Protein 5F3X (pdb70)

Nearest PDB structures (foldseek):
  5f3x-assembly2_C  TM=1.005E+00  e=1.168E-40  Homo sapiens
  5f3x-assembly1_A  TM=1.004E+00  e=1.027E-37  Homo sapiens
  3k1r-assembly1_A  TM=9.823E-01  e=1.923E-37  Homo sapiens
  7x2e-assembly1_A-2  TM=8.632E-01  e=5.622E-08  Homo sapiens
  4q2o-assembly3_F  TM=8.663E-01  e=2.875E-07  Homo sapiens

Foldseek 3Di:
DVVVLVVVLVVLLVVQAPDVVLVVQLVVLVVVCVVVVPLVSSLVSVCVSCWDQSSLCVLVSCQVVRDPVCNVVSVVSHFDPDQDKDKDKFFCPPVGQAWDWDDAQVQPDFIFTQGGHPPGNCVVRPDDGQWGFQDKPRDGRRHPGPVRVVVRCPVDRMMMTMTGHRQWDWDDPDDPGRITIDGNVPSND/DDDAPQCVLCVVLVNNVCVVVCVVVPHGVVNLLVDDLVNVVVSPDDDVVSVSSVVSSVVVVVCVVPVPDDDDDDD/DVVLVVVLVVLCPVQAPDVVLVVQLVVLVVVCVVVVDLVSSLVSVCVSCWDLSSLCNLVSCQVVRPPVCNVVSCVSHFPPDFDKDKDKFFQDDPVGQFWDKDDAQVQVDFIFTQGGHVPGPCVVRDDDGQKGFQDKPRDGRRHPGPVRVVVRCPPDRMIMTMTTHRQWDWDDPDPPDRITIDGNVVSVVVD/DDDAPQCVLCVVLVNNVCPVVCVVVPHGVVNLLVADLVNVVVSPDDPVVSVSSVVSSVVVVVCVVPVDDDDDDDD

Sequence (530 aa):
MDRKVAREFRHKVDFLIENDAEKDYLYDVLRMYHQTMDVAVLVGDLKLVINEPSRLPLFDAIRPLIPLKHQVEYDQLTPRRSRKLKEVRLDRHPEGLGLSVRGGLEFGCGLFISHLIKGGQADSVGLQVGDEIVRINGYSISSCTHEEVINLIRTKKTVSIKVRHIGLIPVKSSPDEPLTWQYVDQFVSVDATPLEVFLQSQHLEEFLPIFMREQIDLEALLLCSDEDLQNIHMQLGPRKKVLSAIDKRKQVLQQPGQLVDTSLDRKVAREFRHKVDFLIENDAEKDYLYDVLRMYHQTMDVAVLVGDLKLVINEPSRLPLFDAIRPLIPLKHQVEYDQLTPRRSRKLKEVRLDRLHPEGLGLSVRGGLEFGCGLFISHLIKGGQADSVGLQVGDEIVRINGYSISSCTHEEVINLIRTKKTVSIKVRHIGLIPVKSSPDEPLTWQYVDQFVSESVDATPLEVFLQSQHLEEFLPIFMREQIDLEALLLCSDEDLQNIHMQLGPRKKVLSAIDKRKQVLQQPGQLVDTSL

Organism: Homo sapiens (NCBI:txid9606)

InterPro domains:
  IPR001478 PDZ domain [PF00595] (88-164)
  IPR001478 PDZ domain [PF00595] (217-286)
  IPR001478 PDZ domain [PF00595] (460-525)
  IPR001478 PDZ domain [PS50106] (87-155)
  IPR001478 PDZ domain [PS50106] (211-281)
  IPR001478 PDZ domain [PS50106] (452-525)
  IPR001478 PDZ domain [SM00228] (96-168)
  IPR001478 PDZ domain [SM00228] (220-292)
  IPR001478 PDZ domain [SM00228] (462-541)
  IPR030237 Harmonin, N-terminal [PF21219] (3-76)
  IPR030237 Harmonin, N-terminal [cd07353] (2-80)
  IPR036034 PDZ superfamily [G3DSA:2.30.42.10] (82-192)
  IPR036034 PDZ superfamily [G3DSA:2.30.42.10] (208-299)
  IPR036034 PDZ superfamily [G3DSA:2.30.42.10] (428-552)
  IPR036034 PDZ superfamily [SSF50156] (71-182)
  IPR036034 PDZ superfamily [SSF50156] (212-286)
  IPR036034 PDZ superfamily [SSF50156] (440-543)
  IPR051844 Sensory Perception USH2 Complex Protein [PTHR23116] (1-402)

Radius of gyration: 30.84 Å; Cα contacts (8 Å, |Δi|>4): 769; chains: 4; bounding box: 90×73×53 Å

B-factor: mean 77.25, std 20.86, range [26.12, 151.57]

Solvent-accessible surface area: 27589 Å² total; per-residue (Å²): 103,81,76,143,63,64,166,131,23,38,95,38,0,80,171,37,2,99,50,99,80,52,34,87,81,0,66,77,8,30,128,47,18,132,144,86,80,64,5,46,79,1,1,39,42,0,45,129,1,0,56,61,43,62,17,20,79,0,4,81,36,0,65,96,100,8,49,148,99,44,48,120,83,3,66,85,63,22,19,54,57,76,82,82,106,56,82,16,160,0,44,93,105,109,75,20,17,2,1,9,0,23,0,5,60,23,26,71,19,27,2,4,0,2,75,45,98,91,65,11,26,0,57,88,70,48,3,88,31,0,3,24,2,36,73,0,32,50,47,28,15,93,24,3,4,21,72,9,1,14,44,0,8,155,18,94,80,49,5,28,0,14,6,94,45,20,4,0,0,0,28,26,88,45,89,126,87,100,50,72,35,53,23,37,114,98,29,97,139,202,91,31,79,70,7,52,5,5,0,30,3,39,114,7,81,112,23,25,90,67,0,110,80,90,162,18,80,28,129,29,0,33,148,25,53,33,119,63,1,72,101,29,162,7,66,0,0,8,10,24,44,0,35,32,7,4,75,100,12,106,117,42,77,160,74,42,22,77,10,78,51,29,76,30,114,78,168,67,64,163,126,20,37,94,86,0,79,144,30,2,96,79,102,71,46,30,84,75,0,66,76,10,32,140,54,25,157,146,98,53,65,7,46,81,2,1,41,44,0,51,126,1,0,55,60,40,62,17,24,63,0,4,77,22,2,76,93,104,8,63,149,98,41,42,124,82,4,70,82,67,22,20,86,59,63,78,83,90,57,72,17,160,0,43,60,102,77,129,144,14,15,5,1,11,0,22,0,4,64,23,25,72,17,29,2,3,0,6,99,30,87,94,65,12,23,0,59,91,67,48,2,85,27,0,4,22,2,33,63,0,25,49,44,30,13,93,23,4,2,16,73,8,1,15,45,0,10,156,16,111,75,51,4,30,1,37,4,91,37,23,4,0,0,0,32,28,80,34,92,118,80,102,51,72,32,42,29,35,89,95,18,81,92,75,116,199,78,29,78,68,6,51,4,5,0,15,3,41,114,7,81,127,24,30,74,32,0,107,144,30,95,4,62,18,113,0,0,39,76,10,52,46,118,11,0,88,60,17,156,7,135,109,40,31,27,96,135,0,36,54,7,5,78,106,14,94,106,43,81,80,68,43,21,83,10,72,70,28,83,32

Secondary structure (DSSP, 8-state):
-HHHHHHHHHHHHHHH---HHHHHHHHHHHHHHHHH--HHHHHHHHTTTS-STTTTHHHHHHGGGS-HHHHHHHHHHS------EEEEEEE--TT-S-EEEEEEGGGTEEEEEEEE-TTSHHHHHT--TTEEEEEETTEE-TT--HHHHHHHHTSSSEEEEEEEE--EEEE--STTSPPEEEEHHHHT-/-PPPHHHHHHHHTT-GGGHHHHHHTT--HHHHHT--HHHHHHTT--HHHHHHHHHHHHHHHHHHH---S---EE-/-HHHHHHHHHHHHHH--SHHHHHHHHHHHHHHHHH--HHHHHHHHTTT--SGGGTHHHHHHGGGS-HHHHHHHHHHSPP----EEEEEEES-STT-S-EEEEEEGGGTEEEEEEEE-TTSHHHHHT--TTEEEEEETTEE-TT--HHHHHHHHTSSSEEEEEEEE--EEEE--STTSPPEEEEHHHHHHH-/----HHHHHHHHTT-GGGHHHHHHTT--HHHHHT--HHHHHHTT--HHHHHHHHHHHHHHHHHHH---S---EE-

Structure (mmCIF, N/CA/C/O backbone):
data_5F3X
#
_entry.id   5F3X
#
_cell.length_a   124.566
_cell.length_b   124.566
_cell.length_c   49.654
_cell.angle_alpha   90.00
_cell.angle_beta   90.00
_cell.angle_gamma   120.00
#
_symmetry.space_group_name_H-M   'P 32'
#
loop_
_entity.id
_entity.type
_entity.pdbx_description
1 polymer Harmonin
2 polymer 'Ankyrin repeat and SAM domain-containing protein 4B'
3 non-polymer 'CHLORIDE ION'
4 water water
#
loop_
_atom_site.group_PDB
_atom_site.id
_atom_site.type_symbol
_atom_site.label_atom_id
_atom_site.label_alt_id
_atom_site.label_comp_id
_atom_site.label_asym_id
_atom_site.label_entity_id
_atom_site.label_seq_id
_atom_site.pdbx_PDB_ins_code
_atom_site.Cartn_x
_atom_site.Cartn_y
_atom_site.Cartn_z
_atom_site.occupancy
_atom_site.B_iso_or_equiv
_atom_site.auth_seq_id
_atom_site.auth_comp_id
_atom_site.auth_asym_id
_atom_site.auth_atom_id
_atom_site.pdbx_PDB_model_num
ATOM 1 N N . MET A 1 3 ? 37.547 6.018 -7.918 1.00 126.02 1 MET A N 1
ATOM 2 C CA . MET A 1 3 ? 36.408 6.896 -8.172 1.00 124.52 1 MET A CA 1
ATOM 3 C C . MET A 1 3 ? 35.893 7.502 -6.873 1.00 117.69 1 MET A C 1
ATOM 4 O O . MET A 1 3 ? 34.861 8.162 -6.857 1.00 115.63 1 MET A O 1
ATOM 6 N N . ASP A 1 4 ? 36.614 7.255 -5.778 1.00 119.11 2 ASP A N 1
ATOM 7 C CA . ASP A 1 4 ? 36.238 7.845 -4.497 1.00 115.77 2 ASP A CA 1
ATOM 8 C C . ASP A 1 4 ? 36.676 9.302 -4.410 1.00 113.29 2 ASP A C 1
ATOM 9 O O . ASP A 1 4 ? 35.914 10.154 -3.938 1.00 111.18 2 ASP A O 1
ATOM 11 N N . ARG A 1 5 ? 37.894 9.604 -4.874 1.00 107.84 3 ARG A N 1
ATOM 12 C CA . ARG A 1 5 ? 38.368 10.985 -4.892 1.00 101.65 3 ARG A CA 1
ATOM 13 C C . ARG A 1 5 ? 37.450 11.880 -5.718 1.00 97.78 3 ARG A C 1
ATOM 14 O O . ARG A 1 5 ? 37.342 13.082 -5.442 1.00 97.17 3 ARG A O 1
ATOM 16 N N . LYS A 1 6 ? 36.779 11.318 -6.728 1.00 93.24 4 LYS A N 1
ATOM 17 C CA . LYS A 1 6 ? 35.798 12.093 -7.479 1.00 91.50 4 LYS A CA 1
ATOM 18 C C . LYS A 1 6 ? 34.670 12.568 -6.573 1.00 89.62 4 LYS A C 1
ATOM 19 O O . LYS A 1 6 ? 34.226 13.720 -6.668 1.00 79.90 4 LYS A O 1
ATOM 25 N N . VAL A 1 7 ? 34.200 11.692 -5.684 1.00 88.79 5 VAL A N 1
ATOM 26 C CA . VAL A 1 7 ? 33.119 12.053 -4.768 1.00 86.34 5 VAL A CA 1
ATOM 27 C C . VAL A 1 7 ? 33.566 13.164 -3.824 1.00 83.56 5 VAL A C 1
ATOM 28 O O . VAL A 1 7 ? 32.865 14.169 -3.639 1.00 76.55 5 VAL A O 1
ATOM 32 N N . ALA A 1 8 ? 34.743 12.989 -3.211 1.00 85.44 6 ALA A N 1
ATOM 33 C CA . ALA A 1 8 ? 35.245 13.955 -2.239 1.00 85.06 6 ALA A CA 1
ATOM 34 C C . ALA A 1 8 ? 35.384 15.341 -2.852 1.00 81.73 6 ALA A C 1
ATOM 35 O O . ALA A 1 8 ? 34.920 16.333 -2.278 1.00 75.00 6 ALA A O 1
ATOM 37 N N . ARG A 1 9 ? 36.041 15.425 -4.012 1.00 81.32 7 ARG A N 1
ATOM 38 C CA . ARG A 1 9 ? 36.205 16.701 -4.702 1.00 80.49 7 ARG A CA 1
ATOM 39 C C . ARG A 1 9 ? 34.861 17.362 -4.965 1.00 78.21 7 ARG A C 1
ATOM 40 O O . ARG A 1 9 ? 34.617 18.488 -4.517 1.00 78.34 7 ARG A O 1
ATOM 48 N N . GLU A 1 10 ? 33.967 16.659 -5.664 1.00 76.27 8 GLU A N 1
ATOM 49 C CA . GLU A 1 10 ? 32.623 17.170 -5.931 1.00 77.00 8 GLU A CA 1
ATOM 50 C C . GLU A 1 10 ? 31.971 17.736 -4.667 1.00 76.39 8 GLU A C 1
ATOM 51 O O . GLU A 1 10 ? 31.464 18.867 -4.664 1.00 78.04 8 GLU A O 1
ATOM 57 N N . PHE A 1 11 ? 32.006 16.971 -3.570 1.00 75.69 9 PHE A N 1
ATOM 58 C CA . PHE A 1 11 ? 31.353 17.405 -2.338 1.00 75.70 9 PHE A CA 1
ATOM 59 C C . PHE A 1 11 ? 32.049 18.619 -1.730 1.00 78.50 9 PHE A C 1
ATOM 60 O O . PHE A 1 11 ? 31.382 19.539 -1.232 1.00 76.83 9 PHE A O 1
ATOM 68 N N . ARG A 1 12 ? 33.385 18.642 -1.766 1.00 87.04 10 ARG A N 1
ATOM 69 C CA . ARG A 1 12 ? 34.124 19.718 -1.112 1.00 86.82 10 ARG A CA 1
ATOM 70 C C . ARG A 1 12 ? 33.837 21.067 -1.775 1.00 87.24 10 ARG A C 1
ATOM 71 O O . ARG A 1 12 ? 33.679 22.078 -1.078 1.00 87.37 10 ARG A O 1
ATOM 73 N N . HIS A 1 13 ? 33.730 21.102 -3.121 1.00 81.59 11 HIS A N 1
ATOM 74 C CA . HIS A 1 13 ? 33.442 22.365 -3.813 1.00 81.31 11 HIS A CA 1
ATOM 75 C C . HIS A 1 13 ? 31.964 22.769 -3.732 1.00 77.53 11 HIS A C 1
ATOM 76 O O . HIS A 1 13 ? 31.641 23.970 -3.735 1.00 70.60 11 HIS A O 1
ATOM 83 N N . LYS A 1 14 ? 31.047 21.796 -3.703 1.00 73.51 12 LYS A N 1
ATOM 84 C CA . LYS A 1 14 ? 29.656 22.149 -3.449 1.00 73.72 12 LYS A CA 1
ATOM 85 C C . LYS A 1 14 ? 29.472 22.679 -2.025 1.00 74.70 12 LYS A C 1
ATOM 86 O O . LYS A 1 14 ? 28.568 23.490 -1.774 1.00 75.84 12 LYS A O 1
ATOM 88 N N . VAL A 1 15 ? 30.318 22.239 -1.083 1.00 73.90 13 VAL A N 1
ATOM 89 C CA . VAL A 1 15 ? 30.334 22.842 0.249 1.00 71.54 13 VAL A CA 1
ATOM 90 C C . VAL A 1 15 ? 30.910 24.253 0.192 1.00 73.08 13 VAL A C 1
ATOM 91 O O . VAL A 1 15 ? 30.344 25.189 0.770 1.00 72.53 13 VAL A O 1
ATOM 95 N N . ASP A 1 16 ? 32.050 24.430 -0.486 1.00 70.03 14 ASP A N 1
ATOM 96 C CA . ASP A 1 16 ? 32.636 25.766 -0.577 1.00 82.76 14 ASP A CA 1
ATOM 97 C C . ASP A 1 16 ? 31.661 26.761 -1.198 1.00 79.81 14 ASP A C 1
ATOM 98 O O . ASP A 1 16 ? 31.585 27.919 -0.774 1.00 77.07 14 ASP A O 1
ATOM 103 N N . PHE A 1 17 ? 30.891 26.321 -2.191 1.00 80.47 15 PHE A N 1
ATOM 104 C CA . PHE A 1 17 ? 30.033 27.244 -2.914 1.00 81.15 15 PHE A CA 1
ATOM 105 C C . PHE A 1 17 ? 28.775 27.608 -2.128 1.00 83.35 15 PHE A C 1
ATOM 106 O O . PHE A 1 17 ? 28.259 28.727 -2.277 1.00 83.92 15 PHE A O 1
ATOM 114 N N . LEU A 1 18 ? 28.259 26.685 -1.311 1.00 79.32 16 LEU A N 1
ATOM 115 C CA . LEU A 1 18 ? 26.973 26.870 -0.652 1.00 74.75 16 LEU A CA 1
ATOM 116 C C . LEU A 1 18 ? 27.079 27.360 0.789 1.00 76.69 16 LEU A C 1
ATOM 117 O O . LEU A 1 18 ? 26.047 27.628 1.408 1.00 78.40 16 LEU A O 1
ATOM 122 N N . ILE A 1 19 ? 28.284 27.488 1.342 1.00 76.29 17 ILE A N 1
ATOM 123 C CA . ILE A 1 19 ? 28.472 27.903 2.731 1.00 74.52 17 ILE A CA 1
ATOM 124 C C . ILE A 1 19 ? 29.631 28.891 2.786 1.00 69.97 17 ILE A C 1
ATOM 125 O O . ILE A 1 19 ? 30.772 28.528 2.482 1.00 70.84 17 ILE A O 1
ATOM 130 N N . GLU A 1 20 ? 29.351 30.124 3.211 1.00 89.76 18 GLU A N 1
ATOM 131 C CA . GLU A 1 20 ? 30.361 31.182 3.196 1.00 91.77 18 GLU A CA 1
ATOM 132 C C . GLU A 1 20 ? 31.364 31.058 4.348 1.00 96.09 18 GLU A C 1
ATOM 133 O O . GLU A 1 20 ? 32.580 31.126 4.129 1.00 96.95 18 GLU A O 1
ATOM 135 N N . ASN A 1 21 ? 30.883 30.886 5.579 1.00 105.96 19 ASN A N 1
ATOM 136 C CA . ASN A 1 21 ? 31.753 30.984 6.748 1.00 109.99 19 ASN A CA 1
ATOM 137 C C . ASN A 1 21 ? 32.515 29.681 6.973 1.00 110.08 19 ASN A C 1
ATOM 138 O O . ASN A 1 21 ? 31.923 28.596 6.988 1.00 109.41 19 ASN A O 1
ATOM 140 N N . ASP A 1 22 ? 33.835 29.800 7.170 1.00 108.17 20 ASP A N 1
ATOM 141 C CA . ASP A 1 22 ? 34.678 28.620 7.339 1.00 102.78 20 ASP A CA 1
ATOM 142 C C . ASP A 1 22 ? 34.304 27.824 8.577 1.00 98.36 20 ASP A C 1
ATOM 143 O O . ASP A 1 22 ? 34.490 26.601 8.598 1.00 96.33 20 ASP A O 1
ATOM 148 N N . ALA A 1 23 ? 33.786 28.494 9.616 1.00 95.50 21 ALA A N 1
ATOM 149 C CA . ALA A 1 23 ? 33.436 27.801 10.854 1.00 91.75 21 ALA A CA 1
ATOM 150 C C . ALA A 1 23 ? 32.261 26.850 10.660 1.00 86.07 21 ALA A C 1
ATOM 151 O O . ALA A 1 23 ? 32.208 25.796 11.301 1.00 88.44 21 ALA A O 1
ATOM 153 N N . GLU A 1 24 ? 31.319 27.193 9.780 1.00 84.24 22 GLU A N 1
ATOM 154 C CA . GLU A 1 24 ? 30.223 26.275 9.487 1.00 83.53 22 GLU A CA 1
ATOM 155 C C . GLU A 1 24 ? 30.687 25.122 8.611 1.00 85.17 22 GLU A C 1
ATOM 156 O O . GLU A 1 24 ? 30.208 23.993 8.763 1.00 86.88 22 GLU A O 1
ATOM 162 N N . LYS A 1 25 ? 31.607 25.383 7.680 1.00 84.58 23 LYS A N 1
ATOM 163 C CA . LYS A 1 25 ? 32.207 24.294 6.921 1.00 83.51 23 LYS A CA 1
ATOM 164 C C . LYS A 1 25 ? 32.872 23.301 7.861 1.00 85.10 23 LYS A C 1
ATOM 165 O O . LYS A 1 25 ? 32.538 22.111 7.868 1.00 84.27 23 LYS A O 1
ATOM 171 N N . ASP A 1 26 ? 33.813 23.792 8.680 1.00 90.24 24 ASP A N 1
ATOM 172 C CA . ASP A 1 26 ? 34.477 22.956 9.681 1.00 90.21 24 ASP A CA 1
ATOM 173 C C . ASP A 1 26 ? 33.471 22.158 10.492 1.00 86.23 24 ASP A C 1
ATOM 174 O O . ASP A 1 26 ? 33.672 20.970 10.752 1.00 87.50 24 ASP A O 1
ATOM 179 N N . TYR A 1 27 ? 32.378 22.801 10.899 1.00 82.05 25 TYR A N 1
ATOM 180 C CA . TYR A 1 27 ? 31.337 22.096 11.637 1.00 81.47 25 TYR A CA 1
ATOM 181 C C . TYR A 1 27 ? 30.738 20.982 10.796 1.00 77.97 25 TYR A C 1
ATOM 182 O O . TYR A 1 27 ? 30.644 19.838 11.244 1.00 78.27 25 TYR A O 1
ATOM 191 N N . LEU A 1 28 ? 30.345 21.298 9.560 1.00 76.60 26 LEU A N 1
ATOM 192 C CA . LEU A 1 28 ? 29.756 20.294 8.681 1.00 73.53 26 LEU A CA 1
ATOM 193 C C . LEU A 1 28 ? 30.651 19.071 8.563 1.00 74.72 26 LEU A C 1
ATOM 194 O O . LEU A 1 28 ? 30.201 17.941 8.765 1.00 75.25 26 LEU A O 1
ATOM 199 N N . TYR A 1 29 ? 31.931 19.275 8.256 1.00 74.06 27 TYR A N 1
ATOM 200 C CA . TYR A 1 29 ? 32.807 18.127 8.066 1.00 81.92 27 TYR A CA 1
ATOM 201 C C . TYR A 1 29 ? 32.963 17.335 9.357 1.00 82.03 27 TYR A C 1
ATOM 202 O O . TYR A 1 29 ? 32.900 16.097 9.343 1.00 77.31 27 TYR A O 1
ATOM 211 N N . ASP A 1 30 ? 33.144 18.033 10.485 1.00 81.01 28 ASP A N 1
ATOM 212 C CA . ASP A 1 30 ? 33.176 17.364 11.784 1.00 82.05 28 ASP A CA 1
ATOM 213 C C . ASP A 1 30 ? 31.905 16.559 12.021 1.00 81.36 28 ASP A C 1
ATOM 214 O O . ASP A 1 30 ? 31.960 15.440 12.541 1.00 81.64 28 ASP A O 1
ATOM 219 N N . VAL A 1 31 ? 30.753 17.110 11.626 1.00 80.14 29 VAL A N 1
ATOM 220 C CA . VAL A 1 31 ? 29.467 16.426 11.797 1.00 81.10 29 VAL A CA 1
ATOM 221 C C . VAL A 1 31 ? 29.479 15.057 11.128 1.00 83.00 29 VAL A C 1
ATOM 222 O O . VAL A 1 31 ? 29.264 14.028 11.779 1.00 80.91 29 VAL A O 1
ATOM 226 N N . LEU A 1 32 ? 29.701 15.031 9.806 1.00 77.31 30 LEU A N 1
ATOM 227 C CA . LEU A 1 32 ? 29.717 13.766 9.083 1.00 77.67 30 LEU A CA 1
ATOM 228 C C . LEU A 1 32 ? 30.832 12.855 9.561 1.00 79.50 30 LEU A C 1
ATOM 229 O O . LEU A 1 32 ? 30.648 11.634 9.624 1.00 80.97 30 LEU A O 1
ATOM 234 N N . ARG A 1 33 ? 31.992 13.423 9.878 1.00 79.67 31 ARG A N 1
ATOM 235 C CA . ARG A 1 33 ? 33.078 12.618 10.424 1.00 83.68 31 ARG A CA 1
ATOM 236 C C . ARG A 1 33 ? 32.690 11.965 11.747 1.00 87.36 31 ARG A C 1
ATOM 237 O O . ARG A 1 33 ? 33.010 10.791 11.981 1.00 89.87 31 ARG A O 1
ATOM 245 N N . MET A 1 34 ? 32.013 12.700 12.634 1.00 84.22 32 MET A N 1
ATOM 246 C CA . MET A 1 34 ? 31.553 12.064 13.865 1.00 91.08 32 MET A CA 1
ATOM 247 C C . MET A 1 34 ? 30.626 10.905 13.538 1.00 94.38 32 MET A C 1
ATOM 248 O O . MET A 1 34 ? 30.815 9.789 14.036 1.00 99.56 32 MET A O 1
ATOM 250 N N . TYR A 1 35 ? 29.661 11.134 12.642 1.00 85.69 33 TYR A N 1
ATOM 251 C CA . TYR A 1 35 ? 28.738 10.072 12.251 1.00 86.56 33 TYR A CA 1
ATOM 252 C C . TYR A 1 35 ? 29.475 8.883 11.642 1.00 95.56 33 TYR A C 1
ATOM 253 O O . TYR A 1 35 ? 29.097 7.730 11.873 1.00 89.76 33 TYR A O 1
ATOM 262 N N . HIS A 1 36 ? 30.515 9.144 10.839 1.00 91.50 34 HIS A N 1
ATOM 263 C CA . HIS A 1 36 ? 31.301 8.068 10.241 1.00 90.18 34 HIS A CA 1
ATOM 264 C C . HIS A 1 36 ? 31.954 7.189 11.303 1.00 94.71 34 HIS A C 1
ATOM 265 O O . HIS A 1 36 ? 32.269 6.025 11.032 1.00 91.55 34 HIS A O 1
ATOM 272 N N . GLN A 1 37 ? 32.219 7.738 12.492 1.00 97.78 35 GLN A N 1
ATOM 273 C CA . GLN A 1 37 ? 32.655 6.940 13.635 1.00 101.37 35 GLN A CA 1
ATOM 274 C C . GLN A 1 37 ? 31.499 6.317 14.417 1.00 104.75 35 GLN A C 1
ATOM 275 O O . GLN A 1 37 ? 31.591 5.153 14.818 1.00 108.18 35 GLN A O 1
ATOM 281 N N . THR A 1 38 ? 30.420 7.072 14.662 1.00 102.86 36 THR A N 1
ATOM 282 C CA . THR A 1 38 ? 29.311 6.565 15.468 1.00 107.01 36 THR A CA 1
ATOM 283 C C . THR A 1 38 ? 28.392 5.647 14.674 1.00 107.42 36 THR A C 1
ATOM 284 O O . THR A 1 38 ? 27.860 4.675 15.223 1.00 101.81 36 THR A O 1
ATOM 288 N N . MET A 1 39 ? 28.186 5.957 13.390 1.00 101.38 37 MET A N 1
ATOM 289 C CA . MET A 1 39 ? 27.136 5.357 12.561 1.00 103.03 37 MET A CA 1
ATOM 290 C C . MET A 1 39 ? 25.745 5.546 13.175 1.00 106.44 37 MET A C 1
ATOM 291 O O . MET A 1 39 ? 24.881 4.674 13.081 1.00 111.19 37 MET A O 1
ATOM 296 N N . ASP A 1 40 ? 25.513 6.709 13.787 1.00 104.19 38 ASP A N 1
ATOM 297 C CA . ASP A 1 40 ? 24.195 7.087 14.286 1.00 103.45 38 ASP A CA 1
ATOM 298 C C . ASP A 1 40 ? 23.600 8.083 13.299 1.00 99.00 38 ASP A C 1
ATOM 299 O O . ASP A 1 40 ? 24.034 9.239 13.240 1.00 94.55 38 ASP A O 1
ATOM 304 N N . VAL A 1 41 ? 22.604 7.634 12.528 1.00 100.33 39 VAL A N 1
ATOM 305 C CA . VAL A 1 41 ? 22.067 8.461 11.446 1.00 97.10 39 VAL A CA 1
ATOM 306 C C . VAL A 1 41 ? 21.029 9.466 11.947 1.00 96.98 39 VAL A C 1
ATOM 307 O O . VAL A 1 41 ? 20.873 10.538 11.353 1.00 95.17 39 VAL A O 1
ATOM 311 N N . ALA A 1 42 ? 20.297 9.153 13.021 1.00 102.91 40 ALA A N 1
ATOM 312 C CA . ALA A 1 42 ? 19.369 10.135 13.574 1.00 103.25 40 ALA A CA 1
ATOM 313 C C . ALA A 1 42 ? 20.114 11.372 14.047 1.00 102.48 40 ALA A C 1
ATOM 314 O O . ALA A 1 42 ? 19.649 12.502 13.854 1.00 102.91 40 ALA A O 1
ATOM 316 N N . VAL A 1 43 ? 21.285 11.175 14.654 1.00 101.15 41 VAL A N 1
ATOM 317 C CA . VAL A 1 43 ? 22.122 12.288 15.082 1.00 97.28 41 VAL A CA 1
ATOM 318 C C . VAL A 1 43 ? 22.708 13.035 13.889 1.00 92.49 41 VAL A C 1
ATOM 319 O O . VAL A 1 43 ? 22.871 14.259 13.935 1.00 92.10 41 VAL A O 1
ATOM 323 N N . LEU A 1 44 ? 23.039 12.331 12.809 1.00 85.17 42 LEU A N 1
ATOM 324 C CA . LEU A 1 44 ? 23.631 13.005 11.661 1.00 85.24 42 LEU A CA 1
ATOM 325 C C . LEU A 1 44 ? 22.652 14.002 11.038 1.00 85.82 42 LEU A C 1
ATOM 326 O O . LEU A 1 44 ? 23.000 15.161 10.786 1.00 78.09 42 LEU A O 1
ATOM 331 N N . VAL A 1 45 ? 21.420 13.568 10.765 1.00 87.68 43 VAL A N 1
ATOM 332 C CA . VAL A 1 45 ? 20.432 14.489 10.208 1.00 87.06 43 VAL A CA 1
ATOM 333 C C . VAL A 1 45 ? 20.124 15.590 11.214 1.00 89.59 43 VAL A C 1
ATOM 334 O O . VAL A 1 45 ? 19.999 16.766 10.854 1.00 88.35 43 VAL A O 1
ATOM 338 N N . GLY A 1 46 ? 20.015 15.228 12.495 1.00 96.48 44 GLY A N 1
ATOM 339 C CA . GLY A 1 46 ? 19.817 16.236 13.5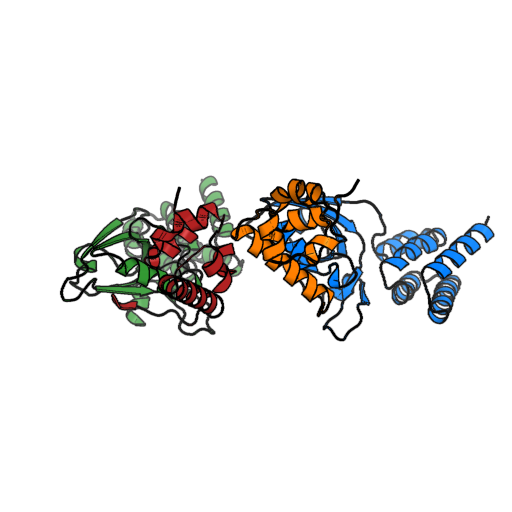24 1.00 97.99 44 GLY A CA 1
ATOM 340 C C . GLY A 1 46 ? 20.950 17.243 13.591 1.00 97.36 44 GLY A C 1
ATOM 341 O O . GLY A 1 46 ? 20.722 18.429 13.840 1.00 98.41 44 GLY A O 1
ATOM 342 N N . ASP A 1 47 ? 22.188 16.788 13.372 1.00 90.81 45 ASP A N 1
ATOM 343 C CA . ASP A 1 47 ? 23.308 17.720 13.311 1.00 87.78 45 ASP A CA 1
ATOM 344 C C . ASP A 1 47 ? 23.318 18.485 11.993 1.00 82.49 45 ASP A C 1
ATOM 345 O O . ASP A 1 47 ? 23.600 19.687 11.974 1.00 79.44 45 ASP A O 1
ATOM 350 N N . LEU A 1 48 ? 23.016 17.805 10.882 1.00 75.59 46 LEU A N 1
ATOM 351 C CA . LEU A 1 48 ? 23.047 18.455 9.572 1.00 79.26 46 LEU A CA 1
ATOM 352 C C . LEU A 1 48 ? 22.099 19.649 9.507 1.00 75.79 46 LEU A C 1
ATOM 353 O O . LEU A 1 48 ? 22.435 20.679 8.920 1.00 70.72 46 LEU A O 1
ATOM 358 N N . LYS A 1 49 ? 20.917 19.539 10.115 1.00 75.21 47 LYS A N 1
ATOM 359 C CA . LYS A 1 49 ? 19.911 20.591 9.995 1.00 74.04 47 LYS A CA 1
ATOM 360 C C . LYS A 1 49 ? 20.337 21.917 10.625 1.00 72.56 47 LYS A C 1
ATOM 361 O O . LYS A 1 49 ? 19.785 22.959 10.256 1.00 71.53 47 LYS A O 1
ATOM 367 N N . LEU A 1 50 ? 21.293 21.913 11.558 1.00 74.12 48 LEU A N 1
ATOM 368 C CA . LEU A 1 50 ? 21.736 23.169 12.158 1.00 76.92 48 LEU A CA 1
ATOM 369 C C . LEU A 1 50 ? 22.701 23.937 11.274 1.00 79.58 48 LEU A C 1
ATOM 370 O O . LEU A 1 50 ? 23.050 25.079 11.595 1.00 84.36 48 LEU A O 1
ATOM 375 N N . VAL A 1 51 ? 23.140 23.335 10.182 1.00 73.93 49 VAL A N 1
ATOM 376 C CA . VAL A 1 51 ? 23.985 23.992 9.205 1.00 73.26 49 VAL A CA 1
ATOM 377 C C . VAL A 1 51 ? 23.269 24.133 7.872 1.00 70.08 49 VAL A C 1
ATOM 378 O O . VAL A 1 51 ? 23.412 25.153 7.182 1.00 67.60 49 VAL A O 1
ATOM 382 N N . ILE A 1 52 ? 22.583 23.085 7.444 1.00 67.92 50 ILE A N 1
ATOM 383 C CA . ILE A 1 52 ? 21.786 23.247 6.255 1.00 67.79 50 ILE A CA 1
ATOM 384 C C . ILE A 1 52 ? 20.459 23.808 6.742 1.00 69.25 50 ILE A C 1
ATOM 385 O O . ILE A 1 52 ? 19.483 23.088 6.978 1.00 70.29 50 ILE A O 1
ATOM 390 N N . ASN A 1 53 ? 20.460 25.143 6.859 1.00 67.62 51 ASN A N 1
ATOM 391 C CA . ASN A 1 53 ? 19.439 25.968 7.482 1.00 68.99 51 ASN A CA 1
ATOM 392 C C . ASN A 1 53 ? 18.685 26.872 6.506 1.00 68.33 51 ASN A C 1
ATOM 393 O O . ASN A 1 53 ? 17.845 27.660 6.950 1.00 68.66 51 ASN A O 1
ATOM 398 N N . GLU A 1 54 ? 19.023 26.857 5.225 1.00 68.95 52 GLU A N 1
ATOM 399 C CA . GLU A 1 54 ? 18.421 27.766 4.260 1.00 71.52 52 GLU A CA 1
ATOM 400 C C . GLU A 1 54 ? 18.241 27.045 2.953 1.00 72.50 52 GLU A C 1
ATOM 401 O O . GLU A 1 54 ? 18.959 26.076 2.639 1.00 75.01 52 GLU A O 1
ATOM 407 N N . PRO A 1 55 ? 17.272 27.481 2.124 1.00 70.82 53 PRO A N 1
ATOM 408 C CA . PRO A 1 55 ? 16.913 26.685 0.939 1.00 65.06 53 PRO A CA 1
ATOM 409 C C . PRO A 1 55 ? 18.066 26.461 -0.022 1.00 62.74 53 PRO A C 1
ATOM 410 O O . PRO A 1 55 ? 18.097 25.433 -0.718 1.00 62.18 53 PRO A O 1
ATOM 414 N N . SER A 1 56 ? 19.019 27.394 -0.085 1.00 62.28 54 SER A N 1
ATOM 415 C CA . SER A 1 56 ? 20.112 27.229 -1.030 1.00 64.89 54 SER A CA 1
ATOM 416 C C . SER A 1 56 ? 21.020 26.067 -0.637 1.00 66.04 54 SER A C 1
ATOM 417 O O . SER A 1 56 ? 21.712 25.510 -1.503 1.00 62.10 54 SER A O 1
ATOM 420 N N . ARG A 1 57 ? 21.045 25.702 0.662 1.00 64.18 55 ARG A N 1
ATOM 421 C CA . ARG A 1 57 ? 21.920 24.634 1.140 1.00 65.92 55 ARG A CA 1
ATOM 422 C C . ARG A 1 57 ? 21.279 23.256 1.105 1.00 68.66 55 ARG A C 1
ATOM 423 O O . ARG A 1 57 ? 22.001 22.258 1.199 1.00 67.29 55 ARG A O 1
ATOM 431 N N . LEU A 1 58 ? 19.957 23.182 0.956 1.00 69.27 56 LEU A N 1
ATOM 432 C CA . LEU A 1 58 ? 19.261 21.896 0.956 1.00 66.28 56 LEU A CA 1
ATOM 433 C C . LEU A 1 58 ? 19.832 20.868 -0.009 1.00 63.97 56 LEU A C 1
ATOM 434 O O . LEU A 1 58 ? 19.765 19.668 0.309 1.00 64.49 56 LEU A O 1
ATOM 439 N N . PRO A 1 59 ? 20.357 21.232 -1.180 1.00 63.22 57 PRO A N 1
ATOM 440 C CA . PRO A 1 59 ? 20.945 20.204 -2.052 1.00 64.10 57 PRO A CA 1
ATOM 441 C C . PRO A 1 59 ? 22.054 19.395 -1.397 1.00 66.73 57 PRO A C 1
ATOM 442 O O . PRO A 1 59 ? 22.359 18.302 -1.889 1.00 65.97 57 PRO A O 1
ATOM 446 N N . LEU A 1 60 ? 22.658 19.876 -0.303 1.00 67.06 58 LEU A N 1
ATOM 447 C CA . LEU A 1 60 ? 23.679 19.089 0.387 1.00 68.12 58 LEU A CA 1
ATOM 448 C C . LEU A 1 60 ? 23.113 17.834 1.048 1.00 70.95 58 LEU A C 1
ATOM 449 O O . LEU A 1 60 ? 23.863 16.869 1.252 1.00 74.28 58 LEU A O 1
ATOM 454 N N . PHE A 1 61 ? 21.811 17.800 1.356 1.00 73.94 59 PHE A N 1
ATOM 455 C CA . PHE A 1 61 ? 21.209 16.541 1.789 1.00 76.02 59 PHE A CA 1
ATOM 456 C C . PHE A 1 61 ? 21.308 15.465 0.710 1.00 79.31 59 PHE A C 1
ATOM 457 O O . PHE A 1 61 ? 21.494 14.282 1.020 1.00 80.21 59 PHE A O 1
ATOM 465 N N . ASP A 1 62 ? 21.167 15.848 -0.563 1.00 81.35 60 ASP A N 1
ATOM 466 C CA . ASP A 1 62 ? 21.338 14.879 -1.637 1.00 80.46 60 ASP A CA 1
ATOM 467 C C . ASP A 1 62 ? 22.801 14.554 -1.885 1.00 75.17 60 ASP A C 1
ATOM 468 O O . ASP A 1 62 ? 23.120 13.414 -2.223 1.00 71.93 60 ASP A O 1
ATOM 473 N N . ALA A 1 63 ? 23.696 15.528 -1.731 1.00 69.12 61 ALA A N 1
ATOM 474 C CA . ALA A 1 63 ? 25.116 15.253 -1.909 1.00 69.80 61 ALA A CA 1
ATOM 475 C C . ALA A 1 63 ? 25.636 14.295 -0.837 1.00 83.51 61 ALA A C 1
ATOM 476 O O . ALA A 1 63 ? 26.380 13.355 -1.139 1.00 84.26 61 ALA A O 1
ATOM 478 N N . ILE A 1 64 ? 25.248 14.513 0.418 1.00 81.91 62 ILE A N 1
ATOM 479 C CA . ILE A 1 64 ? 25.616 13.603 1.498 1.00 82.55 62 ILE A CA 1
ATOM 480 C C . ILE A 1 64 ? 25.062 12.209 1.241 1.00 86.50 62 ILE A C 1
ATOM 481 O O . ILE A 1 64 ? 25.729 11.200 1.510 1.00 92.00 62 ILE A O 1
ATOM 486 N N . ARG A 1 65 ? 23.858 12.147 0.666 1.00 88.01 63 ARG A N 1
ATOM 487 C CA . ARG A 1 65 ? 23.018 10.942 0.617 1.00 94.14 63 ARG A CA 1
ATOM 488 C C . ARG A 1 65 ? 23.676 9.693 0.050 1.00 96.49 63 ARG A C 1
ATOM 489 O O . ARG A 1 65 ? 23.494 8.612 0.648 1.00 97.02 63 ARG A O 1
ATOM 497 N N . PRO A 1 66 ? 24.383 9.713 -1.080 1.00 96.62 64 PRO A N 1
ATOM 498 C CA . PRO A 1 66 ? 24.954 8.465 -1.601 1.00 98.73 64 PRO A CA 1
ATOM 499 C C . PRO A 1 66 ? 25.940 7.809 -0.652 1.00 98.32 64 PRO A C 1
ATOM 500 O O . PRO A 1 66 ? 26.159 6.594 -0.753 1.00 100.88 64 PRO A O 1
ATOM 504 N N . LEU A 1 67 ? 26.538 8.571 0.265 1.00 93.21 65 LEU A N 1
ATOM 505 C CA . LEU A 1 67 ? 27.457 8.008 1.244 1.00 92.41 65 LEU A CA 1
ATOM 506 C C . LEU A 1 67 ? 26.743 7.314 2.400 1.00 90.96 65 LEU A C 1
ATOM 507 O O . LEU A 1 67 ? 27.389 6.563 3.137 1.00 92.40 65 LEU A O 1
ATOM 512 N N . ILE A 1 68 ? 25.443 7.537 2.565 1.00 88.19 66 ILE A N 1
ATOM 513 C CA . ILE A 1 68 ? 24.643 6.888 3.615 1.00 88.01 66 ILE A CA 1
ATOM 514 C C . ILE A 1 68 ? 24.519 5.396 3.311 1.00 91.91 66 ILE A C 1
ATOM 515 O O . ILE A 1 68 ? 24.140 5.026 2.186 1.00 90.57 66 ILE A O 1
ATOM 520 N N . PRO A 1 69 ? 24.817 4.505 4.260 1.00 98.52 67 PRO A N 1
ATOM 521 C CA . PRO A 1 69 ? 24.556 3.081 4.023 1.00 106.08 67 PRO A CA 1
ATOM 522 C C . PRO A 1 69 ? 23.070 2.832 3.831 1.00 110.30 67 PRO A C 1
ATOM 523 O O . PRO A 1 69 ? 22.222 3.538 4.380 1.00 109.24 67 PRO A O 1
ATOM 527 N N . LEU A 1 70 ? 22.759 1.813 3.030 1.00 114.43 68 LEU A N 1
ATOM 528 C CA . LEU A 1 70 ? 21.363 1.492 2.765 1.00 116.35 68 LEU A CA 1
ATOM 529 C C . LEU A 1 70 ? 20.607 1.168 4.047 1.00 117.52 68 LEU A C 1
ATOM 530 O O . LEU A 1 70 ? 19.417 1.488 4.162 1.00 117.60 68 LEU A O 1
ATOM 535 N N . LYS A 1 71 ? 21.286 0.558 5.026 1.00 118.35 69 LYS A N 1
ATOM 536 C CA . LYS A 1 71 ? 20.640 0.224 6.293 1.00 119.78 69 LYS A CA 1
ATOM 537 C C . LYS A 1 71 ? 20.096 1.463 7.000 1.00 118.01 69 LYS A C 1
ATOM 538 O O . LYS A 1 71 ? 19.164 1.358 7.804 1.00 121.76 69 LYS A O 1
ATOM 540 N N . HIS A 1 72 ? 20.690 2.629 6.755 1.00 112.02 70 HIS A N 1
ATOM 541 C CA . HIS A 1 72 ? 20.204 3.897 7.281 1.00 108.41 70 HIS A CA 1
ATOM 542 C C . HIS A 1 72 ? 19.421 4.717 6.269 1.00 108.37 70 HIS A C 1
ATOM 543 O O . HIS A 1 72 ? 18.938 5.803 6.613 1.00 105.70 70 HIS A O 1
ATOM 550 N N . GLN A 1 73 ? 19.294 4.228 5.035 1.00 111.74 71 GLN A N 1
ATOM 551 C CA . GLN A 1 73 ? 18.809 5.066 3.944 1.00 110.65 71 GLN A CA 1
ATOM 552 C C . GLN A 1 73 ? 17.384 5.535 4.193 1.00 111.24 71 GLN A C 1
ATOM 553 O O . GLN A 1 73 ? 17.050 6.699 3.946 1.00 112.00 71 GLN A O 1
ATOM 559 N N . VAL A 1 74 ? 16.533 4.646 4.697 1.00 115.26 72 VAL A N 1
ATOM 560 C CA . VAL A 1 74 ? 15.115 4.963 4.812 1.00 111.49 72 VAL A CA 1
ATOM 561 C C . VAL A 1 74 ? 14.829 5.857 6.024 1.00 107.15 72 VAL A C 1
ATOM 562 O O . VAL A 1 74 ? 14.001 6.772 5.938 1.00 104.24 72 VAL A O 1
ATOM 566 N N . GLU A 1 75 ? 15.510 5.634 7.151 1.00 109.98 73 GLU A N 1
ATOM 567 C CA . GLU A 1 75 ? 15.394 6.569 8.268 1.00 111.44 73 GLU A CA 1
ATOM 568 C C . GLU A 1 75 ? 15.974 7.933 7.901 1.00 103.85 73 GLU A C 1
ATOM 569 O O . GLU A 1 75 ? 15.480 8.971 8.357 1.00 99.55 73 GLU A O 1
ATOM 575 N N . TYR A 1 76 ? 17.030 7.951 7.082 1.00 102.38 74 TYR A N 1
ATOM 576 C CA . TYR A 1 76 ? 17.504 9.209 6.516 1.00 98.76 74 TYR A CA 1
ATOM 577 C C . TYR A 1 76 ? 16.382 9.927 5.780 1.00 99.13 74 TYR A C 1
ATOM 578 O O . TYR A 1 76 ? 16.214 11.143 5.923 1.00 97.89 74 TYR A O 1
ATOM 587 N N . ASP A 1 77 ? 15.581 9.184 5.011 1.00 102.31 75 ASP A N 1
ATOM 588 C CA . ASP A 1 77 ? 14.505 9.810 4.246 1.00 103.22 75 ASP A CA 1
ATOM 589 C C . ASP A 1 77 ? 13.359 10.246 5.142 1.00 106.50 75 ASP A C 1
ATOM 590 O O . ASP A 1 77 ? 12.780 11.320 4.936 1.00 104.85 75 ASP A O 1
ATOM 595 N N . GLN A 1 78 ? 13.009 9.423 6.135 1.00 109.39 76 GLN A N 1
ATOM 596 C CA . GLN A 1 78 ? 12.022 9.856 7.115 1.00 108.70 76 GLN A CA 1
ATOM 597 C C . GLN A 1 78 ? 12.441 11.178 7.754 1.00 104.37 76 GLN A C 1
ATOM 598 O O . GLN A 1 78 ? 11.608 12.070 7.962 1.00 103.00 76 GLN A O 1
ATOM 600 N N . LEU A 1 79 ? 13.736 11.337 8.037 1.00 100.30 77 LEU A N 1
ATOM 601 C CA . LEU A 1 79 ? 14.218 12.522 8.730 1.00 95.59 77 LEU A CA 1
ATOM 602 C C . LEU A 1 79 ? 14.548 13.691 7.813 1.00 90.84 77 LEU A C 1
ATOM 603 O O . LEU A 1 79 ? 14.604 14.829 8.297 1.00 86.60 77 LEU A O 1
ATOM 608 N N . THR A 1 80 ? 14.758 13.461 6.504 1.00 90.98 78 THR A N 1
ATOM 609 C CA . THR A 1 80 ? 15.031 14.648 5.705 1.00 88.37 78 THR A CA 1
ATOM 610 C C . THR A 1 80 ? 13.740 15.226 5.148 1.00 87.48 78 THR A C 1
ATOM 611 O O . THR A 1 80 ? 12.733 14.521 5.022 1.00 86.75 78 THR A O 1
ATOM 615 N N . PRO A 1 81 ? 13.735 16.520 4.819 1.00 88.04 79 PRO A N 1
ATOM 616 C CA . PRO A 1 81 ? 12.653 17.058 3.986 1.00 89.30 79 PRO A CA 1
ATOM 617 C C . PRO A 1 81 ? 12.635 16.357 2.639 1.00 90.32 79 PRO A C 1
ATOM 618 O O . PRO A 1 81 ? 13.660 15.856 2.164 1.00 87.88 79 PRO A O 1
ATOM 622 N N . ARG A 1 82 ? 11.465 16.338 2.003 1.00 97.49 80 ARG A N 1
ATOM 623 C CA . ARG A 1 82 ? 11.380 15.641 0.728 1.00 105.78 80 ARG A CA 1
ATOM 624 C C . ARG A 1 82 ? 12.122 16.480 -0.300 1.00 112.21 80 ARG A C 1
ATOM 625 O O . ARG A 1 82 ? 11.695 17.589 -0.638 1.00 113.24 80 ARG A O 1
ATOM 627 N N . ARG A 1 83 ? 13.220 15.935 -0.819 1.00 119.17 81 ARG A N 1
ATOM 628 C CA . ARG A 1 83 ? 14.138 16.674 -1.673 1.00 122.89 81 ARG A CA 1
ATOM 629 C C . ARG A 1 83 ? 13.791 16.528 -3.141 1.00 127.83 81 ARG A C 1
ATOM 630 O O . ARG A 1 83 ? 14.546 17.005 -3.997 1.00 128.48 81 ARG A O 1
ATOM 632 N N . SER A 1 84 ? 12.679 15.859 -3.442 1.00 132.95 82 SER A N 1
ATOM 633 C CA . SER A 1 84 ? 12.227 15.692 -4.816 1.00 133.72 82 SER A CA 1
ATOM 634 C C . SER A 1 84 ? 12.010 17.049 -5.466 1.00 131.59 82 SER A C 1
ATOM 635 O O . SER A 1 84 ? 11.380 17.939 -4.886 1.00 130.98 82 SER A O 1
ATOM 638 N N . ARG A 1 85 ? 12.554 17.212 -6.667 1.00 128.61 83 ARG A N 1
ATOM 639 C CA . ARG A 1 85 ? 12.443 18.461 -7.404 1.00 123.22 83 ARG A CA 1
ATOM 640 C C . ARG A 1 85 ? 11.167 18.548 -8.235 1.00 119.17 83 ARG A C 1
ATOM 641 O O . ARG A 1 85 ? 10.958 19.558 -8.918 1.00 119.25 83 ARG A O 1
ATOM 643 N N . LYS A 1 86 ? 10.312 17.528 -8.182 1.00 112.71 84 LYS A N 1
ATOM 644 C CA . LYS A 1 86 ? 9.112 17.487 -9.007 1.00 106.91 84 LYS A CA 1
ATOM 645 C C . LYS A 1 86 ? 8.123 18.590 -8.618 1.00 96.60 84 LYS A C 1
ATOM 646 O O . LYS A 1 86 ? 8.046 19.015 -7.460 1.00 94.35 84 LYS A O 1
ATOM 648 N N . LEU A 1 87 ? 7.357 19.051 -9.605 1.00 90.42 85 LEU A N 1
ATOM 649 C CA . LEU A 1 87 ? 6.430 20.164 -9.437 1.00 87.20 85 LEU A CA 1
ATOM 650 C C . LEU A 1 87 ? 4.992 19.657 -9.442 1.00 87.85 85 LEU A C 1
ATOM 651 O O . LEU A 1 87 ? 4.517 19.144 -10.461 1.00 90.45 85 LEU A O 1
ATOM 656 N N . LYS A 1 88 ? 4.299 19.812 -8.311 1.00 84.29 86 LYS A N 1
ATOM 657 C CA . LYS A 1 88 ? 2.876 19.497 -8.220 1.00 79.86 86 LYS A CA 1
ATOM 658 C C . LYS A 1 88 ? 2.070 20.718 -8.654 1.00 80.70 86 LYS A C 1
ATOM 659 O O . LYS A 1 88 ? 2.306 21.824 -8.155 1.00 79.07 86 LYS A O 1
ATOM 661 N N . GLU A 1 89 ? 1.135 20.518 -9.589 1.00 80.68 87 GLU A N 1
ATOM 662 C CA . GLU A 1 89 ? 0.261 21.568 -10.101 1.00 81.50 87 GLU A CA 1
ATOM 663 C C . GLU A 1 89 ? -1.176 21.312 -9.662 1.00 86.31 87 GLU A C 1
ATOM 664 O O . GLU A 1 89 ? -1.607 20.165 -9.543 1.00 90.42 87 GLU A O 1
ATOM 666 N N . VAL A 1 90 ? -1.922 22.390 -9.437 1.00 91.53 88 VAL A N 1
ATOM 667 C CA . VAL A 1 90 ? -3.162 22.339 -8.674 1.00 91.77 88 VAL A CA 1
ATOM 668 C C . VAL A 1 90 ? -4.108 23.418 -9.189 1.00 93.06 88 VAL A C 1
ATOM 669 O O . VAL A 1 90 ? -3.677 24.460 -9.695 1.00 92.59 88 VAL A O 1
ATOM 673 N N . ARG A 1 91 ? -5.410 23.151 -9.078 1.00 89.16 89 ARG A N 1
ATOM 674 C CA . ARG A 1 91 ? -6.447 24.133 -9.367 1.00 85.75 89 ARG A CA 1
ATOM 675 C C . ARG A 1 91 ? -7.423 24.187 -8.197 1.00 85.03 89 ARG A C 1
ATOM 676 O O . ARG A 1 91 ? -8.068 23.186 -7.875 1.00 87.35 89 ARG A O 1
ATOM 684 N N . LEU A 1 92 ? -7.546 25.354 -7.572 1.00 82.66 90 LEU A N 1
ATOM 685 C CA . LEU A 1 92 ? -8.428 25.551 -6.428 1.00 82.64 90 LEU A CA 1
ATOM 686 C C . LEU A 1 92 ? -9.569 26.504 -6.756 1.00 84.78 90 LEU A C 1
ATOM 687 O O . LEU A 1 92 ? -9.400 27.458 -7.514 1.00 81.53 90 LEU A O 1
ATOM 692 N N . ASP A 1 93 ? -10.731 26.246 -6.158 1.00 89.76 91 ASP A N 1
ATOM 693 C CA . ASP A 1 93 ? -11.965 26.948 -6.488 1.00 97.74 91 ASP A CA 1
ATOM 694 C C . ASP A 1 93 ? -12.367 27.904 -5.368 1.00 101.87 91 ASP A C 1
ATOM 695 O O . ASP A 1 93 ? -12.086 27.669 -4.189 1.00 101.13 91 ASP A O 1
ATOM 697 N N . ARG A 1 94 ? -13.028 28.990 -5.757 1.00 112.62 92 ARG A N 1
ATOM 698 C CA . ARG A 1 94 ? -13.518 29.984 -4.808 1.00 117.59 92 ARG A CA 1
ATOM 699 C C . ARG A 1 94 ? -14.702 29.450 -4.002 1.00 123.32 92 ARG A C 1
ATOM 700 O O . ARG A 1 94 ? -15.821 29.346 -4.508 1.00 126.57 92 ARG A O 1
ATOM 702 N N . HIS A 1 96 ? -16.080 27.054 -2.652 1.00 128.41 94 HIS A N 1
ATOM 703 C CA . HIS A 1 96 ? -16.080 26.400 -1.346 1.00 129.08 94 HIS A CA 1
ATOM 704 C C . HIS A 1 96 ? -16.323 27.429 -0.249 1.00 125.10 94 HIS A C 1
ATOM 705 O O . HIS A 1 96 ? -15.694 28.503 -0.268 1.00 118.68 94 HIS A O 1
ATOM 712 N N . PRO A 1 97 ? -17.210 27.122 0.698 1.00 126.18 95 PRO A N 1
ATOM 713 C CA . PRO A 1 97 ? -17.562 28.121 1.715 1.00 125.56 95 PRO A CA 1
ATOM 714 C C . PRO A 1 97 ? -16.427 28.463 2.668 1.00 118.04 95 PRO A C 1
ATOM 715 O O . PRO A 1 97 ? -16.360 29.603 3.155 1.00 115.95 95 PRO A O 1
A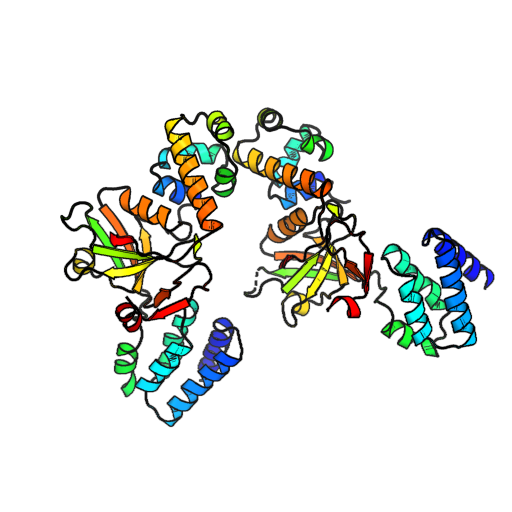TOM 719 N N . GLU A 1 98 ? -15.540 27.512 2.957 1.00 113.90 96 GLU A N 1
ATOM 720 C CA . GLU A 1 98 ? -14.394 27.759 3.819 1.00 107.45 96 GLU A CA 1
ATOM 721 C C . GLU A 1 98 ? -13.152 28.202 3.050 1.00 98.82 96 GLU A C 1
ATOM 722 O O . GLU A 1 98 ? -12.095 28.369 3.665 1.00 97.24 96 GLU A O 1
ATOM 724 N N . GLY A 1 99 ? -13.246 28.379 1.730 1.00 90.24 97 GLY A N 1
ATOM 725 C CA . GLY A 1 99 ? -12.180 28.986 0.952 1.00 85.82 97 GLY A CA 1
ATOM 726 C C . GLY A 1 99 ? -11.103 28.049 0.437 1.00 84.88 97 GLY A C 1
ATOM 727 O O . GLY A 1 99 ? -11.359 26.867 0.193 1.00 88.72 97 GLY A O 1
ATOM 728 N N . LEU A 1 100 ? -9.888 28.576 0.253 1.00 72.28 98 LEU A N 1
ATOM 729 C CA . LEU A 1 100 ? -8.779 27.741 -0.198 1.00 74.22 98 LEU A CA 1
ATOM 730 C C . LEU A 1 100 ? -8.240 26.870 0.931 1.00 74.82 98 LEU A C 1
ATOM 731 O O . LEU A 1 100 ? -7.837 25.726 0.699 1.00 75.17 98 LEU A O 1
ATOM 736 N N . GLY A 1 101 ? -8.211 27.389 2.151 1.00 76.22 99 GLY A N 1
ATOM 737 C CA . GLY A 1 101 ? -7.689 26.610 3.256 1.00 79.69 99 GLY A CA 1
ATOM 738 C C . GLY A 1 101 ? -6.181 26.523 3.313 1.00 79.59 99 GLY A C 1
ATOM 739 O O . GLY A 1 101 ? -5.632 25.435 3.531 1.00 81.52 99 GLY A O 1
ATOM 740 N N . LEU A 1 102 ? -5.491 27.641 3.106 1.00 79.39 100 LEU A N 1
ATOM 741 C CA . LEU A 1 102 ? -4.047 27.704 3.281 1.00 78.45 100 LEU A CA 1
ATOM 742 C C . LEU A 1 102 ? -3.677 29.111 3.725 1.00 78.53 100 LEU A C 1
ATOM 743 O O . LEU A 1 102 ? -4.430 30.067 3.519 1.00 80.25 100 LEU A O 1
ATOM 748 N N . SER A 1 103 ? -2.508 29.229 4.343 1.00 76.95 101 SER A N 1
ATOM 749 C CA . SER A 1 103 ? -1.942 30.525 4.684 1.00 74.59 101 SER A CA 1
ATOM 750 C C . SER A 1 103 ? -0.546 30.615 4.090 1.00 72.90 101 SER A C 1
ATOM 751 O O . SER A 1 103 ? 0.153 29.609 3.933 1.00 74.02 101 SER A O 1
ATOM 754 N N . VAL A 1 104 ? -0.143 31.836 3.766 1.00 67.69 102 VAL A N 1
ATOM 755 C CA . VAL A 1 104 ? 0.909 32.068 2.786 1.00 63.75 102 VAL A CA 1
ATOM 756 C C . VAL A 1 104 ? 1.771 33.238 3.257 1.00 61.62 102 VAL A C 1
ATOM 757 O O . VAL A 1 104 ? 1.248 34.240 3.754 1.00 63.96 102 VAL A O 1
ATOM 761 N N . ARG A 1 105 ? 3.092 33.089 3.158 1.00 61.07 103 ARG A N 1
ATOM 762 C CA . ARG A 1 105 ? 4.005 34.122 3.637 1.00 61.68 103 ARG A CA 1
ATOM 763 C C . ARG A 1 105 ? 5.233 34.186 2.744 1.00 62.64 103 ARG A C 1
ATOM 764 O O . ARG A 1 105 ? 5.626 33.190 2.127 1.00 67.88 103 ARG A O 1
ATOM 772 N N . GLY A 1 106 ? 5.854 35.357 2.712 1.00 59.39 104 GLY A N 1
ATOM 773 C CA . GLY A 1 106 ? 6.982 35.625 1.837 1.00 59.63 104 GLY A CA 1
ATOM 774 C C . GLY A 1 106 ? 6.605 36.535 0.673 1.00 58.23 104 GLY A C 1
ATOM 775 O O . GLY A 1 106 ? 5.470 36.995 0.544 1.00 55.28 104 GLY A O 1
ATOM 776 N N . GLY A 1 107 ? 7.608 36.838 -0.141 1.00 54.72 105 GLY A N 1
ATOM 777 C CA . GLY A 1 107 ? 7.433 37.701 -1.293 1.00 53.29 105 GLY A CA 1
ATOM 778 C C . GLY A 1 107 ? 8.691 38.499 -1.577 1.00 54.12 105 GLY A C 1
ATOM 779 O O . GLY A 1 107 ? 9.645 38.502 -0.808 1.00 56.38 105 GLY A O 1
ATOM 780 N N . LEU A 1 108 ? 8.638 39.246 -2.685 1.00 54.74 106 LEU A N 1
ATOM 781 C CA . LEU A 1 108 ? 9.836 39.903 -3.209 1.00 55.07 106 LEU A CA 1
ATOM 782 C C . LEU A 1 108 ? 10.440 40.873 -2.194 1.00 58.88 106 LEU A C 1
ATOM 783 O O . LEU A 1 108 ? 11.670 40.949 -2.061 1.00 59.78 106 LEU A O 1
ATOM 788 N N . GLU A 1 109 ? 9.601 41.611 -1.455 1.00 59.30 107 GLU A N 1
ATOM 789 C CA . GLU A 1 109 ? 10.146 42.616 -0.541 1.00 63.57 107 GLU A CA 1
ATOM 790 C C . GLU A 1 109 ? 11.007 42.001 0.552 1.00 66.68 107 GLU A C 1
ATOM 791 O O . GLU A 1 109 ? 11.809 42.719 1.159 1.00 75.63 107 GLU A O 1
ATOM 797 N N . PHE A 1 110 ? 10.877 40.695 0.792 1.00 59.66 108 PHE A N 1
ATOM 798 C CA . PHE A 1 110 ? 11.670 39.946 1.758 1.00 55.67 108 PHE A CA 1
ATOM 799 C C . PHE A 1 110 ? 12.834 39.187 1.145 1.00 56.08 108 PHE A C 1
ATOM 800 O O . PHE A 1 110 ? 13.589 38.539 1.887 1.00 57.70 108 PHE A O 1
ATOM 808 N N . GLY A 1 111 ? 12.978 39.213 -0.183 1.00 54.74 109 GLY A N 1
ATOM 809 C CA . GLY A 1 111 ? 14.041 38.467 -0.837 1.00 51.69 109 GLY A CA 1
ATOM 810 C C . GLY A 1 111 ? 13.925 36.973 -0.668 1.00 50.44 109 GLY A C 1
ATOM 811 O O . GLY A 1 111 ? 14.943 36.282 -0.609 1.00 55.57 109 GLY A O 1
ATOM 812 N N . CYS A 1 112 ? 12.710 36.454 -0.573 1.00 49.91 110 CYS A N 1
ATOM 813 C CA . CYS A 1 112 ? 12.512 35.019 -0.456 1.00 56.66 110 CYS A CA 1
ATOM 814 C C . CYS A 1 112 ? 11.211 34.676 -1.153 1.00 60.95 110 CYS A C 1
ATOM 815 O O . CYS A 1 112 ? 10.368 35.544 -1.396 1.00 62.53 110 CYS A O 1
ATOM 818 N N . GLY A 1 113 ? 11.047 33.399 -1.457 1.00 61.32 111 GLY A N 1
ATOM 819 C CA . GLY A 1 113 ? 9.869 32.988 -2.189 1.00 59.15 111 GLY A CA 1
ATOM 820 C C . GLY A 1 113 ? 8.612 32.988 -1.353 1.00 56.56 111 GLY A C 1
ATOM 821 O O . GLY A 1 113 ? 8.589 33.549 -0.251 1.00 58.37 111 GLY A O 1
ATOM 822 N N . LEU A 1 114 ? 7.557 32.356 -1.857 1.00 55.90 112 LEU A N 1
ATOM 823 C CA . LEU A 1 114 ? 6.251 32.413 -1.213 1.00 59.64 112 LEU A CA 1
ATOM 824 C C . LEU A 1 114 ? 5.825 31.018 -0.765 1.00 63.59 112 LEU A C 1
ATOM 825 O O . LEU A 1 114 ? 5.573 30.142 -1.600 1.00 65.61 112 LEU A O 1
ATOM 830 N N . PHE A 1 115 ? 5.699 30.831 0.549 1.00 63.61 113 PHE A N 1
ATOM 831 C CA . PHE A 1 115 ? 5.580 29.509 1.143 1.00 63.73 113 PHE A CA 1
ATOM 832 C C . PHE A 1 115 ? 4.236 29.323 1.825 1.00 66.77 113 PHE A C 1
ATOM 833 O O . PHE A 1 115 ? 3.679 30.258 2.412 1.00 68.68 113 PHE A O 1
ATOM 841 N N . ILE A 1 116 ? 3.738 28.090 1.767 1.00 68.34 114 ILE A N 1
ATOM 842 C CA . ILE A 1 116 ? 2.522 27.730 2.485 1.00 69.59 114 ILE A CA 1
ATOM 843 C C . ILE A 1 116 ? 2.920 27.533 3.940 1.00 72.13 114 ILE A C 1
ATOM 844 O O . ILE A 1 116 ? 3.685 26.622 4.263 1.00 74.10 114 ILE A O 1
ATOM 849 N N . SER A 1 117 ? 2.431 28.407 4.817 1.00 73.05 115 SER A N 1
ATOM 850 C CA . SER A 1 117 ? 2.779 28.329 6.227 1.00 78.51 115 SER A CA 1
ATOM 851 C C . SER A 1 117 ? 1.721 27.660 7.090 1.00 82.94 115 SER A C 1
ATOM 852 O O . SER A 1 117 ? 2.028 27.264 8.219 1.00 84.41 115 SER A O 1
ATOM 855 N N . HIS A 1 118 ? 0.498 27.517 6.592 1.00 89.12 116 HIS A N 1
ATOM 856 C CA . HIS A 1 118 ? -0.583 26.925 7.367 1.00 94.98 116 HIS A CA 1
ATOM 857 C C . HIS A 1 118 ? -1.495 26.211 6.393 1.00 94.63 116 HIS A C 1
ATOM 858 O O . HIS A 1 118 ? -1.786 26.728 5.313 1.00 91.98 116 HIS A O 1
ATOM 865 N N . LEU A 1 119 ? -1.942 25.029 6.785 1.00 93.32 117 LEU A N 1
ATOM 866 C CA . LEU A 1 119 ? -2.820 24.222 5.954 1.00 91.92 117 LEU A CA 1
ATOM 867 C C . LEU A 1 119 ? -3.936 23.691 6.836 1.00 93.79 117 LEU A C 1
ATOM 868 O O . LEU A 1 119 ? -3.686 22.888 7.740 1.00 96.48 117 LEU A O 1
ATOM 873 N N . ILE A 1 120 ? -5.163 24.128 6.563 1.00 93.53 118 ILE A N 1
ATOM 874 C CA . ILE A 1 120 ? -6.297 23.736 7.389 1.00 99.52 118 ILE A CA 1
ATOM 875 C C . ILE A 1 120 ? -6.653 22.295 7.061 1.00 104.11 118 ILE A C 1
ATOM 876 O O . ILE A 1 120 ? -6.943 21.966 5.903 1.00 103.81 118 ILE A O 1
ATOM 881 N N . LYS A 1 121 ? -6.621 21.427 8.074 1.00 107.05 119 LYS A N 1
ATOM 882 C CA . LYS A 1 121 ? -6.838 20.003 7.846 1.00 109.37 119 LYS A CA 1
ATOM 883 C C . LYS A 1 121 ? -8.236 19.767 7.295 1.00 111.02 119 LYS A C 1
ATOM 884 O O . LYS A 1 121 ? -9.226 20.253 7.850 1.00 115.16 119 LYS A O 1
ATOM 886 N N . GLY A 1 122 ? -8.311 19.038 6.182 1.00 110.11 120 GLY A N 1
ATOM 887 C CA . GLY A 1 122 ? -9.574 18.731 5.550 1.00 112.04 120 GLY A CA 1
ATOM 888 C C . GLY A 1 122 ? -10.081 19.778 4.584 1.00 109.01 120 GLY A C 1
ATOM 889 O O . GLY A 1 122 ? -11.056 19.514 3.870 1.00 111.07 120 GLY A O 1
ATOM 890 N N . GLY A 1 123 ? -9.455 20.948 4.533 1.00 104.69 121 GLY A N 1
ATOM 891 C CA . GLY A 1 123 ? -9.836 21.973 3.589 1.00 101.15 121 GLY A CA 1
ATOM 892 C C . GLY A 1 123 ? -9.476 21.597 2.159 1.00 98.83 121 GLY A C 1
ATOM 893 O O . GLY A 1 123 ? -9.012 20.498 1.856 1.00 100.71 121 GLY A O 1
ATOM 894 N N . GLN A 1 124 ? -9.696 22.554 1.259 1.00 95.53 122 GLN A N 1
ATOM 895 C CA . GLN A 1 124 ? -9.529 22.259 -0.158 1.00 95.40 122 GLN A CA 1
ATOM 896 C C . GLN A 1 124 ? -8.059 22.089 -0.525 1.00 94.11 122 GLN A C 1
ATOM 897 O O . GLN A 1 124 ? -7.710 21.209 -1.319 1.00 95.30 122 GLN A O 1
ATOM 903 N N . ALA A 1 125 ? -7.181 22.921 0.038 1.00 93.18 123 ALA A N 1
ATOM 904 C CA . ALA A 1 125 ? -5.756 22.763 -0.227 1.00 91.71 123 ALA A CA 1
ATOM 905 C C . ALA A 1 125 ? -5.271 21.384 0.197 1.00 93.05 123 ALA A C 1
ATOM 906 O O . ALA A 1 125 ? -4.463 20.760 -0.501 1.00 90.43 123 ALA A O 1
ATOM 908 N N . ASP A 1 126 ? -5.770 20.881 1.329 1.00 99.49 124 ASP A N 1
ATOM 909 C CA . ASP A 1 126 ? -5.375 19.547 1.765 1.00 104.36 124 ASP A CA 1
ATOM 910 C C . ASP A 1 126 ? -6.064 18.469 0.944 1.00 110.18 124 ASP A C 1
ATOM 911 O O . ASP A 1 126 ? -5.479 17.407 0.713 1.00 112.45 124 ASP A O 1
ATOM 916 N N . SER A 1 127 ? -7.298 18.722 0.498 1.00 113.24 125 SER A N 1
ATOM 917 C CA . SER A 1 127 ? -7.967 17.798 -0.412 1.00 117.08 125 SER A CA 1
ATOM 918 C C . SER A 1 127 ? -7.083 17.471 -1.605 1.00 115.28 125 SER A C 1
ATOM 919 O O . SER A 1 127 ? -7.076 16.337 -2.095 1.00 118.57 125 SER A O 1
ATOM 922 N N . VAL A 1 128 ? -6.338 18.465 -2.096 1.00 107.87 126 VAL A N 1
ATOM 923 C CA . VAL A 1 128 ? -5.589 18.344 -3.339 1.00 103.96 126 VAL A CA 1
ATOM 924 C C . VAL A 1 128 ? -4.114 17.995 -3.109 1.00 96.78 126 VAL A C 1
ATOM 925 O O . VAL A 1 128 ? -3.395 17.693 -4.071 1.00 96.84 126 VAL A O 1
ATOM 929 N N . GLY A 1 129 ? -3.657 17.953 -1.864 1.00 96.69 127 GLY A N 1
ATOM 930 C CA . GLY A 1 129 ? -2.327 17.459 -1.575 1.00 85.66 127 GLY A CA 1
ATOM 931 C C . GLY A 1 129 ? -1.236 18.495 -1.416 1.00 94.39 127 GLY A C 1
ATOM 932 O O . GLY A 1 129 ? -0.055 18.120 -1.393 1.00 93.60 127 GLY A O 1
ATOM 933 N N . LEU A 1 130 ? -1.581 19.783 -1.332 1.00 88.89 128 LEU A N 1
ATOM 934 C CA . LEU A 1 130 ? -0.617 20.789 -0.913 1.00 82.20 128 LEU A CA 1
ATOM 935 C C . LEU A 1 130 ? -0.262 20.579 0.556 1.00 83.54 128 LEU A C 1
ATOM 936 O O . LEU A 1 130 ? -1.016 19.967 1.317 1.00 88.55 128 LEU A O 1
ATOM 941 N N . GLN A 1 131 ? 0.921 21.054 0.947 1.00 83.90 129 GLN A N 1
ATOM 942 C CA . GLN A 1 131 ? 1.448 20.788 2.281 1.00 89.22 129 GLN A CA 1
ATOM 943 C C . GLN A 1 131 ? 2.200 22.003 2.803 1.00 87.11 129 GLN A C 1
ATOM 944 O O . GLN A 1 131 ? 2.751 22.792 2.030 1.00 86.63 129 GLN A O 1
ATOM 950 N N . VAL A 1 132 ? 2.222 22.141 4.134 1.00 85.97 130 VAL A N 1
ATOM 951 C CA . VAL A 1 132 ? 2.995 23.208 4.763 1.00 80.75 130 VAL A CA 1
ATOM 952 C C . VAL A 1 132 ? 4.472 22.998 4.471 1.00 79.92 130 VAL A C 1
ATOM 953 O O . VAL A 1 132 ? 5.034 21.928 4.741 1.00 83.68 130 VAL A O 1
ATOM 957 N N . GLY A 1 133 ? 5.112 24.027 3.918 1.00 76.56 131 GLY A N 1
ATOM 958 C CA . GLY A 1 133 ? 6.487 23.936 3.468 1.00 72.50 131 GLY A CA 1
ATOM 959 C C . GLY A 1 133 ? 6.651 23.826 1.969 1.00 70.74 131 GLY A C 1
ATOM 960 O O . GLY A 1 133 ? 7.789 23.705 1.493 1.00 70.24 131 GLY A O 1
ATOM 961 N N . ASP A 1 134 ? 5.557 23.826 1.214 1.00 68.82 132 ASP A N 1
ATOM 962 C CA . ASP A 1 134 ? 5.644 23.985 -0.229 1.00 68.39 132 ASP A CA 1
ATOM 963 C C . ASP A 1 134 ? 5.993 25.424 -0.564 1.00 66.63 132 ASP A C 1
ATOM 964 O O . ASP A 1 134 ? 5.438 26.360 0.016 1.00 68.31 132 ASP A O 1
ATOM 969 N N . GLU A 1 135 ? 6.918 25.611 -1.497 1.00 65.98 133 GLU A N 1
ATOM 970 C CA . GLU A 1 135 ? 7.095 26.922 -2.107 1.00 64.19 133 GLU A CA 1
ATOM 971 C C . GLU A 1 135 ? 6.136 27.021 -3.280 1.00 63.56 133 GLU A C 1
ATOM 972 O O . GLU A 1 135 ? 6.187 26.188 -4.196 1.00 66.16 133 GLU A O 1
ATOM 978 N N . ILE A 1 136 ? 5.272 28.033 -3.263 1.00 59.73 134 ILE A N 1
ATOM 979 C CA . ILE A 1 136 ? 4.395 28.272 -4.403 1.00 63.10 134 ILE A CA 1
ATOM 980 C C . ILE A 1 136 ? 5.270 28.930 -5.462 1.00 65.24 134 ILE A C 1
ATOM 981 O O . ILE A 1 136 ? 5.763 30.044 -5.271 1.00 64.80 134 ILE A O 1
ATOM 986 N N . VAL A 1 137 ? 5.515 28.212 -6.553 1.00 67.55 135 VAL A N 1
ATOM 987 C CA . VAL A 1 137 ? 6.402 28.707 -7.602 1.00 66.26 135 VAL A CA 1
ATOM 988 C C . VAL A 1 137 ? 5.647 29.527 -8.629 1.00 64.85 135 VAL A C 1
ATOM 989 O O . VAL A 1 137 ? 6.139 30.555 -9.098 1.00 67.47 135 VAL A O 1
ATOM 993 N N . ARG A 1 138 ? 4.459 29.080 -8.998 1.00 61.48 136 ARG A N 1
ATOM 994 C CA . ARG A 1 138 ? 3.701 29.694 -10.071 1.00 61.56 136 ARG A CA 1
ATOM 995 C C . ARG A 1 138 ? 2.247 29.877 -9.662 1.00 59.84 136 ARG A C 1
ATOM 996 O O . ARG A 1 138 ? 1.718 29.136 -8.827 1.00 59.96 136 ARG A O 1
ATOM 1004 N N . ILE A 1 139 ? 1.606 30.880 -10.258 1.00 57.59 137 ILE A N 1
ATOM 1005 C CA . ILE A 1 139 ? 0.175 31.107 -10.082 1.00 57.08 137 ILE A CA 1
ATOM 1006 C C . ILE A 1 139 ? -0.417 31.517 -11.421 1.00 59.51 137 ILE A C 1
ATOM 1007 O O . ILE A 1 139 ? 0.129 32.387 -12.111 1.00 53.20 137 ILE A O 1
ATOM 1012 N N . ASN A 1 140 ? -1.516 30.856 -11.803 1.00 58.27 138 ASN A N 1
ATOM 1013 C CA . ASN A 1 140 ? -2.206 31.153 -13.048 1.00 58.37 138 ASN A CA 1
ATOM 1014 C C . ASN A 1 140 ? -1.235 31.108 -14.224 1.00 61.16 138 ASN A C 1
ATOM 1015 O O . ASN A 1 140 ? -1.370 31.862 -15.198 1.00 60.65 138 ASN A O 1
ATOM 1020 N N . GLY A 1 141 ? -0.234 30.227 -14.116 1.00 60.28 139 GLY A N 1
ATOM 1021 C CA . GLY A 1 141 ? 0.788 30.083 -15.124 1.00 65.62 139 GLY A CA 1
ATOM 1022 C C . GLY A 1 141 ? 1.955 31.049 -15.042 1.00 66.14 139 GLY A C 1
ATOM 1023 O O . GLY A 1 141 ? 2.924 30.875 -15.789 1.00 69.83 139 GLY A O 1
ATOM 1024 N N . TYR A 1 142 ? 1.915 32.050 -14.162 1.00 61.04 140 TYR A N 1
ATOM 1025 C CA . TYR A 1 142 ? 2.970 33.060 -14.091 1.00 61.53 140 TYR A CA 1
ATOM 1026 C C . TYR A 1 142 ? 3.946 32.758 -12.956 1.00 59.12 140 TYR A C 1
ATOM 1027 O O . TYR A 1 142 ? 3.532 32.442 -11.832 1.00 58.83 140 TYR A O 1
ATOM 1036 N N . SER A 1 143 ? 5.244 32.876 -13.245 1.00 58.89 141 SER A N 1
ATOM 1037 C CA . SER A 1 143 ? 6.226 32.923 -12.165 1.00 51.61 141 SER A CA 1
ATOM 1038 C C . SER A 1 143 ? 5.970 34.140 -11.291 1.00 56.03 141 SER A C 1
ATOM 1039 O O . SER A 1 143 ? 5.638 35.223 -11.789 1.00 55.37 141 SER A O 1
ATOM 1042 N N . ILE A 1 144 ? 6.060 33.951 -9.975 1.00 53.31 142 ILE A N 1
ATOM 1043 C CA . ILE A 1 144 ? 5.788 35.035 -9.034 1.00 53.25 142 ILE A CA 1
ATOM 1044 C C . ILE A 1 144 ? 7.062 35.695 -8.498 1.00 56.03 142 ILE A C 1
ATOM 1045 O O . ILE A 1 144 ? 6.998 36.423 -7.510 1.00 57.05 142 ILE A O 1
ATOM 1050 N N . SER A 1 145 ? 8.225 35.405 -9.081 1.00 57.90 143 SER A N 1
ATOM 1051 C CA . SER A 1 145 ? 9.484 35.839 -8.481 1.00 60.44 143 SER A CA 1
ATOM 1052 C C . SER A 1 145 ? 9.630 37.367 -8.378 1.00 59.82 143 SER A C 1
ATOM 1053 O O . SER A 1 145 ? 10.464 37.847 -7.598 1.00 58.43 143 SER A O 1
ATOM 1056 N N . SER A 1 146 ? 8.912 38.140 -9.185 1.00 45.84 144 SER A N 1
ATOM 1057 C CA . SER A 1 146 ? 9.003 39.591 -9.129 1.00 51.84 144 SER A CA 1
ATOM 1058 C C . SER A 1 146 ? 7.842 40.234 -8.360 1.00 50.49 144 SER A C 1
ATOM 1059 O O . SER A 1 146 ? 7.747 41.465 -8.304 1.00 53.39 144 SER A O 1
ATOM 1062 N N . CYS A 1 147 ? 6.968 39.431 -7.773 1.00 47.27 145 CYS A N 1
ATOM 1063 C CA . CYS A 1 147 ? 5.778 39.909 -7.102 1.00 48.16 145 CYS A CA 1
ATOM 1064 C C . CYS A 1 147 ? 6.044 40.173 -5.629 1.00 54.09 145 CYS A C 1
ATOM 1065 O O . CYS A 1 147 ? 6.535 39.293 -4.910 1.00 56.40 145 CYS A O 1
ATOM 1068 N N . THR A 1 148 ? 5.653 41.357 -5.169 1.00 54.68 146 THR A N 1
ATOM 1069 C CA . THR A 1 148 ? 5.527 41.567 -3.738 1.00 55.11 146 THR A CA 1
ATOM 1070 C C . THR A 1 148 ? 4.431 40.655 -3.196 1.00 56.05 146 THR A C 1
ATOM 1071 O O . THR A 1 148 ? 3.632 40.085 -3.944 1.00 55.53 146 THR A O 1
ATOM 1075 N N . HIS A 1 149 ? 4.442 40.476 -1.875 1.00 59.12 147 HIS A N 1
ATOM 1076 C CA . HIS A 1 149 ? 3.436 39.648 -1.214 1.00 57.85 147 HIS A CA 1
ATOM 1077 C C . HIS A 1 149 ? 2.006 40.068 -1.592 1.00 59.25 147 HIS A C 1
ATOM 1078 O O . HIS A 1 149 ? 1.185 39.227 -1.986 1.00 59.84 147 HIS A O 1
ATOM 1085 N N . GLU A 1 150 ? 1.681 41.367 -1.475 1.00 58.41 148 GLU A N 1
ATOM 1086 C CA . GLU A 1 150 ? 0.306 41.779 -1.764 1.00 59.69 148 GLU A CA 1
ATOM 1087 C C . GLU A 1 150 ? -0.035 41.559 -3.238 1.00 59.09 148 GLU A C 1
ATOM 1088 O O . GLU A 1 150 ? -1.174 41.211 -3.567 1.00 60.61 148 GLU A O 1
ATOM 1094 N N . GLU A 1 151 ? 0.947 41.726 -4.133 1.00 56.38 149 GLU A N 1
ATOM 1095 C CA . GLU A 1 151 ? 0.716 41.458 -5.552 1.00 57.19 149 GLU A CA 1
ATOM 1096 C C . GLU A 1 151 ? 0.303 40.008 -5.787 1.00 56.09 149 GLU A C 1
ATOM 1097 O O . GLU A 1 151 ? -0.607 39.737 -6.576 1.00 55.61 149 GLU A O 1
ATOM 1103 N N . VAL A 1 152 ? 0.944 39.063 -5.099 1.00 56.76 150 VAL A N 1
ATOM 1104 C CA . VAL A 1 152 ? 0.604 37.657 -5.282 1.00 54.45 150 VAL A CA 1
ATOM 1105 C C . VAL A 1 152 ? -0.812 37.388 -4.809 1.00 58.15 150 VAL A C 1
ATOM 1106 O O . VAL A 1 152 ? -1.598 36.728 -5.498 1.00 59.93 150 VAL A O 1
ATOM 1110 N N . ILE A 1 153 ? -1.150 37.883 -3.616 1.00 57.38 151 ILE A N 1
ATOM 1111 C CA . ILE A 1 153 ? -2.514 37.752 -3.113 1.00 59.07 151 ILE A CA 1
ATOM 1112 C C . ILE A 1 153 ? -3.507 38.333 -4.107 1.00 59.06 151 ILE A C 1
ATOM 1113 O O . ILE A 1 153 ? -4.565 37.747 -4.356 1.00 59.46 151 ILE A O 1
ATOM 1118 N N . ASN A 1 154 ? -3.181 39.494 -4.693 1.00 59.03 152 ASN A N 1
ATOM 1119 C CA . ASN A 1 154 ? -4.000 40.058 -5.766 1.00 60.79 152 ASN A CA 1
ATOM 1120 C C . ASN A 1 154 ? -4.110 39.091 -6.934 1.00 63.91 152 ASN A C 1
ATOM 1121 O O . ASN A 1 154 ? -5.207 38.838 -7.445 1.00 67.20 152 ASN A O 1
ATOM 1126 N N . LEU A 1 155 ? -2.975 38.541 -7.371 1.00 61.00 153 LEU A N 1
ATOM 1127 C CA . LEU A 1 155 ? -2.978 37.686 -8.547 1.00 63.16 153 LEU A CA 1
ATOM 1128 C C . LEU A 1 155 ? -3.799 36.428 -8.310 1.00 64.32 153 LEU A C 1
ATOM 1129 O O . LEU A 1 155 ? -4.494 35.967 -9.219 1.00 68.94 153 LEU A O 1
ATOM 1134 N N . ILE A 1 156 ? -3.751 35.885 -7.090 1.00 61.49 154 ILE A N 1
ATOM 1135 C CA . ILE A 1 156 ? -4.540 34.709 -6.740 1.00 60.22 154 ILE A CA 1
ATOM 1136 C C . ILE A 1 156 ? -6.029 35.007 -6.827 1.00 63.55 154 ILE A C 1
ATOM 1137 O O . ILE A 1 156 ? -6.829 34.129 -7.182 1.00 66.34 154 ILE A O 1
ATOM 1142 N N . ARG A 1 157 ? -6.429 36.236 -6.515 1.00 62.62 155 ARG A N 1
ATOM 1143 C CA . ARG A 1 157 ? -7.836 36.580 -6.409 1.00 66.13 155 ARG A CA 1
ATOM 1144 C C . ARG A 1 157 ? -8.413 37.121 -7.713 1.00 69.40 155 ARG A C 1
ATOM 1145 O O . ARG A 1 157 ? -9.583 37.519 -7.734 1.00 73.92 155 ARG A O 1
ATOM 1153 N N . THR A 1 158 ? -7.631 37.136 -8.801 1.00 67.76 156 THR A N 1
ATOM 1154 C CA . THR A 1 158 ? -8.109 37.757 -10.039 1.00 67.60 156 THR A CA 1
ATOM 1155 C C . THR A 1 158 ? -9.250 36.982 -10.697 1.00 71.04 156 THR A C 1
ATOM 1156 O O . THR A 1 158 ? -10.108 37.597 -11.341 1.00 73.63 156 THR A O 1
ATOM 1160 N N . LYS A 1 159 ? -9.286 35.658 -10.565 1.00 71.53 157 LYS A N 1
ATOM 1161 C CA . LYS A 1 159 ? -10.215 34.833 -11.332 1.00 77.31 157 LYS A CA 1
ATOM 1162 C C . LYS A 1 159 ? -11.063 33.979 -10.395 1.00 81.77 157 LYS A C 1
ATOM 1163 O O . LYS A 1 159 ? -10.971 34.084 -9.172 1.00 83.00 157 LYS A O 1
ATOM 1167 N N . LYS A 1 160 ? -11.912 33.139 -10.996 1.00 89.17 158 LYS A N 1
ATOM 1168 C CA . LYS A 1 160 ? -12.803 32.279 -10.218 1.00 93.26 158 LYS A CA 1
ATOM 1169 C C . LYS A 1 160 ? -12.026 31.185 -9.494 1.00 91.68 158 LYS A C 1
ATOM 1170 O O . LYS A 1 160 ? -12.220 30.956 -8.292 1.00 93.64 158 LYS A O 1
ATOM 1172 N N . THR A 1 161 ? -11.145 30.501 -10.209 1.00 86.11 159 THR A N 1
ATOM 1173 C CA . THR A 1 161 ? -10.251 29.507 -9.648 1.00 81.44 159 THR A CA 1
ATOM 1174 C C . THR A 1 161 ? -8.818 30.024 -9.729 1.00 75.45 159 THR A C 1
ATOM 1175 O O . THR A 1 161 ? -8.546 31.079 -10.305 1.00 74.30 159 THR A O 1
ATOM 1179 N N . VAL A 1 162 ? -7.883 29.268 -9.160 1.00 75.40 160 VAL A N 1
ATOM 1180 C CA . VAL A 1 162 ? -6.482 29.673 -9.156 1.00 72.91 160 VAL A CA 1
ATOM 1181 C C . VAL A 1 162 ? -5.616 28.454 -9.440 1.00 74.44 160 VAL A C 1
ATOM 1182 O O . VAL A 1 162 ? -5.746 27.421 -8.776 1.00 76.73 160 VAL A O 1
ATOM 1186 N N . SER A 1 163 ? -4.748 28.572 -10.442 1.00 73.91 161 SER A N 1
ATOM 1187 C CA . SER A 1 163 ? -3.756 27.547 -10.731 1.00 73.84 161 SER A CA 1
ATOM 1188 C C . SER A 1 163 ? -2.526 27.754 -9.848 1.00 71.95 161 SER A C 1
ATOM 1189 O O . SER A 1 163 ? -1.990 28.862 -9.756 1.00 69.67 161 SER A O 1
ATOM 1192 N N . ILE A 1 164 ? -2.097 26.694 -9.179 1.00 71.36 162 ILE A N 1
ATOM 1193 C CA . ILE A 1 164 ? -0.973 26.749 -8.257 1.00 69.95 162 ILE A CA 1
ATOM 1194 C C . ILE A 1 164 ? -0.045 25.597 -8.592 1.00 77.11 162 ILE A C 1
ATOM 1195 O O . ILE A 1 164 ? -0.485 24.441 -8.647 1.00 82.97 162 ILE A O 1
ATOM 1200 N N . LYS A 1 165 ? 1.228 25.902 -8.835 1.00 75.43 163 LYS A N 1
ATOM 1201 C CA . LYS A 1 165 ? 2.251 24.871 -8.984 1.00 76.13 163 LYS A CA 1
ATOM 1202 C C . LYS A 1 165 ? 3.293 25.083 -7.896 1.00 75.85 163 LYS A C 1
ATOM 1203 O O . LYS A 1 165 ? 3.833 26.186 -7.754 1.00 73.69 163 LYS A O 1
ATOM 1205 N N . VAL A 1 166 ? 3.546 24.040 -7.102 1.00 77.42 164 VAL A N 1
ATOM 1206 C CA . VAL A 1 166 ? 4.456 24.132 -5.967 1.00 74.30 164 VAL A CA 1
ATOM 1207 C C . VAL A 1 166 ? 5.615 23.162 -6.149 1.00 74.96 164 VAL A C 1
ATOM 1208 O O . VAL A 1 166 ? 5.525 22.142 -6.838 1.00 75.64 164 VAL A O 1
ATOM 1212 N N . ARG A 1 167 ? 6.719 23.513 -5.512 1.00 76.59 165 ARG A N 1
ATOM 1213 C CA . ARG A 1 167 ? 7.897 22.676 -5.394 1.00 80.90 165 ARG A CA 1
ATOM 1214 C C . ARG A 1 167 ? 8.140 22.485 -3.905 1.00 81.79 165 ARG A C 1
ATOM 1215 O O . ARG A 1 167 ? 8.171 23.460 -3.152 1.00 79.81 165 ARG A O 1
ATOM 1223 N N . HIS A 1 168 ? 8.270 21.242 -3.467 1.00 88.74 166 HIS A N 1
ATOM 1224 C CA . HIS A 1 168 ? 8.343 20.993 -2.035 1.00 91.23 166 HIS A CA 1
ATOM 1225 C C . HIS A 1 168 ? 9.738 21.336 -1.528 1.00 86.08 166 HIS A C 1
ATOM 1226 O O . HIS A 1 168 ? 10.731 20.751 -1.970 1.00 87.78 166 HIS A O 1
ATOM 1233 N N . ILE A 1 169 ? 9.800 22.284 -0.594 1.00 79.26 167 ILE A N 1
ATOM 1234 C CA . ILE A 1 169 ? 11.053 22.754 -0.019 1.00 74.90 167 ILE A CA 1
ATOM 1235 C C . ILE A 1 169 ? 11.258 22.127 1.355 1.00 78.89 167 ILE A C 1
ATOM 1236 O O . ILE A 1 169 ? 12.273 21.469 1.604 1.00 81.00 167 ILE A O 1
ATOM 1241 N N . GLY A 1 170 ? 10.323 22.361 2.267 1.00 80.19 168 GLY A N 1
ATOM 1242 C CA . GLY A 1 170 ? 10.433 21.858 3.615 1.00 70.26 168 GLY A CA 1
ATOM 1243 C C . GLY A 1 170 ? 10.928 22.853 4.636 1.00 79.33 168 GLY A C 1
ATOM 1244 O O . GLY A 1 170 ? 11.212 22.457 5.773 1.00 83.20 168 GLY A O 1
ATOM 1245 N N . LEU A 1 171 ? 11.045 24.127 4.269 1.00 75.14 169 LEU A N 1
ATOM 1246 C CA . LEU A 1 171 ? 11.474 25.185 5.171 1.00 73.89 169 LEU A CA 1
ATOM 1247 C C . LEU A 1 171 ? 10.460 26.322 5.130 1.00 74.07 169 LEU A C 1
ATOM 1248 O O . LEU A 1 171 ? 9.747 26.504 4.139 1.00 73.54 169 LEU A O 1
ATOM 1253 N N . ILE A 1 172 ? 10.381 27.075 6.222 1.00 73.19 170 ILE A N 1
ATOM 1254 C CA . ILE A 1 172 ? 9.445 28.188 6.301 1.00 67.82 170 ILE A CA 1
ATOM 1255 C C . ILE A 1 172 ? 10.257 29.432 6.618 1.00 65.53 170 ILE A C 1
ATOM 1256 O O . ILE A 1 172 ? 11.192 29.353 7.422 1.00 62.98 170 ILE A O 1
ATOM 1261 N N . PRO A 1 173 ? 9.996 30.573 5.987 1.00 61.99 171 PRO A N 1
ATOM 1262 C CA . PRO A 1 173 ? 10.751 31.774 6.336 1.00 60.26 171 PRO A CA 1
ATOM 1263 C C . PRO A 1 173 ? 10.219 32.396 7.624 1.00 64.71 171 PRO A C 1
ATOM 1264 O O . PRO A 1 173 ? 9.008 32.476 7.843 1.00 60.64 171 PRO A O 1
ATOM 1268 N N . VAL A 1 174 ? 11.139 32.846 8.478 1.00 62.94 172 VAL A N 1
ATOM 1269 C CA . VAL A 1 174 ? 10.792 33.466 9.754 1.00 79.69 172 VAL A CA 1
ATOM 1270 C C . VAL A 1 174 ? 11.567 34.770 9.868 1.00 80.09 172 VAL A C 1
ATOM 1271 O O . VAL A 1 174 ? 12.796 34.797 9.698 1.00 79.12 172 VAL A O 1
ATOM 1275 N N . LYS A 1 175 ? 10.827 35.862 9.994 1.00 81.55 173 LYS A N 1
ATOM 1276 C CA . LYS A 1 175 ? 11.330 37.133 10.493 1.00 83.49 173 LYS A CA 1
ATOM 1277 C C . LYS A 1 175 ? 10.187 37.719 11.305 1.00 88.49 173 LYS A C 1
ATOM 1278 O O . LYS A 1 175 ? 9.167 38.099 10.730 1.00 85.37 173 LYS A O 1
ATOM 1284 N N . SER A 1 176 ? 10.342 37.827 12.618 1.00 98.50 174 SER A N 1
ATOM 1285 C CA . SER A 1 176 ? 9.142 38.023 13.420 1.00 103.28 174 SER A CA 1
ATOM 1286 C C . SER A 1 176 ? 8.811 39.493 13.687 1.00 109.61 174 SER A C 1
ATOM 1287 O O . SER A 1 176 ? 7.786 39.768 14.316 1.00 115.00 174 SER A O 1
ATOM 1290 N N . SER A 1 177 ? 9.619 40.439 13.178 1.00 109.15 175 SER A N 1
ATOM 1291 C CA . SER A 1 177 ? 9.365 41.883 13.119 1.00 111.47 175 SER A CA 1
ATOM 1292 C C . SER A 1 177 ? 10.523 42.560 12.386 1.00 107.65 175 SER A C 1
ATOM 1293 O O . SER A 1 177 ? 11.554 41.908 12.181 1.00 104.29 175 SER A O 1
ATOM 1296 N N . PRO A 1 178 ? 10.399 43.834 11.952 1.00 107.89 176 PRO A N 1
ATOM 1297 C CA . PRO A 1 178 ? 11.286 44.324 10.870 1.00 106.64 176 PRO A CA 1
ATOM 1298 C C . PRO A 1 178 ? 12.763 44.321 11.218 1.00 106.49 176 PRO A C 1
ATOM 1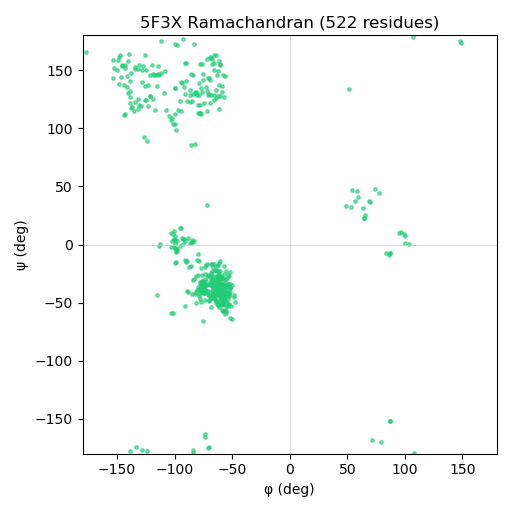299 O O . PRO A 1 178 ? 13.614 44.183 10.324 1.00 106.31 176 PRO A O 1
ATOM 1303 N N . ASP A 1 179 ? 13.086 44.483 12.495 1.00 108.62 177 ASP A N 1
ATOM 1304 C CA . ASP A 1 179 ? 14.469 44.488 12.949 1.00 109.33 177 ASP A CA 1
ATOM 1305 C C . ASP A 1 179 ? 15.221 43.214 12.590 1.00 103.87 177 ASP A C 1
ATOM 1306 O O . ASP A 1 179 ? 16.443 43.251 12.416 1.00 100.03 177 ASP A O 1
ATOM 1311 N N . GLU A 1 180 ? 14.575 42.176 12.484 1.00 102.94 178 GLU A N 1
ATOM 1312 C CA . GLU A 1 180 ? 15.222 40.873 12.508 1.00 101.47 178 GLU A CA 1
ATOM 1313 C C . GLU A 1 180 ? 15.626 40.424 11.103 1.00 94.42 178 GLU A C 1
ATOM 1314 O O . GLU A 1 180 ? 14.876 40.640 10.139 1.00 86.82 178 GLU A O 1
ATOM 1320 N N . PRO A 1 181 ? 16.801 39.795 10.988 1.00 91.38 179 PRO A N 1
ATOM 1321 C CA . PRO A 1 181 ? 17.193 39.209 9.705 1.00 86.50 179 PRO A CA 1
ATOM 1322 C C . PRO A 1 181 ? 16.356 37.983 9.409 1.00 83.20 179 PRO A C 1
ATOM 1323 O O . PRO A 1 181 ? 16.023 37.206 10.307 1.00 87.87 179 PRO A O 1
ATOM 1327 N N . LEU A 1 182 ? 16.030 37.805 8.137 1.00 76.29 180 LEU A N 1
ATOM 1328 C CA . LEU A 1 182 ? 15.242 36.650 7.737 1.00 73.24 180 LEU A CA 1
ATOM 1329 C C . LEU A 1 182 ? 16.067 35.368 7.857 1.00 74.34 180 LEU A C 1
ATOM 1330 O O . LEU A 1 182 ? 17.198 35.285 7.365 1.00 72.88 180 LEU A O 1
ATOM 1335 N N . THR A 1 183 ? 15.492 34.373 8.529 1.00 72.38 181 THR A N 1
ATOM 1336 C CA . THR A 1 183 ? 16.086 33.049 8.644 1.00 69.79 181 THR A CA 1
ATOM 1337 C C . THR A 1 183 ? 15.022 31.997 8.368 1.00 70.43 181 THR A C 1
ATOM 1338 O O . THR A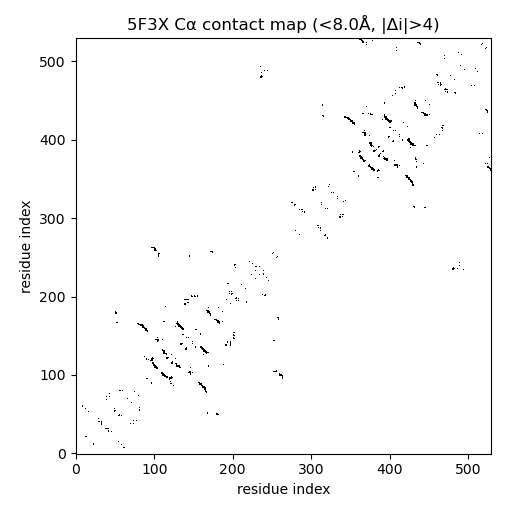 1 183 ? 13.890 32.340 8.005 1.00 65.44 181 THR A O 1
ATOM 1342 N N . TRP A 1 184 ? 15.365 30.718 8.554 1.00 70.44 182 TRP A N 1
ATOM 1343 C CA . TRP A 1 184 ? 14.517 29.627 8.101 1.00 71.20 182 TRP A CA 1
ATOM 1344 C C . TRP A 1 184 ? 14.384 28.558 9.174 1.00 74.42 182 TRP A C 1
ATOM 1345 O O . TRP A 1 184 ? 15.292 28.347 9.984 1.00 78.29 182 TRP A O 1
ATOM 1356 N N . GLN A 1 185 ? 13.241 27.870 9.154 1.00 72.26 183 GLN A N 1
ATOM 1357 C CA . GLN A 1 185 ? 12.966 26.785 10.082 1.00 76.20 183 GLN A CA 1
ATOM 1358 C C . GLN A 1 185 ? 12.307 25.624 9.357 1.00 76.87 183 GLN A C 1
ATOM 1359 O O . GLN A 1 185 ? 11.552 25.813 8.399 1.00 72.83 183 GLN A O 1
ATOM 1365 N N . TYR A 1 186 ? 12.603 24.415 9.832 1.00 81.13 184 TYR A N 1
ATOM 1366 C CA . TYR A 1 186 ? 11.932 23.222 9.343 1.00 81.97 184 TYR A CA 1
ATOM 1367 C C . TYR A 1 186 ? 10.469 23.228 9.779 1.00 86.58 184 TYR A C 1
ATOM 1368 O O . TYR A 1 186 ? 10.071 23.940 10.705 1.00 87.17 184 TYR A O 1
ATOM 1377 N N . VAL A 1 187 ? 9.658 22.437 9.077 1.00 89.08 185 VAL A N 1
ATOM 1378 C CA . VAL A 1 187 ? 8.209 22.545 9.217 1.00 91.29 185 VAL A CA 1
ATOM 1379 C C . VAL A 1 187 ? 7.756 22.090 10.598 1.00 102.14 185 VAL A C 1
ATOM 1380 O O . VAL A 1 187 ? 6.925 22.745 11.241 1.00 105.61 185 VAL A O 1
ATOM 1384 N N . ASP A 1 188 ? 8.278 20.951 11.067 1.00 111.84 186 ASP A N 1
ATOM 1385 C CA . ASP A 1 188 ? 7.771 20.373 12.305 1.00 118.41 186 ASP A CA 1
ATOM 1386 C C . ASP A 1 188 ? 7.957 21.325 13.476 1.00 119.55 186 ASP A C 1
ATOM 1387 O O . ASP A 1 188 ? 7.173 21.292 14.432 1.00 126.33 186 ASP A O 1
ATOM 1392 N N . GLN A 1 189 ? 8.991 22.168 13.422 1.00 112.37 187 GLN A N 1
ATOM 1393 C CA . GLN A 1 189 ? 9.230 23.136 14.483 1.00 112.21 187 GLN A CA 1
ATOM 1394 C C . GLN A 1 189 ? 8.359 24.375 14.323 1.00 108.12 187 GLN A C 1
ATOM 1395 O O . GLN A 1 189 ? 7.814 24.886 15.308 1.00 112.40 187 GLN A O 1
ATOM 1401 N N . PHE A 1 190 ? 8.201 24.856 13.086 1.00 99.74 188 PHE A N 1
ATOM 1402 C CA . PHE A 1 190 ? 7.576 26.154 12.855 1.00 93.42 188 PHE A CA 1
ATOM 1403 C C . PHE A 1 190 ? 6.134 26.209 13.354 1.00 95.46 188 PHE A C 1
ATOM 1404 O O . PHE A 1 190 ? 5.642 27.294 13.687 1.00 97.16 188 PHE A O 1
ATOM 1412 N N . VAL A 1 191 ? 5.455 25.057 13.433 1.00 101.63 189 VAL A N 1
ATOM 1413 C CA . VAL A 1 191 ? 4.003 25.028 13.641 1.00 106.33 189 VAL A CA 1
ATOM 1414 C C . VAL A 1 191 ? 3.595 25.807 14.892 1.00 113.50 189 VAL A C 1
ATOM 1415 O O . VAL A 1 191 ? 2.550 26.474 14.915 1.00 113.94 189 VAL A O 1
ATOM 1419 N N . SER A 1 192 ? 4.416 25.746 15.940 1.00 117.84 190 SER A N 1
ATOM 1420 C CA . SER A 1 192 ? 4.130 26.400 17.213 1.00 120.48 190 SER A CA 1
ATOM 1421 C C . SER A 1 192 ? 4.073 27.926 17.087 1.00 116.32 190 SER A C 1
ATOM 1422 O O . SER A 1 192 ? 3.096 28.491 16.591 1.00 113.03 190 SER A O 1
ATOM 1425 N N . VAL B 2 7 ? 8.831 30.929 -22.709 1.00 93.73 349 VAL B N 1
ATOM 1426 C CA . VAL B 2 7 ? 9.549 31.906 -21.889 1.00 93.12 349 VAL B CA 1
ATOM 1427 C C . VAL B 2 7 ? 8.579 32.680 -20.994 1.00 88.88 349 VAL B C 1
ATOM 1428 O O . VAL B 2 7 ? 7.391 32.820 -21.308 1.00 86.79 349 VAL B O 1
ATOM 1432 N N . ASP B 2 8 ? 9.119 33.196 -19.889 1.00 84.38 350 ASP B N 1
ATOM 1433 C CA . ASP B 2 8 ? 8.318 33.806 -18.840 1.00 79.45 350 ASP B CA 1
ATOM 1434 C C . ASP B 2 8 ? 7.753 35.163 -19.270 1.00 74.51 350 ASP B C 1
ATOM 1435 O O . ASP B 2 8 ? 8.239 35.822 -20.196 1.00 75.02 350 ASP B O 1
ATOM 1440 N N . ALA B 2 9 ? 6.699 35.572 -18.576 1.00 67.77 351 ALA B N 1
ATOM 1441 C CA . ALA B 2 9 ? 6.225 36.938 -18.688 1.00 58.28 351 ALA B CA 1
ATOM 1442 C C . ALA B 2 9 ? 7.223 37.884 -18.033 1.00 55.71 351 ALA B C 1
ATOM 1443 O O . ALA B 2 9 ? 7.849 37.551 -17.024 1.00 55.38 351 ALA B O 1
ATOM 1445 N N . THR B 2 10 ? 7.383 39.062 -18.632 1.00 52.96 352 THR B N 1
ATOM 1446 C CA . THR B 2 10 ? 8.170 40.126 -18.038 1.00 48.19 352 THR B CA 1
ATOM 1447 C C . THR B 2 10 ? 7.569 40.529 -16.687 1.00 44.74 352 THR B C 1
ATOM 1448 O O . THR B 2 10 ? 6.373 40.328 -16.431 1.00 41.76 352 THR B O 1
ATOM 1452 N N . PRO B 2 11 ? 8.383 41.098 -15.799 1.00 43.07 353 PRO B N 1
ATOM 1453 C CA . PRO B 2 11 ? 7.831 41.573 -14.513 1.00 46.49 353 PRO B CA 1
ATOM 1454 C C . PRO B 2 11 ? 6.683 42.567 -14.674 1.00 48.38 353 PRO B C 1
ATOM 1455 O O . PRO B 2 11 ? 5.733 42.565 -13.871 1.00 46.52 353 PRO B O 1
ATOM 1459 N N . LEU B 2 12 ? 6.749 43.417 -15.706 1.00 48.88 354 LEU B N 1
ATOM 1460 C CA . LEU B 2 12 ? 5.631 44.297 -16.026 1.00 49.25 354 LEU B CA 1
ATOM 1461 C C . LEU B 2 12 ? 4.354 43.505 -16.284 1.00 54.92 354 LEU B C 1
ATOM 1462 O O . LEU B 2 12 ? 3.277 43.865 -15.793 1.00 56.94 354 LEU B O 1
ATOM 1467 N N . GLU B 2 13 ? 4.441 42.431 -17.076 1.00 58.43 355 GLU B N 1
ATOM 1468 C CA . GLU B 2 13 ? 3.225 41.697 -17.409 1.00 57.83 355 GLU B CA 1
ATOM 1469 C C . GLU B 2 13 ? 2.580 41.108 -16.164 1.00 55.56 355 GLU B C 1
ATOM 1470 O O . GLU B 2 13 ? 1.378 41.302 -15.928 1.00 56.97 355 GLU B O 1
ATOM 1476 N N . VAL B 2 14 ? 3.358 40.367 -15.363 1.00 51.01 356 VAL B N 1
ATOM 1477 C CA . VAL B 2 14 ? 2.809 39.789 -14.135 1.00 46.04 356 VAL B CA 1
ATOM 1478 C C . VAL B 2 14 ? 2.210 40.886 -13.280 1.00 48.09 356 VAL B C 1
ATOM 1479 O O . VAL B 2 14 ? 1.108 40.738 -12.729 1.00 48.75 356 VAL B O 1
ATOM 1483 N N . PHE B 2 15 ? 2.934 42.009 -13.160 1.00 45.69 357 PHE B N 1
ATOM 1484 C CA . PHE B 2 15 ? 2.448 43.156 -12.410 1.00 42.49 357 PHE B CA 1
ATOM 1485 C C . PHE B 2 15 ? 1.046 43.564 -12.863 1.00 41.60 357 PHE B C 1
ATOM 1486 O O . PHE B 2 15 ? 0.089 43.479 -12.085 1.00 42.25 357 PHE B O 1
ATOM 1494 N N . LEU B 2 16 ? 0.900 43.991 -14.129 1.00 40.73 358 LEU B N 1
ATOM 1495 C CA . LEU B 2 16 ? -0.427 44.371 -14.629 1.00 42.75 358 LEU B CA 1
ATOM 1496 C C . LEU B 2 16 ? -1.440 43.250 -14.439 1.00 43.86 358 LEU B C 1
ATOM 1497 O O . LEU B 2 16 ? -2.585 43.497 -14.044 1.00 43.27 358 LEU B O 1
ATOM 1502 N N . GLN B 2 17 ? -1.030 42.008 -14.694 1.00 46.79 359 GLN B N 1
ATOM 1503 C CA . GLN B 2 17 ? -1.928 40.868 -14.536 1.00 48.78 359 GLN B CA 1
ATOM 1504 C C . GLN B 2 17 ? -2.512 40.812 -13.127 1.00 51.07 359 GLN B C 1
ATOM 1505 O O . GLN B 2 17 ? -3.733 40.707 -12.941 1.00 50.15 359 GLN B O 1
ATOM 1511 N N . SER B 2 18 ? -1.648 40.908 -12.117 1.00 54.92 360 SER B N 1
ATOM 1512 C CA . SER B 2 18 ? -2.094 40.922 -10.727 1.00 56.00 360 SER B CA 1
ATOM 1513 C C . SER B 2 18 ? -3.133 42.008 -10.433 1.00 56.20 360 SER B C 1
ATOM 1514 O O . SER B 2 18 ? -3.931 41.861 -9.499 1.00 55.44 360 SER B O 1
ATOM 1517 N N . GLN B 2 19 ? -3.100 43.124 -11.166 1.00 56.32 361 GLN B N 1
ATOM 1518 C CA . GLN B 2 19 ? -3.915 44.298 -10.853 1.00 58.30 361 GLN B CA 1
ATOM 1519 C C . GLN B 2 19 ? -5.176 44.425 -11.691 1.00 60.10 361 GLN B C 1
ATOM 1520 O O . GLN B 2 19 ? -5.857 45.448 -11.584 1.00 60.11 361 GLN B O 1
ATOM 1526 N N . HIS B 2 20 ? -5.473 43.451 -12.551 1.00 60.71 362 HIS B N 1
ATOM 1527 C CA . HIS B 2 20 ? -6.533 43.538 -13.559 1.00 56.77 362 HIS B CA 1
ATOM 1528 C C . HIS B 2 20 ? -6.249 44.614 -14.596 1.00 54.96 362 HIS B C 1
ATOM 1529 O O . HIS B 2 20 ? -7.170 45.147 -15.223 1.00 55.59 362 HIS B O 1
ATOM 1536 N N . LEU B 2 21 ? -4.985 44.974 -14.762 1.00 51.70 363 LEU B N 1
ATOM 1537 C CA . LEU B 2 21 ? -4.591 46.028 -15.683 1.00 53.18 363 LEU B CA 1
ATOM 1538 C C . LEU B 2 21 ? -4.036 45.492 -16.988 1.00 49.77 363 LEU B C 1
ATOM 1539 O O . LEU B 2 21 ? -3.438 46.257 -17.752 1.00 46.31 363 LEU B O 1
ATOM 1544 N N . GLU B 2 22 ? -4.155 44.179 -17.213 1.00 50.98 364 GLU B N 1
ATOM 1545 C CA . GLU B 2 22 ? -3.535 43.529 -18.364 1.00 49.31 364 GLU B CA 1
ATOM 1546 C C . GLU B 2 22 ? -3.909 44.194 -19.671 1.00 47.33 364 GLU B C 1
ATOM 1547 O O . GLU B 2 22 ? -3.143 44.126 -20.637 1.00 47.77 364 GLU B O 1
ATOM 1553 N N . GLU B 2 23 ? -5.068 44.861 -19.726 1.00 47.96 365 GLU B N 1
ATOM 1554 C CA . GLU B 2 23 ? -5.454 45.503 -20.978 1.00 51.13 365 GLU B CA 1
ATOM 1555 C C . GLU B 2 23 ? -4.474 46.578 -21.425 1.00 53.66 365 GLU B C 1
ATOM 1556 O O . GLU B 2 23 ? -4.513 46.968 -22.595 1.00 55.86 365 GLU B O 1
ATOM 1562 N N . PHE B 2 24 ? -3.587 47.055 -20.546 1.00 54.10 366 PHE B N 1
ATOM 1563 C CA . PHE B 2 24 ? -2.650 48.119 -20.905 1.00 55.01 366 PHE B CA 1
ATOM 1564 C C . PHE B 2 24 ? -1.284 47.610 -21.341 1.00 57.64 366 PHE B C 1
ATOM 1565 O O . PHE B 2 24 ? -0.436 48.412 -21.715 1.00 59.44 366 PHE B O 1
ATOM 1573 N N . LEU B 2 25 ? -1.055 46.303 -21.336 1.00 59.26 367 LEU B N 1
ATOM 1574 C CA . LEU B 2 25 ? 0.233 45.796 -21.798 1.00 54.22 367 LEU B CA 1
ATOM 1575 C C . LEU B 2 25 ? 0.551 46.192 -23.239 1.00 52.72 367 LEU B C 1
ATOM 1576 O O . LEU B 2 25 ? 1.705 46.561 -23.506 1.00 54.14 367 LEU B O 1
ATOM 1581 N N . PRO B 2 26 ? -0.376 46.149 -24.197 1.00 54.40 368 PRO B N 1
ATOM 1582 C CA . PRO B 2 26 ? -0.004 46.590 -25.552 1.00 56.23 368 PRO B CA 1
ATOM 1583 C C . PRO B 2 26 ? 0.326 48.078 -25.666 1.00 61.84 368 PRO B C 1
ATOM 1584 O O . PRO B 2 26 ? 1.177 48.424 -26.494 1.00 61.21 368 PRO B O 1
ATOM 1588 N N . ILE B 2 27 ? -0.289 48.967 -24.868 1.00 65.21 369 ILE B N 1
ATOM 1589 C CA . ILE B 2 27 ? 0.072 50.386 -24.949 1.00 65.39 369 ILE B CA 1
ATOM 1590 C C . ILE B 2 27 ? 1.393 50.649 -24.231 1.00 67.25 369 ILE B C 1
ATOM 1591 O O . ILE B 2 27 ? 2.240 51.401 -24.729 1.00 70.51 369 ILE B O 1
ATOM 1596 N N . PHE B 2 28 ? 1.615 50.027 -23.072 1.00 63.32 370 PHE B N 1
ATOM 1597 C CA . PHE B 2 28 ? 2.900 50.208 -22.407 1.00 60.13 370 PHE B CA 1
ATOM 1598 C C . PHE B 2 28 ? 4.046 49.726 -23.279 1.00 61.58 370 PHE B C 1
ATOM 1599 O O . PHE B 2 28 ? 5.139 50.299 -23.248 1.00 63.66 370 PHE B O 1
ATOM 1607 N N . MET B 2 29 ? 3.830 48.682 -24.063 1.00 61.64 371 MET B N 1
ATOM 1608 C CA . MET B 2 29 ? 4.933 48.203 -24.880 1.00 63.68 371 MET B CA 1
ATOM 1609 C C . MET B 2 29 ? 5.191 49.130 -26.058 1.00 63.05 371 MET B C 1
ATOM 1610 O O . MET B 2 29 ? 6.347 49.370 -26.416 1.00 63.15 371 MET B O 1
ATOM 1615 N N . ARG B 2 30 ? 4.137 49.680 -26.666 1.00 63.80 372 ARG B N 1
ATOM 1616 C CA . ARG B 2 30 ? 4.363 50.601 -27.772 1.00 63.10 372 ARG B CA 1
ATOM 1617 C C . ARG B 2 30 ? 5.108 51.837 -27.288 1.00 67.10 372 ARG B C 1
ATOM 1618 O O . ARG B 2 30 ? 5.935 52.391 -28.024 1.00 73.11 372 ARG B O 1
ATOM 1620 N N . GLU B 2 31 ? 4.869 52.253 -26.044 1.00 62.57 373 GLU B N 1
ATOM 1621 C CA . GLU B 2 31 ? 5.595 53.371 -25.459 1.00 58.97 373 GLU B CA 1
ATOM 1622 C C . GLU B 2 31 ? 6.918 52.945 -24.843 1.00 58.39 373 GLU B C 1
ATOM 1623 O O . GLU B 2 31 ? 7.603 53.781 -24.244 1.00 59.34 373 GLU B O 1
ATOM 1629 N N . GLN B 2 32 ? 7.278 51.671 -24.971 1.00 59.54 374 GLN B N 1
ATOM 1630 C CA . GLN B 2 32 ? 8.540 51.120 -24.461 1.00 58.08 374 GLN B CA 1
ATOM 1631 C C . GLN B 2 32 ? 8.664 51.332 -22.960 1.00 50.41 374 GLN B C 1
ATOM 1632 O O . GLN B 2 32 ? 9.711 51.707 -22.440 1.00 49.95 374 GLN B O 1
ATOM 1638 N N . ILE B 2 33 ? 7.585 51.026 -22.260 1.00 48.45 375 ILE B N 1
ATOM 1639 C CA . ILE B 2 33 ? 7.505 51.192 -20.816 1.00 50.28 375 ILE B CA 1
ATOM 1640 C C . ILE B 2 33 ? 7.704 49.822 -20.185 1.00 53.68 375 ILE B C 1
ATOM 1641 O O . ILE B 2 33 ? 6.773 49.014 -20.125 1.00 57.44 375 ILE B O 1
ATOM 1646 N N . ASP B 2 34 ? 8.888 49.571 -19.643 1.00 52.87 376 ASP B N 1
ATOM 1647 C CA . ASP B 2 34 ? 9.041 48.377 -18.827 1.00 51.82 376 ASP B CA 1
ATOM 1648 C C . ASP B 2 34 ? 8.560 48.707 -17.414 1.00 49.40 376 ASP B C 1
ATOM 1649 O O . ASP B 2 34 ? 8.094 49.819 -17.145 1.00 46.79 376 ASP B O 1
ATOM 1654 N N . LEU B 2 35 ? 8.628 47.739 -16.494 1.00 46.35 377 LEU B N 1
ATOM 1655 C CA . LEU B 2 35 ? 8.205 48.057 -15.134 1.00 43.24 377 LEU B CA 1
ATOM 1656 C C . LEU B 2 35 ? 9.129 49.099 -14.521 1.00 50.55 377 LEU B C 1
ATOM 1657 O O . LEU B 2 35 ? 8.692 49.912 -13.699 1.00 56.29 377 LEU B O 1
ATOM 1662 N N . GLU B 2 36 ? 10.403 49.093 -14.914 1.00 51.25 378 GLU B N 1
ATOM 1663 C CA . GLU B 2 36 ? 11.320 50.135 -14.479 1.00 51.55 378 GLU B CA 1
ATOM 1664 C C . GLU B 2 36 ? 10.764 51.511 -14.804 1.00 52.49 378 GLU B C 1
ATOM 1665 O O . GLU B 2 36 ? 10.673 52.376 -13.933 1.00 54.68 378 GLU B O 1
ATOM 1671 N N . ALA B 2 37 ? 10.394 51.725 -16.070 1.00 50.17 379 ALA B N 1
ATOM 1672 C CA . ALA B 2 37 ? 9.907 53.019 -16.500 1.00 48.81 379 ALA B CA 1
ATOM 1673 C C . ALA B 2 37 ? 8.546 53.325 -15.896 1.00 52.20 379 ALA B C 1
ATOM 1674 O O . ALA B 2 37 ? 8.251 54.492 -15.591 1.00 52.07 379 ALA B O 1
ATOM 1676 N N . LEU B 2 38 ? 7.715 52.296 -15.708 1.00 53.21 380 LEU B N 1
ATOM 1677 C CA . LEU B 2 38 ? 6.381 52.511 -15.162 1.00 53.42 380 LEU B CA 1
ATOM 1678 C C . LEU B 2 38 ? 6.449 53.200 -13.802 1.00 56.98 380 LEU B C 1
ATOM 1679 O O . LEU B 2 38 ? 5.709 54.162 -13.548 1.00 58.59 380 LEU B O 1
ATOM 1684 N N . LEU B 2 39 ? 7.358 52.746 -12.925 1.00 55.33 381 LEU B N 1
ATOM 1685 C CA . LEU B 2 39 ? 7.466 53.346 -11.598 1.00 57.48 381 LEU B CA 1
ATOM 1686 C C . LEU B 2 39 ? 7.988 54.779 -11.646 1.00 55.63 381 LEU B C 1
ATOM 1687 O O . LEU B 2 39 ? 7.823 55.512 -10.670 1.00 57.39 381 LEU B O 1
ATOM 1692 N N . LEU B 2 40 ? 8.596 55.199 -12.757 1.00 53.76 382 LEU B N 1
ATOM 1693 C CA . LEU B 2 40 ? 9.007 56.587 -12.983 1.00 51.12 382 LEU B CA 1
ATOM 1694 C C . LEU B 2 40 ? 7.875 57.479 -13.507 1.00 50.22 382 LEU B C 1
ATOM 1695 O O . LEU B 2 40 ? 8.122 58.646 -13.851 1.00 43.58 382 LEU B O 1
ATOM 1700 N N . CYS B 2 41 ? 6.661 56.942 -13.639 1.00 53.17 383 CYS B N 1
ATOM 1701 C CA . CYS B 2 41 ? 5.548 57.652 -14.256 1.00 52.17 383 CYS B CA 1
ATOM 1702 C C . CYS B 2 41 ? 4.687 58.370 -13.224 1.00 50.93 383 CYS B C 1
ATOM 1703 O O . CYS B 2 41 ? 4.410 57.851 -12.128 1.00 47.99 383 CYS B O 1
ATOM 1706 N N . SER B 2 42 ? 4.262 59.565 -13.590 1.00 49.41 384 SER B N 1
ATOM 1707 C CA . SER B 2 42 ? 3.351 60.324 -12.760 1.00 49.17 384 SER B CA 1
ATOM 1708 C C . SER B 2 42 ? 1.933 60.185 -13.286 1.00 49.73 384 SER B C 1
ATOM 1709 O O . SER B 2 42 ? 1.695 59.708 -14.405 1.00 44.75 384 SER B O 1
ATOM 1712 N N . ASP B 2 43 ? 0.990 60.720 -12.503 1.00 48.41 385 ASP B N 1
ATOM 1713 C CA . ASP B 2 43 ? -0.353 60.867 -13.032 1.00 46.75 385 ASP B CA 1
ATOM 1714 C C . ASP B 2 43 ? -0.331 61.594 -14.375 1.00 47.44 385 ASP B C 1
ATOM 1715 O O . ASP B 2 43 ? -1.038 61.196 -15.316 1.00 47.24 385 ASP B O 1
ATOM 1720 N N . GLU B 2 44 ? 0.500 62.646 -14.509 1.00 47.73 386 GLU B N 1
ATOM 1721 C CA . GLU B 2 44 ? 0.450 63.363 -15.781 1.00 51.12 386 GLU B CA 1
ATOM 1722 C C . GLU B 2 44 ? 1.133 62.580 -16.903 1.00 45.22 386 GLU B C 1
ATOM 1723 O O . GLU B 2 44 ? 0.682 62.639 -18.052 1.00 48.09 386 GLU B O 1
ATOM 1729 N N . ASP B 2 45 ? 2.183 61.816 -16.594 1.00 82.91 387 ASP B N 1
ATOM 1730 C CA . ASP B 2 45 ? 2.756 60.919 -17.594 1.00 71.71 387 ASP B CA 1
ATOM 1731 C C . ASP B 2 45 ? 1.693 59.978 -18.159 1.00 67.02 387 ASP B C 1
ATOM 1732 O O . ASP B 2 45 ? 1.605 59.778 -19.378 1.00 68.55 387 ASP B O 1
ATOM 1737 N N . LEU B 2 46 ? 0.857 59.406 -17.281 1.00 59.10 388 LEU B N 1
ATOM 1738 C CA . LEU B 2 46 ? -0.130 58.437 -17.738 1.00 57.48 388 LEU B CA 1
ATOM 1739 C C . LEU B 2 46 ? -1.311 59.102 -18.430 1.00 62.14 388 LEU B C 1
ATOM 1740 O O . LEU B 2 46 ? -1.985 58.463 -19.251 1.00 64.05 388 LEU B O 1
ATOM 1745 N N . GLN B 2 47 ? -1.602 60.365 -18.090 1.00 67.06 389 GLN B N 1
ATOM 1746 C CA . GLN B 2 47 ? -2.552 61.141 -18.880 1.00 68.07 389 GLN B CA 1
ATOM 1747 C C . GLN B 2 47 ? -2.029 61.388 -20.285 1.00 71.15 389 GLN B C 1
ATOM 1748 O O . GLN B 2 47 ? -2.817 61.507 -21.227 1.00 73.59 389 GLN B O 1
ATOM 1754 N N . ASN B 2 48 ? -0.710 61.491 -20.447 1.00 74.80 390 ASN B N 1
ATOM 1755 C CA . ASN B 2 48 ? -0.175 61.782 -21.770 1.00 78.84 390 ASN B CA 1
ATOM 1756 C C . ASN B 2 48 ? -0.405 60.624 -22.737 1.00 80.25 390 ASN B C 1
ATOM 1757 O O . ASN B 2 48 ? -0.607 60.854 -23.935 1.00 84.38 390 ASN B O 1
ATOM 1762 N N . ILE B 2 49 ? -0.425 59.390 -22.243 1.00 72.47 391 ILE B N 1
ATOM 1763 C CA . ILE B 2 49 ? -0.693 58.240 -23.099 1.00 68.85 391 ILE B CA 1
ATOM 1764 C C . ILE B 2 49 ? -2.171 57.891 -23.063 1.00 66.55 391 ILE B C 1
ATOM 1765 O O . ILE B 2 49 ? -2.553 56.770 -23.412 1.00 69.46 391 ILE B O 1
ATOM 1770 N N . HIS B 2 50 ? -2.998 58.809 -22.545 1.00 67.63 392 HIS B N 1
ATOM 1771 C CA . HIS B 2 50 ? -4.468 58.709 -22.627 1.00 70.56 392 HIS B CA 1
ATOM 1772 C C . HIS B 2 50 ? -5.031 57.570 -21.776 1.00 71.59 392 HIS B C 1
ATOM 1773 O O . HIS B 2 50 ? -5.975 56.887 -22.180 1.00 73.61 392 HIS B O 1
ATOM 1780 N N . MET B 2 51 ? -4.449 57.350 -20.602 1.00 70.11 393 MET B N 1
ATOM 1781 C CA . MET B 2 51 ? -5.067 56.489 -19.603 1.00 65.49 393 MET B CA 1
ATOM 1782 C C . MET B 2 51 ? -6.107 57.303 -18.842 1.00 58.44 393 MET B C 1
ATOM 1783 O O . MET B 2 51 ? -5.824 58.421 -18.398 1.00 56.27 393 MET B O 1
ATOM 1788 N N . GLN B 2 52 ? -7.314 56.766 -18.709 1.00 60.88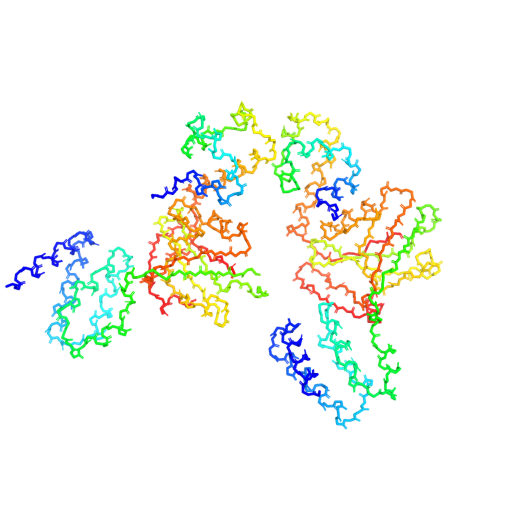 394 GLN B N 1
ATOM 1789 C CA . GLN B 2 52 ? -8.332 57.572 -18.057 1.00 61.94 394 GLN B CA 1
ATOM 1790 C C . GLN B 2 52 ? -8.214 57.457 -16.535 1.00 56.88 394 GLN B C 1
ATOM 1791 O O . GLN B 2 52 ? -7.472 56.628 -15.997 1.00 54.80 394 GLN B O 1
ATOM 1797 N N . LEU B 2 53 ? -9.004 58.279 -15.840 1.00 53.38 395 LEU B N 1
ATOM 1798 C CA . LEU B 2 53 ? -8.748 58.518 -14.422 1.00 53.74 395 LEU B CA 1
ATOM 1799 C C . LEU B 2 53 ? -8.826 57.232 -13.607 1.00 53.40 395 LEU B C 1
ATOM 1800 O O . LEU B 2 53 ? -7.979 56.991 -12.737 1.00 52.38 395 LEU B O 1
ATOM 1805 N N . GLY B 2 54 ? -9.810 56.381 -13.893 1.00 56.34 396 GLY B N 1
ATOM 1806 C CA . GLY B 2 54 ? -10.008 55.171 -13.139 1.00 47.10 396 GLY B CA 1
ATOM 1807 C C . GLY B 2 54 ? -8.779 54.293 -13.100 1.00 49.50 396 GLY B C 1
ATOM 1808 O O . GLY B 2 54 ? -8.268 53.959 -12.028 1.00 50.13 396 GLY B O 1
ATOM 1809 N N . PRO B 2 55 ? -8.277 53.879 -14.266 1.00 49.56 397 PRO B N 1
ATOM 1810 C CA . PRO B 2 55 ? -7.089 53.013 -14.242 1.00 50.48 397 PRO B CA 1
ATOM 1811 C C . PRO B 2 55 ? -5.836 53.743 -13.828 1.00 51.65 397 PRO B C 1
ATOM 1812 O O . PRO B 2 55 ? -4.933 53.112 -13.277 1.00 50.65 397 PRO B O 1
ATOM 1816 N N . ARG B 2 56 ? -5.758 55.057 -14.042 1.00 54.09 398 ARG B N 1
ATOM 1817 C CA . ARG B 2 56 ? -4.620 55.813 -13.526 1.00 49.79 398 ARG B CA 1
ATOM 1818 C C . ARG B 2 56 ? -4.497 55.627 -12.024 1.00 49.82 398 ARG B C 1
ATOM 1819 O O . ARG B 2 56 ? -3.421 55.299 -11.516 1.00 49.34 398 ARG B O 1
ATOM 1827 N N . LYS B 2 57 ? -5.613 55.799 -11.298 1.00 51.17 399 LYS B N 1
ATOM 1828 C CA . LYS B 2 57 ? -5.592 55.644 -9.846 1.00 50.65 399 LYS B CA 1
ATOM 1829 C C . LYS B 2 57 ? -5.205 54.223 -9.444 1.00 54.05 399 LYS B C 1
ATOM 1830 O O . LYS B 2 57 ? -4.401 54.033 -8.528 1.00 56.80 399 LYS B O 1
ATOM 1836 N N . LYS B 2 58 ? -5.743 53.211 -10.131 1.00 52.60 400 LYS B N 1
ATOM 1837 C CA . LYS B 2 58 ? -5.406 51.833 -9.786 1.00 49.91 400 LYS B CA 1
ATOM 1838 C C . LYS B 2 58 ? -3.934 51.552 -10.038 1.00 48.76 400 LYS B C 1
ATOM 1839 O O . LYS B 2 58 ? -3.252 50.976 -9.185 1.00 51.18 400 LYS B O 1
ATOM 1845 N N . VAL B 2 59 ? -3.422 51.964 -11.202 1.00 48.13 401 VAL B N 1
ATOM 1846 C CA . VAL B 2 59 ? -1.991 51.813 -11.489 1.00 46.96 401 VAL B CA 1
ATOM 1847 C C . VAL B 2 59 ? -1.149 52.510 -10.423 1.00 46.08 401 VAL B C 1
ATOM 1848 O O . VAL B 2 59 ? -0.207 51.927 -9.882 1.00 46.08 401 VAL B O 1
ATOM 1852 N N . LEU B 2 60 ? -1.459 53.774 -10.110 1.00 48.16 402 LEU B N 1
ATOM 1853 C CA . LEU B 2 60 ? -0.547 54.489 -9.223 1.00 50.79 402 LEU B CA 1
ATOM 1854 C C . LEU B 2 60 ? -0.660 53.980 -7.801 1.00 51.40 402 LEU B C 1
ATOM 1855 O O . LEU B 2 60 ? 0.340 53.942 -7.076 1.00 52.63 402 LEU B O 1
ATOM 1860 N N . SER B 2 61 ? -1.847 53.538 -7.404 1.00 53.33 403 SER B N 1
ATOM 1861 C CA . SER B 2 61 ? -1.987 52.879 -6.116 1.00 55.25 403 SER B CA 1
ATOM 1862 C C . SER B 2 61 ? -1.063 51.676 -6.036 1.00 58.97 403 SER B C 1
ATOM 1863 O O . SER B 2 61 ? -0.314 51.519 -5.066 1.00 63.96 403 SER B O 1
ATOM 1866 N N . ALA B 2 62 ? -1.081 50.835 -7.075 1.00 54.10 404 ALA B N 1
ATOM 1867 C CA . ALA B 2 62 ? -0.266 49.625 -7.089 1.00 50.66 404 ALA B CA 1
ATOM 1868 C C . ALA B 2 62 ? 1.217 49.954 -7.106 1.00 55.17 404 ALA B C 1
ATOM 1869 O O . ALA B 2 62 ? 2.018 49.276 -6.450 1.00 60.94 404 ALA B O 1
ATOM 1871 N N . ILE B 2 63 ? 1.602 50.978 -7.875 1.00 53.19 405 ILE B N 1
ATOM 1872 C CA . ILE B 2 63 ? 2.995 51.402 -7.941 1.00 51.97 405 ILE B CA 1
ATOM 1873 C C . ILE B 2 63 ? 3.470 51.868 -6.577 1.00 55.34 405 ILE B C 1
ATOM 1874 O O . ILE B 2 63 ? 4.615 51.635 -6.177 1.00 60.19 405 ILE B O 1
ATOM 1879 N N . ASP B 2 64 ? 2.601 52.539 -5.846 1.00 58.90 406 ASP B N 1
ATOM 1880 C CA . ASP B 2 64 ? 3.024 53.129 -4.593 1.00 66.34 406 ASP B CA 1
ATOM 1881 C C . ASP B 2 64 ? 3.108 52.082 -3.485 1.00 65.89 406 ASP B C 1
ATOM 1882 O O . ASP B 2 64 ? 4.031 52.121 -2.658 1.00 66.92 406 ASP B O 1
ATOM 1887 N N . LYS B 2 65 ? 2.153 51.151 -3.455 1.00 61.19 407 LYS B N 1
ATOM 1888 C CA . LYS B 2 65 ? 2.244 50.015 -2.547 1.00 61.24 407 LYS B CA 1
ATOM 1889 C C . LYS B 2 65 ? 3.558 49.269 -2.741 1.00 63.22 407 LYS B C 1
ATOM 1890 O O . LYS B 2 65 ? 4.233 48.918 -1.769 1.00 69.84 407 LYS B O 1
ATOM 1896 N N . ARG B 2 66 ? 3.944 49.037 -4.001 1.00 57.58 408 ARG B N 1
ATOM 1897 C CA . ARG B 2 66 ? 5.177 48.312 -4.304 1.00 55.18 408 ARG B CA 1
ATOM 1898 C C . ARG B 2 66 ? 6.421 49.106 -3.918 1.00 56.98 408 ARG B C 1
ATOM 1899 O O . ARG B 2 66 ? 7.379 48.533 -3.397 1.00 51.41 408 ARG B O 1
ATOM 1907 N N . LYS B 2 67 ? 6.460 50.403 -4.233 1.00 50.65 409 LYS B N 1
ATOM 1908 C CA . LYS B 2 67 ? 7.619 51.213 -3.865 1.00 66.07 409 LYS B CA 1
ATOM 1909 C C . LYS B 2 67 ? 7.827 51.199 -2.355 1.00 66.02 409 LYS B C 1
ATOM 1910 O O . LYS B 2 67 ? 8.968 51.183 -1.869 1.00 67.75 409 LYS B O 1
ATOM 1916 N N . GLN B 2 68 ? 6.728 51.178 -1.601 1.00 65.03 410 GLN B N 1
ATOM 1917 C CA . GLN B 2 68 ? 6.822 51.279 -0.156 1.00 70.80 410 GLN B CA 1
ATOM 1918 C C . GLN B 2 68 ? 7.336 49.987 0.467 1.00 70.54 410 GLN B C 1
ATOM 1919 O O . GLN B 2 68 ? 8.251 50.020 1.300 1.00 75.51 410 GLN B O 1
ATOM 1925 N N . VAL B 2 69 ? 6.772 48.838 0.081 1.00 64.38 411 VAL B N 1
ATOM 1926 C CA . VAL B 2 69 ? 7.197 47.596 0.727 1.00 67.52 411 VAL B CA 1
ATOM 1927 C C . VAL B 2 69 ? 8.584 47.170 0.265 1.00 69.98 411 VAL B C 1
ATOM 1928 O O . VAL B 2 69 ? 9.293 46.475 0.999 1.00 73.60 411 VAL B O 1
ATOM 1932 N N . LEU B 2 70 ? 9.011 47.576 -0.935 1.00 68.92 412 LEU B N 1
ATOM 1933 C CA . LEU B 2 70 ? 10.404 47.352 -1.308 1.00 70.89 412 LEU B CA 1
ATOM 1934 C C . LEU B 2 70 ? 11.349 48.156 -0.424 1.00 78.99 412 LEU B C 1
ATOM 1935 O O . LEU B 2 70 ? 12.462 47.707 -0.140 1.00 83.74 412 LEU B O 1
ATOM 1940 N N . GLN B 2 71 ? 10.936 49.349 0.009 1.00 83.78 413 GLN B N 1
ATOM 1941 C CA . GLN B 2 71 ? 11.786 50.141 0.897 1.00 89.57 413 GLN B CA 1
ATOM 1942 C C . GLN B 2 71 ? 11.657 49.700 2.359 1.00 90.75 413 GLN B C 1
ATOM 1943 O O . GLN B 2 71 ? 12.669 49.582 3.061 1.00 94.16 413 GLN B O 1
ATOM 1949 N N . GLN B 2 72 ? 10.434 49.433 2.832 1.00 83.52 414 GLN B N 1
ATOM 1950 C CA . GLN B 2 72 ? 10.189 48.962 4.197 1.00 82.58 414 GLN B CA 1
ATOM 1951 C C . GLN B 2 72 ? 9.412 47.654 4.141 1.00 75.54 414 GLN B C 1
ATOM 1952 O O . GLN B 2 72 ? 8.171 47.646 4.172 1.00 75.65 414 GLN B O 1
ATOM 1954 N N . PRO B 2 73 ? 10.099 46.517 4.069 1.00 72.79 415 PRO B N 1
ATOM 1955 C CA . PRO B 2 73 ? 9.371 45.234 4.021 1.00 71.57 415 PRO B CA 1
ATOM 1956 C C . PRO B 2 73 ? 8.547 44.946 5.271 1.00 74.81 415 PRO B C 1
ATOM 1957 O O . PRO B 2 73 ? 7.471 44.341 5.170 1.00 71.59 415 PRO B O 1
ATOM 1961 N N . GLY B 2 74 ? 9.026 45.336 6.452 1.00 83.17 416 GLY B N 1
ATOM 1962 C CA . GLY B 2 74 ? 8.353 44.925 7.670 1.00 87.46 416 GLY B CA 1
ATOM 1963 C C . GLY B 2 74 ? 8.554 43.439 7.948 1.00 88.16 416 GLY B C 1
ATOM 1964 O O . GLY B 2 74 ? 9.381 42.758 7.337 1.00 85.82 416 GLY B O 1
ATOM 1965 N N . GLN B 2 75 ? 7.772 42.943 8.903 1.00 91.67 417 GLN B N 1
ATOM 1966 C CA . GLN B 2 75 ? 7.813 41.540 9.279 1.00 91.13 417 GLN B CA 1
ATOM 1967 C C . GLN B 2 75 ? 7.094 40.679 8.252 1.00 85.51 417 GLN B C 1
ATOM 1968 O O . GLN B 2 75 ? 6.207 41.138 7.523 1.00 83.96 417 GLN B O 1
ATOM 1974 N N . LEU B 2 76 ? 7.490 39.407 8.211 1.00 81.89 418 LEU B N 1
ATOM 1975 C CA . LEU B 2 76 ? 6.716 38.394 7.502 1.00 77.42 418 LEU B CA 1
ATOM 1976 C C . LEU B 2 76 ? 5.346 38.187 8.132 1.00 80.30 418 LEU B C 1
ATOM 1977 O O . LEU B 2 76 ? 5.217 38.030 9.347 1.00 79.90 418 LEU B O 1
ATOM 1982 N N . VAL B 2 77 ? 4.326 38.169 7.282 1.00 62.19 419 VAL B N 1
ATOM 1983 C CA . VAL B 2 77 ? 2.921 38.081 7.655 1.00 62.52 419 VAL B CA 1
ATOM 1984 C C . VAL B 2 77 ? 2.300 36.846 6.999 1.00 69.01 419 VAL B C 1
ATOM 1985 O O . VAL B 2 77 ? 2.665 36.467 5.880 1.00 71.00 419 VAL B O 1
ATOM 1989 N N . ASP B 2 78 ? 1.351 36.210 7.700 1.00 68.57 420 ASP B N 1
ATOM 1990 C CA . ASP B 2 78 ? 0.574 35.091 7.154 1.00 68.63 420 ASP B CA 1
ATOM 1991 C C . ASP B 2 78 ? -0.768 35.595 6.616 1.00 69.16 420 ASP B C 1
ATOM 1992 O O . ASP B 2 78 ? -1.609 36.075 7.382 1.00 70.83 420 ASP B O 1
ATOM 1997 N N . THR B 2 79 ? -0.974 35.469 5.303 1.00 67.69 421 THR B N 1
ATOM 1998 C CA . THR B 2 79 ? -2.251 35.786 4.669 1.00 65.93 421 THR B CA 1
ATOM 1999 C C . THR B 2 79 ? -3.064 34.508 4.553 1.00 68.79 421 THR B C 1
ATOM 2000 O O . THR B 2 79 ? -2.687 33.592 3.815 1.00 66.79 421 THR B O 1
ATOM 2004 N N . SER B 2 80 ? -4.184 34.456 5.262 1.00 74.58 422 SER B N 1
ATOM 2005 C CA . SER B 2 80 ? -5.082 33.312 5.196 1.00 76.04 422 SER B CA 1
ATOM 2006 C C . SER B 2 80 ? -5.932 33.379 3.933 1.00 76.00 422 SER B C 1
ATOM 2007 O O . SER B 2 80 ? -6.562 34.401 3.653 1.00 76.40 422 SER B O 1
ATOM 2010 N N . LEU B 2 81 ? -5.956 32.287 3.177 1.00 78.15 423 LEU B N 1
ATOM 2011 C CA . LEU B 2 81 ? -6.781 32.199 1.978 1.00 80.52 423 LEU B CA 1
ATOM 2012 C C . LEU B 2 81 ? -7.849 31.099 2.077 1.00 89.16 423 LEU B C 1
ATOM 2013 O O . LEU B 2 81 ? -7.581 29.972 2.526 1.00 92.30 423 LEU B O 1
ATOM 2019 N N . ASP C 1 4 ? -37.720 8.773 1.569 1.00 115.14 2 ASP C N 1
ATOM 2020 C CA . ASP C 1 4 ? -37.619 8.407 2.983 1.00 115.43 2 ASP C CA 1
ATOM 2021 C C . ASP C 1 4 ? -36.211 8.674 3.516 1.00 114.19 2 ASP C C 1
ATOM 2022 O O . ASP C 1 4 ? -36.000 9.590 4.314 1.00 113.57 2 ASP C O 1
ATOM 2024 N N . ARG C 1 5 ? -35.245 7.860 3.080 1.00 112.90 3 ARG C N 1
ATOM 2025 C CA . ARG C 1 5 ? -33.846 8.207 3.292 1.00 107.44 3 ARG C CA 1
ATOM 2026 C C . ARG C 1 5 ? -33.451 9.441 2.491 1.00 104.02 3 ARG C C 1
ATOM 2027 O O . ARG C 1 5 ? -32.437 10.074 2.809 1.00 102.46 3 ARG C O 1
ATOM 2029 N N . LYS C 1 6 ? -34.229 9.790 1.459 1.00 104.33 4 LYS C N 1
ATOM 2030 C CA . LYS C 1 6 ? -33.988 11.032 0.735 1.00 105.97 4 LYS C CA 1
ATOM 2031 C C . LYS C 1 6 ? -34.088 12.231 1.663 1.00 96.74 4 LYS C C 1
ATOM 2032 O O . LYS C 1 6 ? -33.249 13.140 1.614 1.00 93.38 4 LYS C O 1
ATOM 2038 N N . VAL C 1 7 ? -35.107 12.245 2.522 1.00 95.26 5 VAL C N 1
ATOM 2039 C CA . VAL C 1 7 ? -35.330 13.390 3.396 1.00 93.26 5 VAL C CA 1
ATOM 2040 C C . VAL C 1 7 ? -34.192 13.533 4.404 1.00 90.39 5 VAL C C 1
ATOM 2041 O O . VAL C 1 7 ? -33.705 14.646 4.656 1.00 86.62 5 VAL C O 1
ATOM 2045 N N . ALA C 1 8 ? -33.741 12.415 4.983 1.00 87.84 6 ALA C N 1
ATOM 2046 C CA . ALA C 1 8 ? -32.681 12.475 5.986 1.00 85.98 6 ALA C CA 1
ATOM 2047 C C . ALA C 1 8 ? -31.397 13.039 5.394 1.00 83.49 6 ALA C C 1
ATOM 2048 O O . ALA C 1 8 ? -30.729 13.876 6.013 1.00 73.84 6 ALA C O 1
ATOM 2050 N N . ARG C 1 9 ? -31.035 12.583 4.193 1.00 85.55 7 ARG C N 1
ATOM 2051 C CA . ARG C 1 9 ? -29.827 13.068 3.532 1.00 82.66 7 ARG C CA 1
ATOM 2052 C C . ARG C 1 9 ? -29.907 14.560 3.252 1.00 80.24 7 ARG C C 1
ATOM 2053 O O . ARG C 1 9 ? -28.996 15.310 3.614 1.00 79.07 7 ARG C O 1
ATOM 2061 N N . GLU C 1 10 ? -30.986 15.009 2.604 1.00 76.33 8 GLU C N 1
ATOM 2062 C CA . GLU C 1 10 ? -31.161 16.439 2.346 1.00 75.19 8 GLU C CA 1
ATOM 2063 C C . GLU C 1 10 ? -31.036 17.263 3.623 1.00 75.00 8 GLU C C 1
ATOM 2064 O O . GLU C 1 10 ? -30.408 18.330 3.626 1.00 72.62 8 GLU C O 1
ATOM 2070 N N . PHE C 1 11 ? -31.628 16.782 4.721 1.00 76.27 9 PHE C N 1
ATOM 2071 C CA . PHE C 1 11 ? -31.561 17.521 5.979 1.00 77.70 9 PHE C CA 1
ATOM 2072 C C . PHE C 1 11 ? -30.150 17.527 6.549 1.00 76.79 9 PHE C C 1
ATOM 2073 O O . PHE C 1 11 ? -29.657 18.578 6.984 1.00 73.51 9 PHE C O 1
ATOM 2081 N N . ARG C 1 12 ? -29.485 16.367 6.548 1.00 86.28 10 ARG C N 1
ATOM 2082 C CA . ARG C 1 12 ? -28.163 16.264 7.160 1.00 87.79 10 ARG C CA 1
ATOM 2083 C C . ARG C 1 12 ? -27.153 17.165 6.456 1.00 87.23 10 ARG C C 1
ATOM 2084 O O . ARG C 1 12 ? -26.372 17.857 7.121 1.00 86.92 10 ARG C O 1
ATOM 2086 N N . HIS C 1 13 ? -27.169 17.200 5.116 1.00 82.89 11 HIS C N 1
ATOM 2087 C CA . HIS C 1 13 ? -26.232 18.065 4.399 1.00 85.09 11 HIS C CA 1
ATOM 2088 C C . HIS C 1 13 ? -26.610 19.542 4.520 1.00 78.31 11 HIS C C 1
ATOM 2089 O O . HIS C 1 13 ? -25.727 20.409 4.571 1.00 70.60 11 HIS C O 1
ATOM 2096 N N . LYS C 1 14 ? -27.902 19.852 4.565 1.00 72.55 12 LYS C N 1
ATOM 2097 C CA . LYS C 1 14 ? -28.313 21.234 4.777 1.00 72.18 12 LYS C CA 1
ATOM 2098 C C . LYS C 1 14 ? -27.928 21.722 6.178 1.00 74.74 12 LYS C C 1
ATOM 2099 O O . LYS C 1 14 ? -27.649 22.914 6.371 1.00 75.99 12 LYS C O 1
ATOM 2105 N N . VAL C 1 15 ? -27.879 20.813 7.160 1.00 74.72 13 VAL C N 1
ATOM 2106 C CA . VAL C 1 15 ? -27.391 21.176 8.489 1.00 70.41 13 VAL C CA 1
ATOM 2107 C C . VAL C 1 15 ? -25.873 21.336 8.477 1.00 70.55 13 VAL C C 1
ATOM 2108 O O . VAL C 1 15 ? -25.328 22.252 9.106 1.00 67.55 13 VAL C O 1
ATOM 2112 N N . ASP C 1 16 ? -25.161 20.441 7.783 1.00 68.30 14 ASP C N 1
ATOM 2113 C CA . ASP C 1 16 ? -23.709 20.579 7.689 1.00 79.73 14 ASP C CA 1
ATOM 2114 C C . ASP C 1 16 ? -23.323 21.904 7.040 1.00 79.81 14 ASP C C 1
ATOM 2115 O O . ASP C 1 16 ? -22.339 22.540 7.438 1.00 78.99 14 ASP C O 1
ATOM 2120 N N . PHE C 1 17 ? -24.096 22.348 6.050 1.00 80.52 15 PHE C N 1
ATOM 2121 C CA . PHE C 1 17 ? -23.733 23.556 5.325 1.00 81.24 15 PHE C CA 1
ATOM 2122 C C . PHE C 1 17 ? -24.034 24.824 6.124 1.00 82.94 15 PHE C C 1
ATOM 2123 O O . PHE C 1 17 ? -23.324 25.832 5.972 1.00 83.39 15 PHE C O 1
ATOM 2131 N N . LEU C 1 18 ? -25.076 24.803 6.960 1.00 78.08 16 LEU C N 1
ATOM 2132 C CA . LEU C 1 18 ? -25.553 26.004 7.633 1.00 73.82 16 LEU C CA 1
ATOM 2133 C C . LEU C 1 18 ? -25.079 26.151 9.077 1.00 76.01 16 LEU C C 1
ATOM 2134 O O . LEU C 1 18 ? -25.394 27.162 9.710 1.00 75.93 16 LEU C O 1
ATOM 2139 N N . ILE C 1 19 ? -24.345 25.183 9.624 1.00 76.95 17 ILE C N 1
ATOM 2140 C CA . ILE C 1 19 ? -23.914 25.233 11.020 1.00 74.65 17 ILE C CA 1
ATOM 2141 C C . ILE C 1 19 ? -22.472 24.749 11.102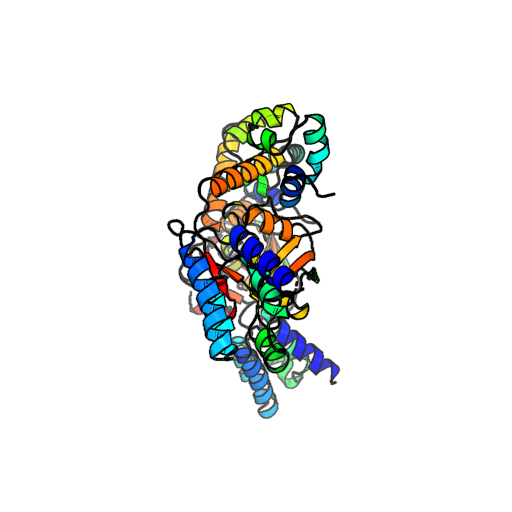 1.00 75.58 17 ILE C C 1
ATOM 2142 O O . ILE C 1 19 ? -22.179 23.600 10.755 1.00 67.37 17 ILE C O 1
ATOM 2147 N N . GLU C 1 20 ? -21.588 25.600 11.623 1.00 85.50 18 GLU C N 1
ATOM 2148 C CA . GLU C 1 20 ? -20.145 25.355 11.553 1.00 96.42 18 GLU C CA 1
ATOM 2149 C C . GLU C 1 20 ? -19.678 24.275 12.531 1.00 104.87 18 GLU C C 1
ATOM 2150 O O . GLU C 1 20 ? -19.203 23.212 12.118 1.00 106.40 18 GLU C O 1
ATOM 2152 N N . ASN C 1 21 ? -19.772 24.539 13.832 1.00 117.99 19 ASN C N 1
ATOM 2153 C CA . ASN C 1 21 ? -19.149 23.665 14.817 1.00 121.57 19 ASN C CA 1
ATOM 2154 C C . ASN C 1 21 ? -20.044 22.474 15.154 1.00 117.69 19 ASN C C 1
ATOM 2155 O O . ASN C 1 21 ? -21.275 22.572 15.174 1.00 114.59 19 ASN C O 1
ATOM 2160 N N . ASP C 1 22 ? -19.393 21.338 15.426 1.00 108.45 20 ASP C N 1
ATOM 2161 C CA . ASP C 1 22 ? -20.108 20.082 15.633 1.00 99.74 20 ASP C CA 1
ATOM 2162 C C . ASP C 1 22 ? -21.020 20.130 16.849 1.00 94.13 20 ASP C C 1
ATOM 2163 O O . ASP C 1 22 ? -22.021 19.407 16.893 1.00 93.91 20 ASP C O 1
ATOM 2168 N N . ALA C 1 23 ? -20.696 20.967 17.842 1.00 92.14 21 ALA C N 1
ATOM 2169 C CA . ALA C 1 23 ? -21.458 20.976 19.091 1.00 88.95 21 ALA C CA 1
ATOM 2170 C C . ALA C 1 23 ? -22.879 21.495 18.884 1.00 86.92 21 ALA C C 1
ATOM 2171 O O . ALA C 1 23 ? -23.819 21.007 19.519 1.00 88.11 21 ALA C O 1
ATOM 2173 N N . GLU C 1 24 ? -23.061 22.475 17.995 1.00 85.62 22 GLU C N 1
ATOM 2174 C CA . GLU C 1 24 ? -24.408 22.962 17.718 1.00 83.28 22 GLU C CA 1
ATOM 2175 C C . GLU C 1 24 ? -25.200 21.980 16.866 1.00 84.71 22 GLU C C 1
ATOM 2176 O O . GLU C 1 24 ? -26.416 21.851 17.050 1.00 85.54 22 GLU C O 1
ATOM 2182 N N . LYS C 1 25 ? -24.541 21.284 15.935 1.00 84.84 23 LYS C N 1
ATOM 2183 C CA . LYS C 1 25 ? -25.210 20.210 15.210 1.00 85.08 23 LYS C CA 1
ATOM 2184 C C . LYS C 1 25 ? -25.733 19.158 16.177 1.00 87.54 23 LYS C C 1
ATOM 2185 O O . LYS C 1 25 ? -26.934 18.865 16.213 1.00 86.63 23 LYS C O 1
ATOM 2191 N N . ASP C 1 26 ? -24.828 18.587 16.982 1.00 93.12 24 ASP C N 1
ATOM 2192 C CA . ASP C 1 26 ? -25.207 17.591 17.984 1.00 93.50 24 ASP C CA 1
ATOM 2193 C C . ASP C 1 26 ? -26.388 18.061 18.817 1.00 90.13 24 ASP C C 1
ATOM 2194 O O . ASP C 1 26 ? -27.328 17.299 19.059 1.00 91.04 24 ASP C O 1
ATOM 2199 N N . TYR C 1 27 ? -26.356 19.319 19.260 1.00 83.75 25 TYR C N 1
ATOM 2200 C CA . TYR C 1 27 ? -27.481 19.868 20.009 1.00 81.68 25 TYR C CA 1
ATOM 2201 C C . TYR C 1 27 ? -28.749 19.843 19.170 1.00 78.41 25 TYR C C 1
ATOM 2202 O O . TYR C 1 27 ? -29.809 19.410 19.639 1.00 78.95 25 TYR C O 1
ATOM 2211 N N . LEU C 1 28 ? -28.656 20.319 17.922 1.00 75.05 26 LEU C N 1
ATOM 2212 C CA . LEU C 1 28 ? -29.816 20.337 17.041 1.00 71.54 26 LEU C CA 1
ATOM 2213 C C . LEU C 1 28 ? -30.395 18.942 16.873 1.00 72.61 26 LEU C C 1
ATOM 2214 O O . LEU C 1 28 ? -31.597 18.732 17.066 1.00 74.18 26 LEU C O 1
ATOM 2219 N N . TYR C 1 29 ? -29.552 17.971 16.519 1.00 73.20 27 TYR C N 1
ATOM 2220 C CA . TYR C 1 29 ? -30.041 16.610 16.338 1.00 76.40 27 TYR C CA 1
ATOM 2221 C C . TYR C 1 29 ? -30.664 16.076 17.622 1.00 77.95 27 TYR C C 1
ATOM 2222 O O . TYR C 1 29 ? -31.740 15.463 17.590 1.00 76.93 27 TYR C O 1
ATOM 2231 N N . ASP C 1 30 ? -30.017 16.321 18.768 1.00 79.31 28 ASP C N 1
ATOM 2232 C CA . ASP C 1 30 ? -30.588 15.892 20.044 1.00 81.91 28 ASP C CA 1
ATOM 2233 C C . ASP C 1 30 ? -31.923 16.575 20.312 1.00 79.20 28 ASP C C 1
ATOM 2234 O O . ASP C 1 30 ? -32.849 15.954 20.845 1.00 78.99 28 ASP C O 1
ATOM 2239 N N . VAL C 1 31 ? -32.040 17.852 19.944 1.00 77.18 29 VAL C N 1
ATOM 2240 C CA . VAL C 1 31 ? -33.281 18.591 20.174 1.00 78.53 29 VAL C CA 1
ATOM 2241 C C . VAL C 1 31 ? -34.451 17.920 19.467 1.00 80.02 29 VAL C C 1
ATOM 2242 O O . VAL C 1 31 ? -35.494 17.659 20.078 1.00 80.45 29 VAL C O 1
ATOM 2246 N N . LEU C 1 32 ? -34.300 17.645 18.163 1.00 76.37 30 LEU C N 1
ATOM 2247 C CA . LEU C 1 32 ? -35.369 16.997 17.410 1.00 77.44 30 LEU C CA 1
ATOM 2248 C C . LEU C 1 32 ? -35.583 15.561 17.870 1.00 77.30 30 LEU C C 1
ATOM 2249 O O . LEU C 1 32 ? -36.709 15.052 17.848 1.00 75.85 30 LEU C O 1
ATOM 2254 N N . ARG C 1 33 ? -34.506 14.883 18.267 1.00 76.46 31 ARG C N 1
ATOM 2255 C CA . ARG C 1 33 ? -34.639 13.553 18.854 1.00 78.60 31 ARG C CA 1
ATOM 2256 C C . ARG C 1 33 ? -35.525 13.585 20.100 1.00 79.70 31 ARG C C 1
ATOM 2257 O O . ARG C 1 33 ? -36.405 12.732 20.265 1.00 81.28 31 ARG C O 1
ATOM 2265 N N . MET C 1 34 ? -35.326 14.574 20.981 1.00 78.52 32 MET C N 1
ATOM 2266 C CA . MET C 1 34 ? -36.133 14.647 22.198 1.00 86.24 32 MET C CA 1
ATOM 2267 C C . MET C 1 34 ? -37.555 15.114 21.924 1.00 90.88 32 MET C C 1
ATOM 2268 O O . MET C 1 34 ? -38.439 14.896 22.764 1.00 92.36 32 MET C O 1
ATOM 2270 N N . TYR C 1 35 ? -37.793 15.755 20.779 1.00 79.68 33 TYR C N 1
ATOM 2271 C CA . TYR C 1 35 ? -39.160 16.040 20.359 1.00 80.60 33 TYR C CA 1
ATOM 2272 C C . TYR C 1 35 ? -39.842 14.783 19.846 1.00 97.03 33 TYR C C 1
ATOM 2273 O O . TYR C 1 35 ? -41.017 14.545 20.137 1.00 84.25 33 TYR C O 1
ATOM 2282 N N . HIS C 1 36 ? -39.116 13.976 19.068 1.00 91.65 34 HIS C N 1
ATOM 2283 C CA . HIS C 1 36 ? -39.686 12.775 18.473 1.00 89.72 34 HIS C CA 1
ATOM 2284 C C . HIS C 1 36 ? -40.130 11.782 19.538 1.00 93.39 34 HIS C C 1
ATOM 2285 O O . HIS C 1 36 ? -41.022 10.964 19.289 1.00 92.92 34 HIS C O 1
ATOM 2292 N N . GLN C 1 37 ? -39.504 11.819 20.717 1.00 103.53 35 GLN C N 1
ATOM 2293 C CA . GLN C 1 37 ? -39.964 10.997 21.832 1.00 105.69 35 GLN C CA 1
ATOM 2294 C C . GLN C 1 37 ? -41.144 11.632 22.561 1.00 105.91 35 GLN C C 1
ATOM 2295 O O . GLN C 1 37 ? -42.151 10.965 22.816 1.00 108.97 35 GLN C O 1
ATOM 2301 N N . THR C 1 38 ? -41.025 12.912 22.929 1.00 101.40 36 THR C N 1
ATOM 2302 C CA . THR C 1 38 ? -42.044 13.561 23.752 1.00 100.74 36 THR C CA 1
ATOM 2303 C C . THR C 1 38 ? -43.212 14.105 22.933 1.00 99.33 36 THR C C 1
ATOM 2304 O O . THR C 1 38 ? -44.341 14.167 23.436 1.00 95.67 36 THR C O 1
ATOM 2308 N N . MET C 1 39 ? -42.950 14.519 21.691 1.00 89.77 37 MET C N 1
ATOM 2309 C CA . MET C 1 39 ? -43.940 15.144 20.806 1.00 104.97 37 MET C CA 1
ATOM 2310 C C . MET C 1 39 ? -44.524 16.423 21.409 1.00 103.15 37 MET C C 1
ATOM 2311 O O . MET C 1 39 ? -45.720 16.691 21.297 1.00 106.29 37 MET C O 1
ATOM 2313 N N . ASP C 1 40 ? -43.673 17.234 22.039 1.00 99.88 38 ASP C N 1
ATOM 2314 C CA . ASP C 1 40 ? -44.065 18.557 22.513 1.00 99.52 38 ASP C CA 1
ATOM 2315 C C . ASP C 1 40 ? -43.504 19.575 21.528 1.00 96.57 38 ASP C C 1
ATOM 2316 O O . ASP C 1 40 ? -42.289 19.802 21.486 1.00 94.36 38 ASP C O 1
ATOM 2321 N N . VAL C 1 41 ? -44.386 20.191 20.740 1.00 94.72 39 VAL C N 1
ATOM 2322 C CA . VAL C 1 41 ? -43.906 21.077 19.683 1.00 88.81 39 VAL C CA 1
ATOM 2323 C C . VAL C 1 41 ? -43.555 22.465 20.216 1.00 87.41 39 VAL C C 1
ATOM 2324 O O . VAL C 1 41 ? -42.702 23.148 19.639 1.00 84.33 39 VAL C O 1
ATOM 2328 N N . ALA C 1 42 ? -44.184 22.915 21.306 1.00 89.45 40 ALA C N 1
ATOM 2329 C CA . ALA C 1 42 ? -43.824 24.219 21.854 1.00 87.92 40 ALA C CA 1
ATOM 2330 C C . ALA C 1 42 ? -42.389 24.217 22.357 1.00 87.76 40 ALA C C 1
ATOM 2331 O O . ALA C 1 42 ? -41.658 25.197 22.178 1.00 86.36 40 ALA C O 1
ATOM 2333 N N . VAL C 1 43 ? -41.967 23.111 22.975 1.00 90.05 41 VAL C N 1
ATOM 2334 C CA . VAL C 1 43 ? -40.577 22.947 23.392 1.00 89.29 41 VAL C CA 1
ATOM 2335 C C . VAL C 1 43 ? -39.656 22.792 22.190 1.00 85.61 41 VAL C C 1
ATOM 2336 O O . VAL C 1 43 ? -38.491 23.204 22.231 1.00 83.95 41 VAL C O 1
ATOM 2340 N N . LEU C 1 44 ? -40.144 22.179 21.117 1.00 78.83 42 LEU C N 1
ATOM 2341 C CA . LEU C 1 44 ? -39.331 22.028 19.919 1.00 80.00 42 LEU C CA 1
ATOM 2342 C C . LEU C 1 44 ? -38.888 23.382 19.373 1.00 80.53 42 LEU C C 1
ATOM 2343 O O . LEU C 1 44 ? -37.689 23.634 19.192 1.00 80.47 42 LEU C O 1
ATOM 2348 N N . VAL C 1 45 ? -39.851 24.259 19.085 1.00 87.76 43 VAL C N 1
ATOM 2349 C CA . VAL C 1 45 ? -39.525 25.567 18.522 1.00 88.48 43 VAL C CA 1
ATOM 2350 C C . VAL C 1 45 ? -38.717 26.386 19.520 1.00 90.58 43 VAL C C 1
ATOM 2351 O O . VAL C 1 45 ? -37.767 27.085 19.149 1.00 88.98 43 VAL C O 1
ATOM 2355 N N . GLY C 1 46 ? -39.076 26.307 20.802 1.00 93.63 44 GLY C N 1
ATOM 2356 C CA . GLY C 1 46 ? -38.287 26.984 21.818 1.00 93.97 44 GLY C CA 1
ATOM 2357 C C . GLY C 1 46 ? -36.856 26.484 21.879 1.00 92.58 44 GLY C C 1
ATOM 2358 O O . GLY C 1 46 ? -35.924 27.269 22.065 1.00 92.97 44 GLY C O 1
ATOM 2359 N N . ASP C 1 47 ? -36.661 25.171 21.731 1.00 84.81 45 ASP C N 1
ATOM 2360 C CA . ASP C 1 47 ? -35.309 24.634 21.617 1.00 80.26 45 ASP C CA 1
ATOM 2361 C C . ASP C 1 47 ? -34.661 25.063 20.310 1.00 75.03 45 ASP C C 1
ATOM 2362 O O . ASP C 1 47 ? -33.487 25.452 20.292 1.00 68.98 45 ASP C O 1
ATOM 2367 N N . LEU C 1 48 ? -35.414 24.996 19.206 1.00 72.38 46 LEU C N 1
ATOM 2368 C CA . LEU C 1 48 ? -34.859 25.290 17.886 1.00 69.73 46 LEU C CA 1
ATOM 2369 C C . LEU C 1 48 ? -34.342 26.719 17.775 1.00 66.04 46 LEU C C 1
ATOM 2370 O O . LEU C 1 48 ? -33.370 26.961 17.060 1.00 64.67 46 LEU C O 1
ATOM 2375 N N . LYS C 1 49 ? -34.964 27.676 18.462 1.00 70.21 47 LYS C N 1
ATOM 2376 C CA . LYS C 1 49 ? -34.514 29.061 18.346 1.00 68.08 47 LYS C CA 1
ATOM 2377 C C . LYS C 1 49 ? -33.096 29.254 18.888 1.00 67.14 47 LYS C C 1
ATOM 2378 O O . LYS C 1 49 ? -32.416 30.210 18.503 1.00 65.74 47 LYS C O 1
ATOM 2384 N N . LEU C 1 50 ? -32.626 28.366 19.769 1.00 69.72 48 LEU C N 1
ATOM 2385 C CA . LEU C 1 50 ? -31.274 28.505 20.302 1.00 71.31 48 LEU C CA 1
ATOM 2386 C C . LEU C 1 50 ? -30.203 28.053 19.317 1.00 73.93 48 LEU C C 1
ATOM 2387 O O . LEU C 1 50 ? -29.038 28.429 19.475 1.00 77.97 48 LEU C O 1
ATOM 2392 N N . VAL C 1 51 ? -30.559 27.237 18.333 1.00 70.61 49 VAL C N 1
ATOM 2393 C CA . VAL C 1 51 ? -29.679 26.941 17.205 1.00 67.76 49 VAL C CA 1
ATOM 2394 C C . VAL C 1 51 ? -29.915 27.905 16.071 1.00 66.26 49 VAL C C 1
ATOM 2395 O O . VAL C 1 51 ? -28.969 28.501 15.545 1.00 66.24 49 VAL C O 1
ATOM 2399 N N . ILE C 1 52 ? -31.170 28.031 15.644 1.00 65.29 50 ILE C N 1
ATOM 2400 C CA . ILE C 1 52 ? -31.424 28.884 14.504 1.00 65.24 50 ILE C CA 1
ATOM 2401 C C . ILE C 1 52 ? -31.483 30.280 15.084 1.00 66.24 50 ILE C C 1
ATOM 2402 O O . ILE C 1 52 ? -32.555 30.812 15.389 1.00 66.29 50 ILE C O 1
ATOM 2407 N N . ASN C 1 53 ? -30.302 30.882 15.187 1.00 65.97 51 ASN C N 1
ATOM 2408 C CA . ASN C 1 53 ? -30.086 32.173 15.802 1.00 66.39 51 ASN C CA 1
ATOM 2409 C C . ASN C 1 53 ? -29.667 33.258 14.813 1.00 67.78 51 ASN C C 1
ATOM 2410 O O . ASN C 1 53 ? -29.384 34.370 15.249 1.00 69.98 51 ASN C O 1
ATOM 2415 N N . GLU C 1 54 ? -29.545 32.965 13.519 1.00 67.99 52 GLU C N 1
ATOM 2416 C CA . GLU C 1 54 ? -29.067 33.961 12.575 1.00 69.61 52 GLU C CA 1
ATOM 2417 C C . GLU C 1 54 ? -29.778 33.754 11.256 1.00 68.59 52 GLU C C 1
ATOM 2418 O O . GLU C 1 54 ? -30.230 32.635 10.958 1.00 69.08 52 GLU C O 1
ATOM 2424 N N . PRO C 1 55 ? -29.918 34.805 10.436 1.00 67.19 53 PRO C N 1
ATOM 2425 C CA . PRO C 1 55 ? -30.739 34.671 9.215 1.00 62.69 53 PRO C CA 1
ATOM 2426 C C . PRO C 1 55 ? -30.280 33.560 8.287 1.00 60.41 53 PRO C C 1
ATOM 2427 O O . PRO C 1 55 ? -31.117 32.932 7.621 1.00 59.36 53 PRO C O 1
ATOM 2431 N N . SER C 1 56 ? -28.969 33.308 8.223 1.00 60.59 54 SER C N 1
ATOM 2432 C CA . SER C 1 56 ? -28.449 32.221 7.403 1.00 59.82 54 SER C CA 1
ATOM 2433 C C . SER C 1 56 ? -29.114 30.886 7.752 1.00 71.47 54 SER C C 1
ATOM 2434 O O . SER C 1 56 ? -29.330 30.041 6.870 1.00 60.89 54 SER C O 1
ATOM 2437 N N . ARG C 1 57 ? -29.461 30.686 9.036 1.00 64.69 55 ARG C N 1
ATOM 2438 C CA . ARG C 1 57 ? -29.942 29.396 9.511 1.00 63.39 55 ARG C CA 1
ATOM 2439 C C . ARG C 1 57 ? -31.448 29.215 9.404 1.00 64.70 55 ARG C C 1
ATOM 2440 O O . ARG C 1 57 ? -31.919 28.078 9.502 1.00 65.11 55 ARG C O 1
ATOM 2448 N N . LEU C 1 58 ? -32.209 30.295 9.185 1.00 64.80 56 LEU C N 1
ATOM 2449 C CA . LEU C 1 58 ? -33.672 30.251 9.182 1.00 63.32 56 LEU C CA 1
ATOM 2450 C C . LEU C 1 58 ? -34.282 29.209 8.245 1.00 64.62 56 LEU C C 1
ATOM 2451 O O . LEU C 1 58 ? -35.363 28.692 8.558 1.00 66.72 56 LEU C O 1
ATOM 2456 N N . PRO C 1 59 ? -33.680 28.909 7.080 1.00 65.81 57 PRO C N 1
ATOM 2457 C CA . PRO C 1 59 ? -34.230 27.833 6.231 1.00 67.09 57 PRO C CA 1
ATOM 2458 C C . PRO C 1 59 ? -34.459 26.511 6.939 1.00 67.01 57 PRO C C 1
ATOM 2459 O O . PRO C 1 59 ? -35.286 25.713 6.476 1.00 67.60 57 PRO C O 1
ATOM 2463 N N . LEU C 1 60 ? -33.747 26.249 8.042 1.00 66.11 58 LEU C N 1
ATOM 2464 C CA . LEU C 1 60 ? -33.918 24.998 8.774 1.00 64.26 58 LEU C CA 1
ATOM 2465 C C . LEU C 1 60 ? -35.321 24.854 9.357 1.00 65.85 58 LEU C C 1
ATOM 2466 O O . LEU C 1 60 ? -35.792 23.728 9.559 1.00 65.48 58 LEU C O 1
ATOM 2471 N N . PHE C 1 61 ? -36.006 25.966 9.638 1.00 64.99 59 PHE C N 1
ATOM 2472 C CA . PHE C 1 61 ? -37.407 25.866 10.038 1.00 65.56 59 PHE C CA 1
ATOM 2473 C C . PHE C 1 61 ? -38.249 25.218 8.949 1.00 76.74 59 PHE C C 1
ATOM 2474 O O . PHE C 1 61 ? -39.167 24.444 9.240 1.00 76.61 59 PHE C O 1
ATOM 2482 N N . ASP C 1 62 ? -37.954 25.521 7.685 1.00 75.35 60 ASP C N 1
ATOM 2483 C CA . ASP C 1 62 ? -38.683 24.884 6.600 1.00 75.03 60 ASP C CA 1
ATOM 2484 C C . ASP C 1 62 ? -38.208 23.462 6.364 1.00 72.59 60 ASP C C 1
ATOM 2485 O O . ASP C 1 62 ? -39.015 22.593 6.032 1.00 70.85 60 ASP C O 1
ATOM 2490 N N . ALA C 1 63 ? -36.910 23.208 6.516 1.00 67.96 61 ALA C N 1
ATOM 2491 C CA . ALA C 1 63 ? -36.406 21.854 6.338 1.00 68.62 61 ALA C CA 1
ATOM 2492 C C . ALA C 1 63 ? -36.994 20.911 7.381 1.00 81.21 61 ALA C C 1
ATOM 2493 O O . ALA C 1 63 ? -37.403 19.788 7.065 1.00 84.35 61 ALA C O 1
ATOM 2495 N N . ILE C 1 64 ? -37.062 21.363 8.627 1.00 78.09 62 ILE C N 1
ATOM 2496 C CA . ILE C 1 64 ? -37.649 20.565 9.695 1.00 77.15 62 ILE C CA 1
ATOM 2497 C C . ILE C 1 64 ? -39.119 20.297 9.423 1.00 81.75 62 ILE C C 1
ATOM 2498 O O . ILE C 1 64 ? -39.615 19.182 9.642 1.00 87.12 62 ILE C O 1
ATOM 2503 N N . ARG C 1 65 ? -39.823 21.302 8.895 1.00 80.09 63 ARG C N 1
ATOM 2504 C CA . ARG C 1 65 ? -41.277 21.376 9.042 1.00 84.26 63 ARG C CA 1
ATOM 2505 C C . ARG C 1 65 ? -42.074 20.255 8.376 1.00 88.54 63 ARG C C 1
ATOM 2506 O O . ARG C 1 65 ? -43.093 19.847 8.959 1.00 90.78 63 ARG C O 1
ATOM 2514 N N . PRO C 1 66 ? -41.725 19.743 7.189 1.00 89.49 64 PRO C N 1
ATOM 2515 C CA . PRO C 1 66 ? -42.494 18.609 6.647 1.00 92.57 64 PRO C CA 1
ATOM 2516 C C . PRO C 1 66 ? -42.577 17.415 7.592 1.00 93.49 64 PRO C C 1
ATOM 2517 O O . PRO C 1 66 ? -43.508 16.610 7.465 1.00 95.12 64 PRO C O 1
ATOM 2521 N N . LEU C 1 67 ? -41.650 17.282 8.541 1.00 91.00 65 LEU C N 1
ATOM 2522 C CA . LEU C 1 67 ? -41.707 16.191 9.504 1.00 91.72 65 LEU C CA 1
ATOM 2523 C C . LEU C 1 67 ? -42.682 16.452 10.650 1.00 92.47 65 LEU C C 1
ATOM 2524 O O . LEU C 1 67 ? -43.017 15.509 11.372 1.00 94.48 65 LEU C O 1
ATOM 2529 N N . ILE C 1 68 ? -43.154 17.686 10.816 1.00 90.50 66 ILE C N 1
ATOM 2530 C CA . ILE C 1 68 ? -44.086 18.064 11.892 1.00 90.28 66 ILE C CA 1
ATOM 2531 C C . ILE C 1 68 ? -45.458 17.458 11.616 1.00 93.22 66 ILE C C 1
ATOM 2532 O O . ILE C 1 68 ? -45.996 17.618 10.502 1.00 93.07 66 ILE C O 1
ATOM 2537 N N . PRO C 1 69 ? -46.061 16.749 12.572 1.00 97.11 67 PRO C N 1
ATOM 2538 C CA . PRO C 1 69 ? -47.454 16.319 12.400 1.00 102.04 67 PRO C CA 1
ATOM 2539 C C . PRO C 1 69 ? -48.374 17.502 12.135 1.00 103.58 67 PRO C C 1
ATOM 2540 O O . PRO C 1 69 ? -48.170 18.604 12.649 1.00 103.16 67 PRO C O 1
ATOM 2544 N N . LEU C 1 70 ? -49.394 17.265 11.304 1.00 106.59 68 LEU C N 1
ATOM 2545 C CA . LEU C 1 70 ? -50.389 18.297 11.040 1.00 109.11 68 LEU C CA 1
ATOM 2546 C C . LEU C 1 70 ? -51.030 18.786 12.331 1.00 109.64 68 LEU C C 1
ATOM 2547 O O . LEU C 1 70 ? -51.327 19.978 12.471 1.00 109.08 68 LEU C O 1
ATOM 2552 N N . LYS C 1 71 ? -51.249 17.876 13.287 1.00 108.74 69 LYS C N 1
ATOM 2553 C CA . LYS C 1 71 ? -51.779 18.255 14.592 1.00 109.02 69 LYS C CA 1
ATOM 2554 C C . LYS C 1 71 ? -50.912 19.299 15.290 1.00 106.78 69 LYS C C 1
ATOM 2555 O O . LYS C 1 71 ? -51.405 20.003 16.177 1.00 110.18 69 LYS C O 1
ATOM 2557 N N . HIS C 1 72 ? -49.623 19.366 14.965 1.00 102.48 70 HIS C N 1
ATOM 2558 C CA . HIS C 1 72 ? -48.722 20.386 15.488 1.00 100.12 70 HIS C CA 1
ATOM 2559 C C . HIS C 1 72 ? -48.395 21.513 14.512 1.00 100.50 70 HIS C C 1
ATOM 2560 O O . HIS C 1 72 ? -47.653 22.430 14.885 1.00 97.74 70 HIS C O 1
ATOM 2567 N N . GLN C 1 73 ? -48.904 21.465 13.279 1.00 103.81 71 GLN C N 1
ATOM 2568 C CA . GLN C 1 73 ? -48.448 22.406 12.259 1.00 102.08 71 GLN C CA 1
ATOM 2569 C C . GLN C 1 73 ? -48.831 23.840 12.602 1.00 100.91 71 GLN C C 1
ATOM 2570 O O . GLN C 1 73 ? -48.025 24.762 12.430 1.00 98.74 71 GLN C O 1
ATOM 2576 N N . VAL C 1 74 ? -50.051 24.041 13.100 1.00 103.24 72 VAL C N 1
ATOM 2577 C CA . VAL C 1 74 ? -50.564 25.389 13.325 1.00 101.91 72 VAL C CA 1
ATOM 2578 C C . VAL C 1 74 ? -49.850 26.061 14.492 1.00 97.94 72 VAL C C 1
ATOM 2579 O O . VAL C 1 74 ? -49.495 27.243 14.417 1.00 97.64 72 VAL C O 1
ATOM 2583 N N . GLU C 1 75 ? -49.635 25.332 15.591 1.00 97.86 73 GLU C N 1
ATOM 2584 C CA . GLU C 1 75 ? -48.847 25.887 16.686 1.00 96.70 73 GLU C CA 1
ATOM 2585 C C . GLU C 1 75 ? -47.390 26.084 16.281 1.00 95.92 73 GLU C C 1
ATOM 2586 O O . GLU C 1 75 ? -46.754 27.052 16.718 1.00 96.08 73 GLU C O 1
ATOM 2592 N N . TYR C 1 76 ? -46.849 25.186 15.451 1.00 94.69 74 TYR C N 1
ATOM 2593 C CA . TYR C 1 76 ? -45.496 25.369 14.929 1.00 91.35 74 TYR C CA 1
ATOM 2594 C C . TYR C 1 76 ? -45.389 26.684 14.172 1.00 91.67 74 TYR C C 1
ATOM 2595 O O . TYR C 1 76 ? -44.454 27.467 14.385 1.00 87.68 74 TYR C O 1
ATOM 2604 N N . ASP C 1 77 ? -46.365 26.953 13.299 1.00 96.92 75 ASP C N 1
ATOM 2605 C CA . ASP C 1 77 ? -46.345 28.169 12.496 1.00 98.50 75 ASP C CA 1
ATOM 2606 C C . ASP C 1 77 ? -46.633 29.407 13.335 1.00 102.35 75 ASP C C 1
ATOM 2607 O O . ASP C 1 77 ? -46.071 30.477 13.070 1.00 101.89 75 ASP C O 1
ATOM 2612 N N . GLN C 1 78 ? -47.498 29.289 14.346 1.00 106.24 76 GLN C N 1
ATOM 2613 C CA . GLN C 1 78 ? -47.658 30.394 15.284 1.00 106.72 76 GLN C CA 1
ATOM 2614 C C . GLN C 1 78 ? -46.338 30.720 15.976 1.00 104.47 76 GLN C C 1
ATOM 2615 O O . GLN C 1 78 ? -46.044 31.895 16.237 1.00 104.05 76 GLN C O 1
ATOM 2617 N N . LEU C 1 79 ? -45.520 29.704 16.260 1.00 100.80 77 LEU C N 1
ATOM 2618 C CA . LEU C 1 79 ? -44.269 29.911 16.975 1.00 97.02 77 LEU C CA 1
ATOM 2619 C C . LEU C 1 79 ? -43.076 30.175 16.062 1.00 93.18 77 LEU C C 1
ATOM 2620 O O . LEU C 1 79 ? -42.029 30.609 16.556 1.00 89.61 77 LEU C O 1
ATOM 2625 N N . THR C 1 80 ? -43.193 29.936 14.759 1.00 92.66 78 THR C N 1
ATOM 2626 C CA . THR C 1 80 ? -42.050 30.266 13.923 1.00 89.02 78 THR C CA 1
ATOM 2627 C C . THR C 1 80 ? -42.147 31.697 13.421 1.00 87.72 78 THR C C 1
ATOM 2628 O O . THR C 1 80 ? -43.238 32.274 13.353 1.00 87.39 78 THR C O 1
ATOM 2632 N N . PRO C 1 81 ? -41.013 32.305 13.072 1.00 86.08 79 PRO C N 1
ATOM 2633 C CA . PRO C 1 81 ? -41.060 33.531 12.271 1.00 88.88 79 PRO C CA 1
ATOM 2634 C C . PRO C 1 81 ? -41.676 33.250 10.909 1.00 90.78 79 PRO C C 1
ATOM 2635 O O . PRO C 1 81 ? -41.517 32.160 10.347 1.00 88.72 79 PRO C O 1
ATOM 2639 N N . ARG C 1 82 ? -42.403 34.242 10.388 1.00 98.52 80 ARG C N 1
ATOM 2640 C CA . ARG C 1 82 ? -43.080 34.060 9.112 1.00 108.47 80 ARG C CA 1
ATOM 2641 C C . ARG C 1 82 ? -42.038 33.789 8.038 1.00 114.45 80 ARG C C 1
ATOM 2642 O O . ARG C 1 82 ? -41.219 34.656 7.717 1.00 115.62 80 ARG C O 1
ATOM 2646 N N . ARG C 1 83 ? -42.102 32.600 7.447 1.00 123.39 81 ARG C N 1
ATOM 2647 C CA . ARG C 1 83 ? -41.038 32.117 6.581 1.00 127.28 81 ARG C CA 1
ATOM 2648 C C . ARG C 1 83 ? -41.329 32.344 5.109 1.00 134.09 81 ARG C C 1
ATOM 2649 O O . ARG C 1 83 ? -40.476 32.039 4.271 1.00 134.94 81 ARG C O 1
ATOM 2651 N N . SER C 1 84 ? -42.508 32.871 4.781 1.00 138.71 82 SER C N 1
ATOM 2652 C CA . SER C 1 84 ? -42.846 33.141 3.393 1.00 140.71 82 SER C CA 1
ATOM 2653 C C . SER C 1 84 ? -41.852 34.132 2.803 1.00 137.53 82 SER C C 1
ATOM 2654 O O . SER C 1 84 ? -41.589 35.193 3.377 1.00 136.97 82 SER C O 1
ATOM 2657 N N . ARG C 1 85 ? -41.282 33.766 1.663 1.00 133.17 83 ARG C N 1
ATOM 2658 C CA . ARG C 1 85 ? -40.240 34.553 1.027 1.00 128.56 83 ARG C CA 1
ATOM 2659 C C . ARG C 1 85 ? -40.793 35.661 0.139 1.00 125.96 83 ARG C C 1
ATOM 2660 O O . ARG C 1 85 ? -40.006 36.374 -0.494 1.00 124.83 83 ARG C O 1
ATOM 2662 N N . LYS C 1 86 ? -42.116 35.819 0.080 1.00 120.92 84 LYS C N 1
ATOM 2663 C CA . LYS C 1 86 ? -42.725 36.854 -0.747 1.00 114.45 84 LYS C CA 1
ATOM 2664 C C . LYS C 1 86 ? -42.223 38.245 -0.354 1.00 103.02 84 LYS C C 1
ATOM 2665 O O . LYS C 1 86 ? -41.942 38.528 0.815 1.00 99.24 84 LYS C O 1
ATOM 2667 N N . LEU C 1 87 ? -42.108 39.117 -1.354 1.00 95.64 85 LEU C N 1
ATOM 2668 C CA . LEU C 1 87 ? -41.566 40.460 -1.177 1.00 90.64 85 LEU C CA 1
ATOM 2669 C C . LEU C 1 87 ? -42.698 41.481 -1.212 1.00 89.87 85 LEU C C 1
ATOM 2670 O O . LEU C 1 87 ? -43.295 41.715 -2.267 1.00 94.05 85 LEU C O 1
ATOM 2675 N N . LYS C 1 88 ? -42.980 42.100 -0.064 1.00 85.54 86 LYS C N 1
ATOM 2676 C CA . LYS C 1 88 ? -43.938 43.198 -0.009 1.00 82.01 86 LYS C CA 1
ATOM 2677 C C . LYS C 1 88 ? -43.250 44.488 -0.447 1.00 83.22 86 LYS C C 1
ATOM 2678 O O . LYS C 1 88 ? -42.146 44.793 0.016 1.00 82.34 86 LYS C O 1
ATOM 2680 N N . GLU C 1 89 ? -43.890 45.230 -1.356 1.00 84.52 87 GLU C N 1
ATOM 2681 C CA . GLU C 1 89 ? -43.387 46.498 -1.870 1.00 86.70 87 GLU C CA 1
ATOM 2682 C C . GLU C 1 89 ? -44.355 47.616 -1.508 1.00 87.96 87 GLU C C 1
ATOM 2683 O O . GLU C 1 89 ? -45.572 47.411 -1.478 1.00 90.74 87 GLU C O 1
ATOM 2685 N N . VAL C 1 90 ? -43.810 48.804 -1.243 1.00 88.41 88 VAL C N 1
ATOM 2686 C CA . VAL C 1 90 ? -44.515 49.834 -0.489 1.00 88.69 88 VAL C CA 1
ATOM 2687 C C . VAL C 1 90 ? -44.007 51.207 -0.914 1.00 91.24 88 VAL C C 1
ATOM 2688 O O . VAL C 1 90 ? -42.860 51.355 -1.347 1.00 93.38 88 VAL C O 1
ATOM 2692 N N . ARG C 1 91 ? -44.869 52.222 -0.791 1.00 90.26 89 ARG C N 1
ATOM 2693 C CA . ARG C 1 91 ? -44.501 53.607 -1.067 1.00 89.52 89 ARG C CA 1
ATOM 2694 C C . ARG C 1 91 ? -45.020 54.507 0.048 1.00 89.51 89 ARG C C 1
ATOM 2695 O O . ARG C 1 91 ? -46.223 54.546 0.305 1.00 93.19 89 ARG C O 1
ATOM 2703 N N . LEU C 1 92 ? -44.123 55.247 0.693 1.00 88.45 90 LEU C N 1
ATOM 2704 C CA . LEU C 1 92 ? -44.469 56.133 1.802 1.00 89.57 90 LEU C CA 1
ATOM 2705 C C . LEU C 1 92 ? -44.235 57.598 1.447 1.00 95.24 90 LEU C C 1
ATOM 2706 O O . LEU C 1 92 ? -43.311 57.930 0.704 1.00 89.82 90 LEU C O 1
ATOM 2711 N N . ASP C 1 93 ? -45.080 58.475 1.994 1.00 98.54 91 ASP C N 1
ATOM 2712 C CA . ASP C 1 93 ? -45.059 59.899 1.664 1.00 111.96 91 ASP C CA 1
ATOM 2713 C C . ASP C 1 93 ? -44.165 60.669 2.635 1.00 122.36 91 ASP C C 1
ATOM 2714 O O . ASP C 1 93 ? -44.216 60.448 3.851 1.00 121.02 91 ASP C O 1
ATOM 2716 N N . ARG C 1 94 ? -43.342 61.573 2.087 1.00 140.82 92 ARG C N 1
ATOM 2717 C CA . ARG C 1 94 ? -42.397 62.322 2.916 1.00 144.88 92 ARG C CA 1
ATOM 2718 C C . ARG C 1 94 ? -43.131 63.150 3.951 1.00 148.64 92 ARG C C 1
ATOM 2719 O O . ARG C 1 94 ? -42.859 63.053 5.154 1.00 150.14 92 ARG C O 1
ATOM 2721 N N . LEU C 1 95 ? -44.080 63.965 3.503 1.00 141.75 93 LEU C N 1
ATOM 2722 C CA . LEU C 1 95 ? -44.793 64.839 4.416 1.00 136.10 93 LEU C CA 1
ATOM 2723 C C . LEU C 1 95 ? -46.114 64.160 4.748 1.00 130.75 93 LEU C C 1
ATOM 2724 O O . LEU C 1 95 ? -47.100 64.257 4.009 1.00 132.66 93 LEU C O 1
ATOM 2726 N N . HIS C 1 96 ? -46.107 63.506 5.900 1.00 122.31 94 HIS C N 1
ATOM 2727 C CA . HIS C 1 96 ? -47.174 63.121 6.784 1.00 119.38 94 HIS C CA 1
ATOM 2728 C C . HIS C 1 96 ? -46.704 63.716 8.099 1.00 115.58 94 HIS C C 1
ATOM 2729 O O . HIS C 1 96 ? -45.503 63.644 8.387 1.00 110.12 94 HIS C O 1
ATOM 2736 N N . PRO C 1 97 ? -47.577 64.356 8.885 1.00 118.74 95 PRO C N 1
ATOM 2737 C CA . PRO C 1 97 ? -47.059 65.192 9.984 1.00 120.16 95 PRO C CA 1
ATOM 2738 C C . PRO C 1 97 ? -46.070 64.471 10.885 1.00 114.70 95 PRO C C 1
ATOM 2739 O O . PRO C 1 97 ? -45.082 65.078 11.333 1.00 114.89 95 PRO C O 1
ATOM 2743 N N . GLU C 1 98 ? -46.304 63.183 11.154 1.00 114.57 96 GLU C N 1
ATOM 2744 C CA . GLU C 1 98 ? -45.400 62.387 11.967 1.00 112.06 96 GLU C CA 1
ATOM 2745 C C . GLU C 1 98 ? -44.468 61.498 11.155 1.00 105.51 96 GLU C C 1
ATOM 2746 O O . GLU C 1 98 ? -43.730 60.706 11.743 1.00 103.64 96 GLU C O 1
ATOM 2752 N N . GLY C 1 99 ? -44.497 61.588 9.828 1.00 96.80 97 GLY C N 1
ATOM 2753 C CA . GLY C 1 99 ? -43.450 60.982 9.026 1.00 90.67 97 GLY C CA 1
ATOM 2754 C C . GLY C 1 99 ? -43.652 59.529 8.651 1.00 84.79 97 GLY C C 1
ATOM 2755 O O . GLY C 1 99 ? -44.786 59.065 8.519 1.00 89.61 97 GLY C O 1
ATOM 2756 N N . LEU C 1 100 ? -42.551 58.800 8.455 1.00 78.85 98 LEU C N 1
ATOM 2757 C CA . LEU C 1 100 ? -42.671 57.400 8.061 1.00 76.73 98 LEU C CA 1
ATOM 2758 C C . LEU C 1 100 ? -43.132 56.537 9.228 1.00 77.70 98 LEU C C 1
ATOM 2759 O O . LEU C 1 100 ? -43.934 55.615 9.048 1.00 76.13 98 LEU C O 1
ATOM 2764 N N . GLY C 1 101 ? -42.636 56.813 10.427 1.00 79.28 99 GLY C N 1
ATOM 2765 C CA . GLY C 1 101 ? -43.037 56.028 11.574 1.00 82.97 99 GLY C CA 1
ATOM 2766 C C . GLY C 1 101 ? -42.423 54.645 11.597 1.00 79.17 99 GLY C C 1
ATOM 2767 O O . GLY C 1 101 ? -43.116 53.644 11.796 1.00 81.88 99 GLY C O 1
ATOM 2768 N N . LEU C 1 102 ? -41.116 54.579 11.368 1.00 78.87 100 LEU C N 1
ATOM 2769 C CA . LEU C 1 102 ? -40.360 53.354 11.574 1.00 76.82 100 LEU C CA 1
ATOM 2770 C C . LEU C 1 102 ? -38.945 53.728 11.991 1.00 76.44 100 LEU C C 1
ATOM 2771 O O . LEU C 1 102 ? -38.495 54.859 11.786 1.00 77.10 100 LEU C O 1
ATOM 2776 N N . SER C 1 103 ? -38.251 52.765 12.584 1.00 74.08 101 SER C N 1
ATOM 2777 C CA . SER C 1 103 ? -36.857 52.920 12.969 1.00 73.20 101 SER C CA 1
ATOM 2778 C C . SER C 1 103 ? -36.076 51.744 12.406 1.00 71.40 101 SER C C 1
ATOM 2779 O O . SER C 1 103 ? -36.605 50.640 12.251 1.00 71.29 101 SER C O 1
ATOM 2782 N N . VAL C 1 104 ? -34.809 51.984 12.109 1.00 71.22 102 VAL C N 1
ATOM 2783 C CA . VAL C 1 104 ? -34.067 51.135 11.186 1.00 69.53 102 VAL C CA 1
ATOM 2784 C C . VAL C 1 104 ? -32.616 51.011 11.648 1.00 65.62 102 VAL C C 1
ATOM 2785 O O . VAL C 1 104 ? -31.995 51.995 12.064 1.00 64.52 102 VAL C O 1
ATOM 2789 N N . ARG C 1 105 ? -32.074 49.795 11.578 1.00 65.52 103 ARG C N 1
ATOM 2790 C CA . ARG C 1 105 ? -30.691 49.552 11.968 1.00 65.56 103 ARG C CA 1
ATOM 2791 C C . ARG C 1 105 ? -30.031 48.563 11.019 1.00 66.40 103 ARG C C 1
ATOM 2792 O O . ARG C 1 105 ? -30.698 47.757 10.360 1.00 70.85 103 ARG C O 1
ATOM 2800 N N . GLY C 1 106 ? -28.703 48.610 10.988 1.00 64.33 104 GLY C N 1
ATOM 2801 C CA . GLY C 1 106 ? -27.893 47.771 10.122 1.00 64.00 104 GLY C CA 1
ATOM 2802 C C . GLY C 1 106 ? -27.271 48.550 8.967 1.00 61.55 104 GLY C C 1
ATOM 2803 O O . GLY C 1 106 ? -27.393 49.770 8.860 1.00 61.59 104 GLY C O 1
ATOM 2804 N N . GLY C 1 107 ? -26.538 47.820 8.138 1.00 56.37 105 GLY C N 1
ATOM 2805 C CA . GLY C 1 107 ? -25.885 48.395 6.978 1.00 55.68 105 GLY C CA 1
ATOM 2806 C C . GLY C 1 107 ? -24.594 47.666 6.657 1.00 56.07 105 GLY C C 1
ATOM 2807 O O . GLY C 1 107 ? -24.112 46.841 7.422 1.00 59.74 105 GLY C O 1
ATOM 2808 N N . LEU C 1 108 ? -24.002 48.053 5.524 1.00 55.42 106 LEU C N 1
ATOM 2809 C CA . LEU C 1 108 ? -22.851 47.323 4.990 1.00 55.52 106 LEU C CA 1
ATOM 2810 C C . LEU C 1 108 ? -21.679 47.341 5.962 1.00 60.40 106 LEU C C 1
ATOM 2811 O O . LEU C 1 108 ? -20.935 46.357 6.064 1.00 61.80 106 LEU C O 1
ATOM 2816 N N . GLU C 1 109 ? -21.493 48.447 6.689 1.00 61.72 107 GLU C N 1
ATOM 2817 C CA . GLU C 1 109 ? -20.353 48.518 7.602 1.00 64.02 107 GLU C CA 1
ATOM 2818 C C . GLU C 1 109 ? -20.471 47.521 8.747 1.00 65.74 107 GLU C C 1
ATOM 2819 O O . GLU C 1 109 ? -19.469 47.259 9.417 1.00 73.31 107 GLU C O 1
ATOM 2825 N N . PHE C 1 110 ? -21.665 46.975 8.992 1.00 59.64 108 PHE C N 1
ATOM 2826 C CA . PHE C 1 110 ? -21.894 45.924 9.980 1.00 55.67 108 PHE C CA 1
ATOM 2827 C C . PHE C 1 110 ? -21.978 44.529 9.378 1.00 54.90 108 PHE C C 1
ATOM 2828 O O . PHE C 1 110 ? -22.213 43.569 10.119 1.00 55.58 108 PHE C O 1
ATOM 2836 N N . GLY C 1 111 ? -21.835 44.391 8.059 1.00 53.58 109 GLY C N 1
ATOM 2837 C CA . GLY C 1 111 ? -21.919 43.081 7.441 1.00 50.35 109 GLY C CA 1
ATOM 2838 C C . GLY C 1 111 ? -23.270 42.428 7.560 1.00 51.17 109 GLY C C 1
ATOM 2839 O O . GLY C 1 111 ? -23.367 41.201 7.489 1.00 56.02 109 GLY C O 1
ATOM 2840 N N . CYS C 1 112 ? -24.321 43.208 7.764 1.00 51.66 110 CYS C N 1
ATOM 2841 C CA . CYS C 1 112 ? -25.669 42.669 7.796 1.00 56.83 110 CYS C CA 1
ATOM 2842 C C . CYS C 1 112 ? -26.579 43.633 7.061 1.00 61.34 110 CYS C C 1
ATOM 2843 O O . CYS C 1 112 ? -26.230 44.794 6.831 1.00 63.15 110 CYS C O 1
ATOM 2846 N N . GLY C 1 113 ? -27.759 43.144 6.712 1.00 61.16 111 GLY C N 1
ATOM 2847 C CA . GLY C 1 113 ? -28.712 43.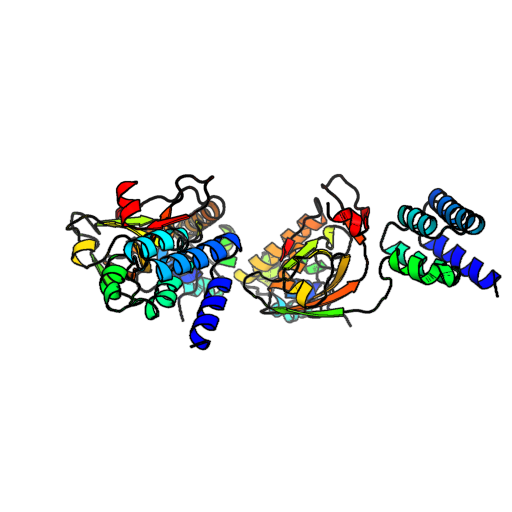970 6.006 1.00 60.35 111 GLY C CA 1
ATOM 2848 C C . GLY C 1 113 ? -29.343 45.003 6.910 1.00 56.74 111 GLY C C 1
ATOM 2849 O O . GLY C 1 113 ? -28.826 45.288 7.996 1.00 59.45 111 GLY C O 1
ATOM 2850 N N . LEU C 1 114 ? -30.463 45.570 6.482 1.00 56.53 112 LEU C N 1
ATOM 2851 C CA . LEU C 1 114 ? -31.070 46.700 7.169 1.00 60.90 112 LEU C CA 1
ATOM 2852 C C . LEU C 1 114 ? -32.504 46.383 7.578 1.00 65.24 112 LEU C C 1
ATOM 2853 O O . LEU C 1 114 ? -33.365 46.162 6.721 1.00 70.56 112 LEU C O 1
ATOM 2858 N N . PHE C 1 115 ? -32.768 46.412 8.883 1.00 63.73 113 PHE C N 1
ATOM 2859 C CA . PHE C 1 115 ? -33.985 45.854 9.445 1.00 63.77 113 PHE C CA 1
ATOM 2860 C C . PHE C 1 115 ? -34.819 46.916 10.143 1.00 66.13 113 PHE C C 1
ATOM 2861 O O . PHE C 1 115 ? -34.288 47.841 10.761 1.00 67.73 113 PHE C O 1
ATOM 2869 N N . ILE C 1 116 ? -36.137 46.747 10.073 1.00 69.26 114 ILE C N 1
ATOM 2870 C CA . ILE C 1 116 ? -37.050 47.623 10.795 1.00 70.61 114 ILE C CA 1
ATOM 2871 C C . ILE C 1 116 ? -37.035 47.159 12.244 1.00 74.95 114 ILE C C 1
ATOM 2872 O O . ILE C 1 116 ? -37.469 46.047 12.549 1.00 77.08 114 ILE C O 1
ATOM 2877 N N . SER C 1 117 ? -36.508 48.000 13.133 1.00 75.63 115 SER C N 1
ATOM 2878 C CA . SER C 1 117 ? -36.392 47.655 14.542 1.00 78.81 115 SER C CA 1
ATOM 2879 C C . SER C 1 117 ? -37.493 48.238 15.413 1.00 83.17 115 SER C C 1
ATOM 2880 O O . SER C 1 117 ? -37.654 47.804 16.559 1.00 84.56 115 SER C O 1
ATOM 2883 N N . HIS C 1 118 ? -38.239 49.215 14.913 1.00 87.18 116 HIS C N 1
ATOM 2884 C CA . HIS C 1 118 ? -39.307 49.807 15.698 1.00 93.12 116 HIS C CA 1
ATOM 2885 C C . HIS C 1 118 ? -40.346 50.358 14.744 1.00 91.72 116 HIS C C 1
ATOM 2886 O O . HIS C 1 118 ? -40.010 50.877 13.677 1.00 88.04 116 HIS C O 1
ATOM 2893 N N . LEU C 1 119 ? -41.605 50.239 15.142 1.00 94.20 117 LEU C N 1
ATOM 2894 C CA . LEU C 1 119 ? -42.718 50.607 14.286 1.00 93.22 117 LEU C CA 1
ATOM 2895 C C . LEU C 1 119 ? -43.723 51.367 15.127 1.00 94.60 117 LEU C C 1
ATOM 2896 O O . LEU C 1 119 ? -44.277 50.805 16.074 1.00 97.13 117 LEU C O 1
ATOM 2901 N N . ILE C 1 120 ? -43.979 52.621 14.765 1.00 94.43 118 ILE C N 1
ATOM 2902 C CA . ILE C 1 120 ? -44.946 53.421 15.505 1.00 100.44 118 ILE C CA 1
ATOM 2903 C C . ILE C 1 120 ? -46.331 52.845 15.253 1.00 104.13 118 ILE C C 1
ATOM 2904 O O . ILE C 1 120 ? -46.779 52.759 14.103 1.00 104.37 118 ILE C O 1
ATOM 2909 N N . LYS C 1 121 ? -47.017 52.450 16.324 1.00 106.34 119 LYS C N 1
ATOM 2910 C CA . LYS C 1 121 ? -48.355 51.891 16.182 1.00 107.54 119 LYS C CA 1
ATOM 2911 C C . LYS C 1 121 ? -49.291 52.969 15.655 1.00 111.37 119 LYS C C 1
ATOM 2912 O O . LYS C 1 121 ? -49.398 54.050 16.244 1.00 115.30 119 LYS C O 1
ATOM 2914 N N . GLY C 1 122 ? -49.961 52.682 14.541 1.00 109.27 120 GLY C N 1
ATOM 2915 C CA . GLY C 1 122 ? -50.856 53.634 13.923 1.00 109.69 120 GLY C CA 1
ATOM 2916 C C . GLY C 1 122 ? -50.205 54.589 12.951 1.00 104.57 120 GLY C C 1
ATOM 2917 O O . GLY C 1 122 ? -50.920 55.338 12.276 1.00 106.85 120 GLY C O 1
ATOM 2918 N N . GLY C 1 123 ? -48.880 54.589 12.856 1.00 100.79 121 GLY C N 1
ATOM 2919 C CA . GLY C 1 123 ? -48.184 55.399 11.878 1.00 98.09 121 GLY C CA 1
ATOM 2920 C C . GLY C 1 123 ? -48.361 54.882 10.456 1.00 96.69 121 GLY C C 1
ATOM 2921 O O . GLY C 1 123 ? -49.090 53.930 10.180 1.00 98.84 121 GLY C O 1
ATOM 2922 N N . GLN C 1 124 ? -47.657 55.535 9.531 1.00 94.42 122 GLN C N 1
ATOM 2923 C CA . GLN C 1 124 ? -47.871 55.245 8.117 1.00 96.37 122 GLN C CA 1
ATOM 2924 C C . GLN C 1 124 ? -47.250 53.907 7.724 1.00 96.40 122 GLN C C 1
ATOM 2925 O O . GLN C 1 124 ? -47.822 53.161 6.921 1.00 99.55 122 GLN C O 1
ATOM 2931 N N . ALA C 1 125 ? -46.085 53.582 8.286 1.00 94.71 123 ALA C N 1
ATOM 2932 C CA . ALA C 1 125 ? -45.501 52.269 8.047 1.00 91.40 123 ALA C CA 1
ATOM 2933 C C . ALA C 1 125 ? -46.429 51.172 8.541 1.00 92.08 123 ALA C C 1
ATOM 2934 O O . ALA C 1 125 ? -46.525 50.104 7.925 1.00 88.19 123 ALA C O 1
ATOM 2936 N N . ASP C 1 126 ? -47.137 51.427 9.643 1.00 97.50 124 ASP C N 1
ATOM 2937 C CA . ASP C 1 126 ? -48.119 50.463 10.130 1.00 100.53 124 ASP C CA 1
ATOM 2938 C C . ASP C 1 126 ? -49.339 50.419 9.227 1.00 103.70 124 ASP C C 1
ATOM 2939 O O . ASP C 1 126 ? -49.877 49.341 8.959 1.00 107.14 124 ASP C O 1
ATOM 2944 N N . SER C 1 127 ? -49.796 51.584 8.762 1.00 106.71 125 SER C N 1
ATOM 2945 C CA . SER C 1 127 ? -50.933 51.633 7.850 1.00 110.36 125 SER C CA 1
ATOM 2946 C C . SER C 1 127 ? -50.739 50.680 6.684 1.00 109.13 125 SER C C 1
ATOM 2947 O O . SER C 1 127 ? -51.704 50.098 6.172 1.00 113.18 125 SER C O 1
ATOM 2950 N N . VAL C 1 128 ? -49.492 50.523 6.239 1.00 101.41 126 VAL C N 1
ATOM 2951 C CA . VAL C 1 128 ? -49.192 49.839 4.994 1.00 97.08 126 VAL C CA 1
ATOM 2952 C C . VAL C 1 128 ? -48.762 48.380 5.201 1.00 90.36 126 VAL C C 1
ATOM 2953 O O . VAL C 1 128 ? -48.686 47.620 4.227 1.00 89.02 126 VAL C O 1
ATOM 2957 N N . GLY C 1 129 ? -48.574 47.939 6.441 1.00 90.65 127 GLY C N 1
ATOM 2958 C CA . GLY C 1 129 ? -48.273 46.546 6.704 1.00 81.76 127 GLY C CA 1
ATOM 2959 C C . GLY C 1 129 ? -46.807 46.179 6.834 1.00 94.20 127 GLY C C 1
ATOM 2960 O O . GLY C 1 129 ? -46.489 44.981 6.842 1.00 93.31 127 GLY C O 1
ATOM 2961 N N . LEU C 1 130 ? -45.903 47.158 6.909 1.00 88.62 128 LEU C N 1
ATOM 2962 C CA . LEU C 1 130 ? -44.545 46.866 7.343 1.00 81.96 128 LEU C CA 1
ATOM 2963 C C . LEU C 1 130 ? -44.562 46.432 8.804 1.00 82.26 128 LEU C C 1
ATOM 2964 O O . LEU C 1 130 ? -45.494 46.738 9.552 1.00 85.09 128 LEU C O 1
ATOM 2969 N N . GLN C 1 131 ? -43.534 45.682 9.200 1.00 81.59 129 GLN C N 1
ATOM 2970 C CA . GLN C 1 131 ? -43.502 45.058 10.518 1.00 84.98 129 GLN C CA 1
ATOM 2971 C C . GLN C 1 131 ? -42.073 44.988 11.037 1.00 82.78 129 GLN C C 1
ATOM 2972 O O . GLN C 1 131 ? -41.129 44.769 10.272 1.00 81.59 129 GLN C O 1
ATOM 2978 N N . VAL C 1 132 ? -41.933 45.161 12.358 1.00 83.61 130 VAL C N 1
ATOM 2979 C CA . VAL C 1 132 ? -40.641 44.985 13.017 1.00 80.42 130 VAL C CA 1
ATOM 2980 C C . VAL C 1 132 ? -40.111 43.583 12.746 1.00 78.40 130 VAL C C 1
ATOM 2981 O O . VAL C 1 132 ? -40.795 42.579 12.990 1.00 80.96 130 VAL C O 1
ATOM 2985 N N . GLY C 1 133 ? -38.875 43.509 12.252 1.00 74.85 131 GLY C N 1
ATOM 2986 C CA . GLY C 1 133 ? -38.286 42.259 11.814 1.00 71.71 131 GLY C CA 1
ATOM 2987 C C . GLY C 1 133 ? -38.319 42.048 10.317 1.00 69.69 131 GLY C C 1
ATOM 2988 O O . GLY C 1 133 ? -37.899 40.983 9.844 1.00 70.12 131 GLY C O 1
ATOM 2989 N N . ASP C 1 134 ? -38.837 43.013 9.567 1.00 67.31 132 ASP C N 1
ATOM 2990 C CA . ASP C 1 134 ? -38.702 43.024 8.121 1.00 67.70 132 ASP C CA 1
ATOM 2991 C C . ASP C 1 134 ? -37.304 43.473 7.726 1.00 65.77 132 ASP C C 1
ATOM 2992 O O . ASP C 1 134 ? -36.789 44.462 8.255 1.00 66.46 132 ASP C O 1
ATOM 2997 N N . GLU C 1 135 ? -36.692 42.763 6.787 1.00 64.22 133 GLU C N 1
ATOM 2998 C CA . GLU C 1 135 ? -35.460 43.246 6.181 1.00 62.39 133 GLU C CA 1
ATOM 2999 C C . GLU C 1 135 ? -35.821 44.106 4.979 1.00 63.41 133 GLU C C 1
ATOM 3000 O O . GLU C 1 135 ? -36.515 43.638 4.066 1.00 65.82 133 GLU C O 1
ATOM 3006 N N . ILE C 1 136 ? -35.353 45.352 4.974 1.00 60.07 134 ILE C N 1
ATOM 3007 C CA . ILE C 1 136 ? -35.572 46.218 3.824 1.00 63.00 134 ILE C CA 1
ATOM 3008 C C . ILE C 1 136 ? -34.541 45.812 2.775 1.00 65.80 134 ILE C C 1
ATOM 3009 O O . ILE C 1 136 ? -33.332 45.957 2.989 1.00 66.83 134 ILE C O 1
ATOM 3014 N N . VAL C 1 137 ? -35.016 45.249 1.665 1.00 66.21 135 VAL C N 1
ATOM 3015 C CA . VAL C 1 137 ? -34.136 44.778 0.597 1.00 64.22 135 VAL C CA 1
ATOM 3016 C C . VAL C 1 137 ? -33.845 45.877 -0.414 1.00 61.99 135 VAL C C 1
ATOM 3017 O O . VAL C 1 137 ? -32.722 45.997 -0.913 1.00 64.96 135 VAL C O 1
ATOM 3021 N N . ARG C 1 138 ? -34.851 46.671 -0.757 1.00 59.86 136 ARG C N 1
ATOM 3022 C CA . ARG C 1 138 ? -34.737 47.653 -1.822 1.00 60.04 136 ARG C CA 1
ATOM 3023 C C . ARG C 1 138 ? -35.257 49.006 -1.365 1.00 59.87 136 ARG C C 1
ATOM 3024 O O . ARG C 1 138 ? -36.149 49.094 -0.515 1.00 59.02 136 ARG C O 1
ATOM 3032 N N . ILE C 1 139 ? -34.696 50.061 -1.954 1.00 58.34 137 ILE C N 1
ATOM 3033 C CA . ILE C 1 139 ? -35.206 51.417 -1.784 1.00 55.36 137 ILE C CA 1
ATOM 3034 C C . ILE C 1 139 ? -35.155 52.127 -3.128 1.00 56.56 137 ILE C C 1
ATOM 3035 O O . ILE C 1 139 ? -34.156 52.037 -3.854 1.00 52.00 137 ILE C O 1
ATOM 3040 N N . ASN C 1 140 ? -36.273 52.775 -3.482 1.00 55.02 138 ASN C N 1
ATOM 3041 C CA . ASN C 1 140 ? -36.429 53.500 -4.741 1.00 56.43 138 ASN C CA 1
ATOM 3042 C C . ASN C 1 140 ? -35.989 52.642 -5.926 1.00 59.69 138 ASN C C 1
ATOM 3043 O O . ASN C 1 140 ? -35.460 53.143 -6.929 1.00 59.73 138 ASN C O 1
ATOM 3048 N N . GLY C 1 141 ? -36.213 51.327 -5.799 1.00 58.06 139 GLY C N 1
ATOM 3049 C CA . GLY C 1 141 ? -35.826 50.369 -6.804 1.00 59.63 139 GLY C CA 1
ATOM 3050 C C . GLY C 1 141 ? -34.410 49.826 -6.718 1.00 67.19 139 GLY C C 1
ATOM 3051 O O . GLY C 1 141 ? -34.082 48.899 -7.468 1.00 68.69 139 GLY C O 1
ATOM 3052 N N . TYR C 1 142 ? -33.553 50.348 -5.839 1.00 59.67 140 TYR C N 1
ATOM 3053 C CA . TYR C 1 142 ? -32.157 49.915 -5.797 1.00 61.37 140 TYR C CA 1
ATOM 3054 C C . TYR C 1 142 ? -31.938 48.904 -4.676 1.00 61.47 140 TYR C C 1
ATOM 3055 O O . TYR C 1 142 ? -32.408 49.101 -3.550 1.00 64.20 140 TYR C O 1
ATOM 3064 N N . SER C 1 143 ? -31.226 47.820 -4.986 1.00 60.36 141 SER C N 1
ATOM 3065 C CA . SER C 1 143 ? -30.654 46.997 -3.926 1.00 50.57 141 SER C CA 1
ATOM 3066 C C . SER C 1 143 ? -29.718 47.835 -3.073 1.00 56.95 141 SER C C 1
ATOM 3067 O O . SER C 1 143 ? -28.940 48.648 -3.588 1.00 47.94 141 SER C O 1
ATOM 3070 N N . ILE C 1 144 ? -29.823 47.673 -1.755 1.00 52.34 142 ILE C N 1
ATOM 3071 C CA . ILE C 1 144 ? -29.012 48.464 -0.832 1.00 51.09 142 ILE C CA 1
ATOM 3072 C C . ILE C 1 144 ? -27.788 47.709 -0.311 1.00 52.43 142 ILE C C 1
ATOM 3073 O O . ILE C 1 144 ? -27.116 48.199 0.590 1.00 54.66 142 ILE C O 1
ATOM 3078 N N . SER C 1 145 ? -27.499 46.518 -0.831 1.00 54.19 143 SER C N 1
ATOM 3079 C CA . SER C 1 145 ? -26.526 45.646 -0.175 1.00 55.82 143 SER C CA 1
ATOM 3080 C C . SER C 1 145 ? -25.116 46.240 -0.101 1.00 55.59 143 SER C C 1
ATOM 3081 O O . SER C 1 145 ? -24.272 45.713 0.637 1.00 58.08 143 SER C O 1
ATOM 3084 N N . SER C 1 146 ? -24.809 47.257 -0.898 1.00 51.35 144 SER C N 1
ATOM 3085 C CA . SER C 1 146 ? -23.530 47.941 -0.816 1.00 45.23 144 SER C CA 1
ATOM 3086 C C . SER C 1 146 ? -23.603 49.284 -0.087 1.00 50.94 144 SER C C 1
ATOM 3087 O O . SER C 1 146 ? -22.592 49.986 -0.005 1.00 49.18 144 SER C O 1
ATOM 3090 N N . CYS C 1 147 ? -24.757 49.660 0.440 1.00 43.86 145 CYS C N 1
ATOM 3091 C CA . CYS C 1 147 ? -24.912 50.925 1.139 1.00 51.17 145 CYS C CA 1
ATOM 3092 C C . CYS C 1 147 ? -24.540 50.806 2.609 1.00 52.53 145 CYS C C 1
ATOM 3093 O O . CYS C 1 147 ? -25.019 49.902 3.306 1.00 55.11 145 CYS C O 1
ATOM 3096 N N . THR C 1 148 ? -23.741 51.756 3.092 1.00 50.95 146 THR C N 1
ATOM 3097 C CA . THR C 1 148 ? -23.624 51.945 4.528 1.00 53.13 146 THR C CA 1
ATOM 3098 C C . THR C 1 148 ? -24.959 52.427 5.088 1.00 55.45 146 THR C C 1
ATOM 3099 O O . THR C 1 148 ? -25.863 52.834 4.354 1.00 57.31 146 THR C O 1
ATOM 3103 N N . HIS C 1 149 ? -25.101 52.312 6.407 1.00 59.10 147 HIS C N 1
ATOM 3104 C CA . HIS C 1 149 ? -26.305 52.801 7.073 1.00 58.83 147 HIS C CA 1
ATOM 3105 C C . HIS C 1 149 ? -26.617 54.250 6.679 1.00 59.39 147 HIS C C 1
ATOM 3106 O O . HIS C 1 149 ? -27.731 54.561 6.237 1.00 58.99 147 HIS C O 1
ATOM 3113 N N . GLU C 1 150 ? -25.641 55.155 6.828 1.00 58.53 148 GLU C N 1
ATOM 3114 C CA . GLU C 1 150 ? -25.927 56.560 6.548 1.00 61.17 148 GLU C CA 1
ATOM 3115 C C . GLU C 1 150 ? -26.296 56.775 5.088 1.00 57.56 148 GLU C C 1
ATOM 3116 O O . GLU C 1 150 ? -27.123 57.639 4.786 1.00 57.01 148 GLU C O 1
ATOM 3122 N N . GLU C 1 151 ? -25.710 55.989 4.181 1.00 56.24 149 GLU C N 1
ATOM 3123 C CA . GLU C 1 151 ? -26.041 56.105 2.765 1.00 55.24 149 GLU C CA 1
ATOM 3124 C C . GLU C 1 151 ? -27.504 55.753 2.504 1.00 56.94 149 GLU C C 1
ATOM 3125 O O . GLU C 1 151 ? -28.183 56.434 1.727 1.00 58.93 149 GLU C O 1
ATOM 3131 N N . VAL C 1 152 ? -28.011 54.702 3.158 1.00 56.89 150 VAL C N 1
ATOM 3132 C CA . VAL C 1 152 ? -29.402 54.294 2.966 1.00 55.67 150 VAL C CA 1
ATOM 3133 C C . VAL C 1 152 ? -30.342 55.391 3.431 1.00 58.53 150 VAL C C 1
ATOM 3134 O O . VAL C 1 152 ? -31.284 55.770 2.723 1.00 61.07 150 VAL C O 1
ATOM 3138 N N . ILE C 1 153 ? -30.095 55.918 4.632 1.00 54.81 151 ILE C N 1
ATOM 3139 C CA . ILE C 1 153 ? -30.848 57.064 5.128 1.00 56.41 151 ILE C CA 1
ATOM 3140 C C . ILE C 1 153 ? -30.828 58.203 4.120 1.00 56.50 151 ILE C C 1
ATOM 3141 O O . ILE C 1 153 ? -31.856 58.842 3.869 1.00 57.58 151 ILE C O 1
ATOM 3146 N N . ASN C 1 154 ? -29.655 58.481 3.532 1.00 56.41 152 ASN C N 1
ATOM 3147 C CA . ASN C 1 154 ? -29.559 59.519 2.506 1.00 57.84 152 ASN C CA 1
ATOM 3148 C C . ASN C 1 154 ? -30.464 59.207 1.330 1.00 61.29 152 ASN C C 1
ATOM 3149 O O . ASN C 1 154 ? -31.160 60.091 0.819 1.00 64.79 152 ASN C O 1
ATOM 3154 N N . LEU C 1 155 ? -30.472 57.947 0.895 1.00 58.55 153 LEU C N 1
ATOM 3155 C CA . LEU C 1 155 ? -31.193 57.599 -0.314 1.00 60.05 153 LEU C CA 1
ATOM 3156 C C . LEU C 1 155 ? -32.693 57.569 -0.063 1.00 62.01 153 LEU C C 1
ATOM 3157 O O . LEU C 1 155 ? -33.479 57.893 -0.962 1.00 62.25 153 LEU C O 1
ATOM 3162 N N . ILE C 1 156 ? -33.103 57.211 1.157 1.00 62.79 154 ILE C N 1
ATOM 3163 C CA . ILE C 1 156 ? -34.512 57.273 1.521 1.00 62.06 154 ILE C CA 1
ATOM 3164 C C . ILE C 1 156 ? -35.021 58.704 1.442 1.00 65.46 154 ILE C C 1
ATOM 3165 O O . ILE C 1 156 ? -36.186 58.943 1.104 1.00 67.95 154 ILE C O 1
ATOM 3170 N N . ARG C 1 157 ? -34.159 59.675 1.732 1.00 64.95 155 ARG C N 1
ATOM 3171 C CA . ARG C 1 157 ? -34.557 61.067 1.819 1.00 68.73 155 ARG C CA 1
ATOM 3172 C C . ARG C 1 157 ? -34.364 61.822 0.509 1.00 72.92 155 ARG C C 1
ATOM 3173 O O . ARG C 1 157 ? -34.582 63.038 0.478 1.00 77.86 155 ARG C O 1
ATOM 3181 N N . THR C 1 158 ? -33.970 61.137 -0.574 1.00 71.88 156 THR C N 1
ATOM 3182 C CA . THR C 1 158 ? -33.653 61.845 -1.815 1.00 71.94 156 THR C CA 1
ATOM 3183 C C . THR C 1 158 ? -34.886 62.422 -2.502 1.00 76.11 156 THR C C 1
ATOM 3184 O O . THR C 1 158 ? -34.768 63.408 -3.241 1.00 78.87 156 THR C O 1
ATOM 3188 N N . LYS C 1 159 ? -36.063 61.836 -2.299 1.00 77.44 157 LYS C N 1
ATOM 3189 C CA . LYS C 1 159 ? -37.235 62.231 -3.069 1.00 82.12 157 LYS C CA 1
ATOM 3190 C C . LYS C 1 159 ? -38.396 62.538 -2.135 1.00 87.49 157 LYS C C 1
ATOM 3191 O O . LYS C 1 159 ? -38.260 62.517 -0.907 1.00 86.53 157 LYS C O 1
ATOM 3197 N N . LYS C 1 160 ? -39.546 62.850 -2.746 1.00 98.90 158 LYS C N 1
ATOM 3198 C CA . LYS C 1 160 ? -40.752 63.156 -1.982 1.00 103.09 158 LYS C CA 1
ATOM 3199 C C . LYS C 1 160 ? -41.385 61.892 -1.410 1.00 101.60 158 LYS C C 1
ATOM 3200 O O . LYS C 1 160 ? -42.015 61.926 -0.353 1.00 104.98 158 LYS C O 1
ATOM 3202 N N . THR C 1 161 ? -41.264 60.776 -2.103 1.00 91.91 159 THR C N 1
ATOM 3203 C CA . THR C 1 161 ? -41.744 59.514 -1.582 1.00 83.68 159 THR C CA 1
ATOM 3204 C C . THR C 1 161 ? -40.602 58.513 -1.623 1.00 77.76 159 THR C C 1
ATOM 3205 O O . THR C 1 161 ? -39.591 58.723 -2.300 1.00 76.44 159 THR C O 1
ATOM 3209 N N . VAL C 1 162 ? -40.751 57.428 -0.870 1.00 74.63 160 VAL C N 1
ATOM 3210 C CA . VAL C 1 162 ? -39.747 56.374 -0.840 1.00 70.73 160 VAL C CA 1
ATOM 3211 C C . VAL C 1 162 ? -40.411 55.041 -1.173 1.00 73.19 160 VAL C C 1
ATOM 3212 O O . VAL C 1 162 ? -41.404 54.649 -0.547 1.00 73.67 160 VAL C O 1
ATOM 3216 N N . SER C 1 163 ? -39.876 54.369 -2.189 1.00 74.74 161 SER C N 1
ATOM 3217 C CA . SER C 1 163 ? -40.277 53.013 -2.539 1.00 76.51 161 SER C CA 1
ATOM 3218 C C . SER C 1 163 ? -39.491 52.030 -1.673 1.00 75.21 161 SER C C 1
ATOM 3219 O O . SER C 1 163 ? -38.258 52.064 -1.648 1.00 74.97 161 SER C O 1
ATOM 3222 N N . ILE C 1 164 ? -40.198 51.176 -0.949 1.00 73.67 162 ILE C N 1
ATOM 3223 C CA . ILE C 1 164 ? -39.585 50.233 -0.026 1.00 72.20 162 ILE C CA 1
ATOM 3224 C C . ILE C 1 164 ? -40.054 48.837 -0.399 1.00 79.36 162 ILE C C 1
ATOM 3225 O O . ILE C 1 164 ? -41.263 48.583 -0.481 1.00 84.32 162 ILE C O 1
ATOM 3230 N N . LYS C 1 165 ? -39.106 47.941 -0.649 1.00 78.11 163 LYS C N 1
ATOM 3231 C CA . LYS C 1 165 ? -39.413 46.537 -0.885 1.00 79.26 163 LYS C CA 1
ATOM 3232 C C . LYS C 1 165 ? -38.794 45.728 0.247 1.00 79.49 163 LYS C C 1
ATOM 3233 O O . LYS C 1 165 ? -37.659 45.986 0.660 1.00 78.21 163 LYS C O 1
ATOM 3237 N N . VAL C 1 166 ? -39.552 44.772 0.768 1.00 82.82 164 VAL C N 1
ATOM 3238 C CA . VAL C 1 166 ? -39.279 44.190 2.079 1.00 81.06 164 VAL C CA 1
ATOM 3239 C C . VAL C 1 166 ? -39.497 42.684 2.035 1.00 80.39 164 VAL C C 1
ATOM 3240 O O . VAL C 1 166 ? -40.428 42.190 1.391 1.00 80.41 164 VAL C O 1
ATOM 3244 N N . ARG C 1 167 ? -38.620 41.961 2.718 1.00 79.62 165 ARG C N 1
ATOM 3245 C CA . ARG C 1 167 ? -38.706 40.522 2.879 1.00 82.94 165 ARG C CA 1
ATOM 3246 C C . ARG C 1 167 ? -38.773 40.231 4.372 1.00 82.74 165 ARG C C 1
ATOM 3247 O O . ARG C 1 167 ? -37.945 40.727 5.139 1.00 82.29 165 ARG C O 1
ATOM 3255 N N . HIS C 1 168 ? -39.764 39.461 4.798 1.00 88.17 166 HIS C N 1
ATOM 3256 C CA . HIS C 1 168 ? -39.942 39.237 6.227 1.00 91.80 166 HIS C CA 1
ATOM 3257 C C . HIS C 1 168 ? -38.963 38.176 6.721 1.00 86.86 166 HIS C C 1
ATOM 3258 O O . HIS C 1 168 ? -38.999 37.025 6.275 1.00 88.52 166 HIS C O 1
ATOM 3265 N N . ILE C 1 169 ? -38.105 38.571 7.664 1.00 80.37 167 ILE C N 1
ATOM 3266 C CA . ILE C 1 169 ? -37.076 37.716 8.243 1.00 75.30 167 ILE C CA 1
ATOM 3267 C C . ILE C 1 169 ? -37.505 37.249 9.630 1.00 77.73 167 ILE C C 1
ATOM 3268 O O . ILE C 1 169 ? -37.562 36.047 9.902 1.00 80.19 167 ILE C O 1
ATOM 3273 N N . GLY C 1 170 ? -37.748 38.188 10.534 1.00 75.77 168 GLY C N 1
ATOM 3274 C CA . GLY C 1 170 ? -38.107 37.857 11.892 1.00 79.43 168 GLY C CA 1
ATOM 3275 C C . GLY C 1 170 ? -36.989 37.940 12.907 1.00 78.48 168 GLY C C 1
ATOM 3276 O O . GLY C 1 170 ? -37.201 37.553 14.063 1.00 83.38 168 GLY C O 1
ATOM 3277 N N . LEU C 1 171 ? -35.812 38.438 12.520 1.00 77.68 169 LEU C N 1
ATOM 3278 C CA . LEU C 1 171 ? -34.670 38.586 13.418 1.00 78.38 169 LEU C CA 1
ATOM 3279 C C . LEU C 1 171 ? -34.135 40.015 13.351 1.00 79.16 169 LEU C C 1
ATOM 3280 O O . LEU C 1 171 ? -34.087 40.621 12.283 1.00 80.05 169 LEU C O 1
ATOM 3285 N N . ILE C 1 172 ? -33.758 40.548 14.502 1.00 76.18 170 ILE C N 1
ATOM 3286 C CA . ILE C 1 172 ? -33.220 41.897 14.641 1.00 69.14 170 ILE C CA 1
ATOM 3287 C C . ILE C 1 172 ? -31.729 41.781 14.965 1.00 64.41 170 ILE C C 1
ATOM 3288 O O . ILE C 1 172 ? -31.355 40.979 15.822 1.00 65.39 170 ILE C O 1
ATOM 3293 N N . PRO C 1 173 ? -30.863 42.508 14.252 1.00 60.41 171 PRO C N 1
ATOM 3294 C CA . PRO C 1 173 ? -29.438 42.430 14.599 1.00 59.31 171 PRO C CA 1
ATOM 3295 C C . PRO C 1 173 ? -29.150 43.221 15.870 1.00 63.99 171 PRO C C 1
ATOM 3296 O O . PRO C 1 173 ? -29.720 44.289 16.104 1.00 64.48 171 PRO C O 1
ATOM 3300 N N . VAL C 1 174 ? -28.262 42.681 16.698 1.00 67.19 172 VAL C N 1
ATOM 3301 C CA . VAL C 1 174 ? -27.977 43.207 18.024 1.00 73.17 172 VAL C CA 1
ATOM 3302 C C . VAL C 1 174 ? -26.466 43.304 18.143 1.00 76.52 172 VAL C C 1
ATOM 3303 O O . VAL C 1 174 ? -25.762 42.296 17.987 1.00 77.07 172 VAL C O 1
ATOM 3307 N N . LYS C 1 175 ? -25.965 44.528 18.293 1.00 80.28 173 LYS C N 1
ATOM 3308 C CA . LYS C 1 175 ? -24.603 44.763 18.765 1.00 81.88 173 LYS C CA 1
ATOM 3309 C C . LYS C 1 175 ? -24.648 46.009 19.635 1.00 86.08 173 LYS C C 1
ATOM 3310 O O . LYS C 1 175 ? -24.828 47.111 19.116 1.00 86.17 173 LYS C O 1
ATOM 3316 N N . SER C 1 176 ? -24.434 45.867 20.935 1.00 92.30 174 SER C N 1
ATOM 3317 C CA . SER C 1 176 ? -24.688 47.019 21.794 1.00 95.74 174 SER C CA 1
ATOM 3318 C C . SER C 1 176 ? -23.503 47.975 21.896 1.00 99.39 174 SER C C 1
ATOM 3319 O O . SER C 1 176 ? -23.684 49.118 22.330 1.00 102.29 174 SER C O 1
ATOM 3322 N N . SER C 1 177 ? -22.301 47.526 21.550 1.00 98.78 175 SER C N 1
ATOM 3323 C CA . SER C 1 177 ? -21.102 48.346 21.597 1.00 101.43 175 SER C CA 1
ATOM 3324 C C . SER C 1 177 ? -20.079 47.843 20.582 1.00 98.95 175 SER C C 1
ATOM 3325 O O . SER C 1 177 ? -20.170 46.691 20.143 1.00 96.18 175 SER C O 1
ATOM 3328 N N . PRO C 1 178 ? -19.120 48.686 20.161 1.00 101.08 176 PRO C N 1
ATOM 3329 C CA . PRO C 1 178 ? -18.189 48.275 19.082 1.00 100.61 176 PRO C CA 1
ATOM 3330 C C . PRO C 1 178 ? -17.379 47.023 19.391 1.00 103.08 176 PRO C C 1
ATOM 3331 O O . PRO C 1 178 ? -17.047 46.256 18.475 1.00 99.46 176 PRO C O 1
ATOM 3335 N N . ASP C 1 179 ? -17.026 46.823 20.657 1.00 110.90 177 ASP C N 1
ATOM 3336 C CA . ASP C 1 179 ? -16.338 45.625 21.119 1.00 115.60 177 ASP C CA 1
ATOM 3337 C C . ASP C 1 179 ? -17.082 44.333 20.796 1.00 108.86 177 ASP C C 1
ATOM 3338 O O . ASP C 1 179 ? -16.448 43.281 20.659 1.00 110.12 177 ASP C O 1
ATOM 3343 N N . GLU C 1 180 ? -18.409 44.375 20.751 1.00 103.28 178 GLU C N 1
ATOM 3344 C CA . GLU C 1 180 ? -19.199 43.157 20.756 1.00 102.38 178 GLU C CA 1
ATOM 3345 C C . GLU C 1 180 ? -19.376 42.590 19.351 1.00 95.91 178 GLU C C 1
ATOM 3346 O O . GLU C 1 180 ? -19.477 43.342 18.377 1.00 91.78 178 GLU C O 1
ATOM 3352 N N . PRO C 1 181 ? -19.435 41.265 19.233 1.00 92.65 179 PRO C N 1
ATOM 3353 C CA . PRO C 1 181 ? -19.737 40.655 17.942 1.00 87.24 179 PRO C CA 1
ATOM 3354 C C . PRO C 1 181 ? -21.212 40.811 17.638 1.00 85.49 179 PRO C C 1
ATOM 3355 O O . PRO C 1 181 ? -22.059 40.800 18.534 1.00 91.15 179 PRO C O 1
ATOM 3359 N N . LEU C 1 182 ? -21.520 40.962 16.359 1.00 77.83 180 LEU C N 1
ATOM 3360 C CA . LEU C 1 182 ? -22.919 41.060 15.970 1.00 75.27 180 LEU C CA 1
ATOM 3361 C C . LEU C 1 182 ? -23.605 39.699 16.106 1.00 73.33 180 LEU C C 1
ATOM 3362 O O . LEU C 1 182 ? -23.085 38.675 15.652 1.00 71.83 180 LEU C O 1
ATOM 3367 N N . THR C 1 183 ? -24.771 39.694 16.746 1.00 70.75 181 THR C N 1
ATOM 3368 C CA . THR C 1 183 ? -25.627 38.526 16.869 1.00 70.39 181 THR C CA 1
ATOM 3369 C C . THR C 1 183 ? -27.075 38.964 16.676 1.00 71.89 181 THR C C 1
ATOM 3370 O O . THR C 1 183 ? -27.360 40.137 16.419 1.00 71.29 181 THR C O 1
ATOM 3374 N N . TRP C 1 184 ? -28.004 38.015 16.811 1.00 72.61 182 TRP C N 1
ATOM 3375 C CA . TRP C 1 184 ? -29.376 38.226 16.375 1.00 71.34 182 TRP C CA 1
ATOM 3376 C C . TRP C 1 184 ? -30.365 37.834 17.464 1.00 74.99 182 TRP C C 1
ATOM 3377 O O . TRP C 1 184 ? -30.083 36.989 18.317 1.00 78.18 182 TRP C O 1
ATOM 3388 N N . GLN C 1 185 ? -31.550 38.444 17.402 1.00 73.26 183 GLN C N 1
ATOM 3389 C CA . GLN C 1 185 ? -32.626 38.144 18.332 1.00 76.14 183 GLN C CA 1
ATOM 3390 C C . GLN C 1 185 ? -33.961 38.154 17.609 1.00 74.76 183 GLN C C 1
ATOM 3391 O O . GLN C 1 185 ? -34.174 38.944 16.685 1.00 71.71 183 GLN C O 1
ATOM 3397 N N . TYR C 1 186 ? -34.860 37.268 18.047 1.00 77.69 184 TYR C N 1
ATOM 3398 C CA . TYR C 1 186 ? -36.225 37.258 17.546 1.00 79.46 184 TYR C CA 1
ATOM 3399 C C . TYR C 1 186 ? -36.961 38.515 17.999 1.00 84.76 184 TYR C C 1
ATOM 3400 O O . TYR C 1 186 ? -36.560 39.198 18.946 1.00 85.74 184 TYR C O 1
ATOM 3409 N N . VAL C 1 187 ? -38.044 38.831 17.290 1.00 89.17 185 VAL C N 1
ATOM 3410 C CA . VAL C 1 187 ? -38.706 40.115 17.494 1.00 93.27 185 VAL C CA 1
ATOM 3411 C C . VAL C 1 187 ? -39.355 40.174 18.868 1.00 103.41 185 VAL C C 1
ATOM 3412 O O . VAL C 1 187 ? -39.229 41.174 19.586 1.00 108.44 185 VAL C O 1
ATOM 3416 N N . ASP C 1 188 ? -40.066 39.109 19.251 1.00 109.09 186 ASP C N 1
ATOM 3417 C CA . ASP C 1 188 ? -40.749 39.095 20.539 1.00 114.07 186 ASP C CA 1
ATOM 3418 C C . ASP C 1 188 ? -39.793 39.462 21.663 1.00 115.79 186 ASP C C 1
ATOM 3419 O O . ASP C 1 188 ? -40.175 40.155 22.612 1.00 119.16 186 ASP C O 1
ATOM 3421 N N . GLN C 1 189 ? -38.533 39.029 21.553 1.00 106.25 187 GLN C N 1
ATOM 3422 C CA . GLN C 1 189 ? -37.537 39.334 22.573 1.00 105.25 187 GLN C CA 1
ATOM 3423 C C . GLN C 1 189 ? -37.018 40.761 22.449 1.00 101.65 187 GLN C C 1
ATOM 3424 O O . GLN C 1 189 ? -36.933 41.486 23.446 1.00 101.86 187 GLN C O 1
ATOM 3430 N N . PHE C 1 190 ? -36.664 41.177 21.228 1.00 96.65 188 PHE C N 1
ATOM 3431 C CA . PHE C 1 190 ? -35.994 42.459 21.039 1.00 94.46 188 PHE C CA 1
ATOM 3432 C C . PHE C 1 190 ? -36.850 43.625 21.518 1.00 97.90 188 PHE C C 1
ATOM 3433 O O . PHE C 1 190 ? -36.310 44.623 22.013 1.00 98.93 188 PHE C O 1
ATOM 3441 N N . VAL C 1 191 ? -38.177 43.522 21.380 1.00 106.39 189 VAL C N 1
ATOM 3442 C CA . VAL C 1 191 ? -39.055 44.602 21.824 1.00 115.99 189 VAL C CA 1
ATOM 3443 C C . VAL C 1 191 ? -39.016 44.742 23.344 1.00 126.96 189 VAL C C 1
ATOM 3444 O O . VAL C 1 191 ? -39.166 45.849 23.876 1.00 132.99 189 VAL C O 1
ATOM 3448 N N . SER C 1 192 ? -38.803 43.640 24.068 1.00 133.60 190 SER C N 1
ATOM 3449 C CA . SER C 1 192 ? -38.643 43.732 25.514 1.00 141.94 190 SER C CA 1
ATOM 3450 C C . SER C 1 192 ? -37.325 44.403 25.881 1.00 146.05 190 SER C C 1
ATOM 3451 O O . SER C 1 192 ? -37.281 45.253 26.781 1.00 151.57 190 SER C O 1
ATOM 3454 N N . GLU C 1 193 ? -36.241 44.033 25.191 1.00 142.70 191 GLU C N 1
ATOM 3455 C CA . GLU C 1 193 ? -34.922 44.574 25.500 1.00 141.24 191 GLU C CA 1
ATOM 3456 C C . GLU C 1 193 ? -34.837 46.077 25.264 1.00 140.33 191 GLU C C 1
ATOM 3457 O O . GLU C 1 193 ? -33.973 46.735 25.855 1.00 141.39 191 GLU C O 1
ATOM 3459 N N . SER C 1 194 ? -35.711 46.633 24.428 1.00 137.11 192 SER C N 1
ATOM 3460 C CA . SER C 1 194 ? -35.652 48.049 24.076 1.00 134.64 192 SER C CA 1
ATOM 3461 C C . SER C 1 194 ? -35.922 48.934 25.290 1.00 139.30 192 SER C C 1
ATOM 3462 O O . SER C 1 194 ? -36.438 48.470 26.309 1.00 143.39 192 SER C O 1
ATOM 3465 N N . VAL D 2 7 ? -28.744 43.812 -14.950 1.00 122.78 349 VAL D N 1
ATOM 3466 C CA . VAL D 2 7 ? -29.254 43.354 -13.663 1.00 121.93 349 VAL D CA 1
ATOM 3467 C C . VAL D 2 7 ? -29.434 44.603 -12.768 1.00 118.13 349 VAL D C 1
ATOM 3468 O O . VAL D 2 7 ? -30.219 45.481 -13.121 1.00 125.43 349 VAL D O 1
ATOM 3472 N N . ASP D 2 8 ? -28.710 44.711 -11.649 1.00 109.15 350 ASP D N 1
ATOM 3473 C CA . ASP D 2 8 ? -28.913 45.837 -10.749 1.00 98.76 350 ASP D CA 1
ATOM 3474 C C . ASP D 2 8 ? -27.961 46.989 -11.064 1.00 88.74 350 ASP D C 1
ATOM 3475 O O . ASP D 2 8 ? -27.060 46.894 -11.900 1.00 87.55 350 ASP D O 1
ATOM 3480 N N . ALA D 2 9 ? -28.146 48.077 -10.324 1.00 79.35 351 ALA D N 1
ATOM 3481 C CA . ALA D 2 9 ? -27.207 49.180 -10.375 1.00 69.12 351 ALA D CA 1
ATOM 3482 C C . ALA D 2 9 ? -25.890 48.750 -9.747 1.00 63.27 351 ALA D C 1
ATOM 3483 O O . ALA D 2 9 ? -25.868 48.011 -8.758 1.00 63.01 351 ALA D O 1
ATOM 3485 N N . THR D 2 10 ? -24.789 49.196 -10.347 1.00 59.16 352 THR D N 1
ATOM 3486 C CA . THR D 2 10 ? -23.477 48.994 -9.763 1.00 53.20 352 THR D CA 1
ATOM 3487 C C . THR D 2 10 ? -23.410 49.700 -8.407 1.00 46.77 352 THR D C 1
ATOM 3488 O O . THR D 2 10 ? -24.188 50.620 -8.128 1.00 45.62 352 THR D O 1
ATOM 3492 N N . PRO D 2 11 ? -22.494 49.277 -7.539 1.00 43.18 353 PRO D N 1
ATOM 3493 C CA . PRO D 2 11 ? -22.334 49.988 -6.252 1.00 48.93 353 PRO D CA 1
ATOM 3494 C C . PRO D 2 11 ? -22.053 51.489 -6.405 1.00 50.24 353 PRO D C 1
ATOM 3495 O O . PRO D 2 11 ? -22.527 52.298 -5.585 1.00 48.98 353 PRO D O 1
ATOM 3499 N N . LEU D 2 12 ? -21.302 51.880 -7.443 1.00 49.34 354 LEU D N 1
ATOM 3500 C CA . LEU D 2 12 ? -21.123 53.296 -7.743 1.00 50.63 354 LEU D CA 1
ATOM 3501 C C . LEU D 2 12 ? -22.460 53.995 -7.984 1.00 56.62 354 LEU D C 1
ATOM 3502 O O . LEU D 2 12 ? -22.727 55.068 -7.426 1.00 59.25 354 LEU D O 1
ATOM 3507 N N . GLU D 2 13 ? -23.311 53.418 -8.832 1.00 57.32 355 GLU D N 1
ATOM 3508 C CA . GLU D 2 13 ? -24.571 54.085 -9.134 1.00 56.59 355 GLU D CA 1
ATOM 3509 C C . GLU D 2 13 ? -25.393 54.331 -7.874 1.00 54.09 355 GLU D C 1
ATOM 3510 O O . GLU D 2 13 ? -25.860 55.455 -7.636 1.00 54.20 355 GLU D O 1
ATOM 3516 N N . VAL D 2 14 ? -25.603 53.286 -7.063 1.00 49.91 356 VAL D N 1
ATOM 3517 C CA . VAL D 2 14 ? -26.395 53.452 -5.842 1.00 45.26 356 VAL D CA 1
ATOM 3518 C C . VAL D 2 14 ? -25.755 54.498 -4.953 1.00 46.55 356 VAL D C 1
ATOM 3519 O O . VAL D 2 14 ? -26.437 55.363 -4.382 1.00 46.23 356 VAL D O 1
ATOM 3523 N N . PHE D 2 15 ? -24.424 54.430 -4.826 1.00 46.72 357 PHE D N 1
ATOM 3524 C CA . PHE D 2 15 ? -23.681 55.440 -4.090 1.00 44.77 357 PHE D CA 1
ATOM 3525 C C . PHE D 2 15 ? -24.051 56.855 -4.542 1.00 42.91 357 PHE D C 1
ATOM 3526 O O . PHE D 2 15 ? -24.607 57.635 -3.758 1.00 40.68 357 PHE D O 1
ATOM 3534 N N . LEU D 2 16 ? -23.763 57.198 -5.814 1.00 41.72 358 LEU D N 1
ATOM 3535 C CA . LEU D 2 16 ? -24.083 58.545 -6.309 1.00 42.61 358 LEU D CA 1
ATOM 3536 C C . LEU D 2 16 ? -25.559 58.866 -6.148 1.00 42.59 358 LEU D C 1
ATOM 3537 O O . LEU D 2 16 ? -25.925 59.982 -5.764 1.00 42.30 358 LEU D O 1
ATOM 3542 N N . GLN D 2 17 ? -26.423 57.900 -6.437 1.00 46.69 359 GLN D N 1
ATOM 3543 C CA . GLN D 2 17 ? -27.855 58.114 -6.277 1.00 48.16 359 GLN D CA 1
ATOM 3544 C C . GLN D 2 17 ? -28.185 58.538 -4.850 1.00 49.82 359 GLN D C 1
ATOM 3545 O O . GLN D 2 17 ? -28.916 59.512 -4.620 1.00 47.14 359 GLN D O 1
ATOM 3551 N N . SER D 2 18 ? -27.641 57.815 -3.872 1.00 54.50 360 SER D N 1
ATOM 3552 C CA . SER D 2 18 ? -27.864 58.160 -2.471 1.00 56.46 360 SER D CA 1
ATOM 3553 C C . SER D 2 18 ? -27.480 59.605 -2.146 1.00 56.12 360 SER D C 1
ATOM 3554 O O . SER D 2 18 ? -28.024 60.194 -1.203 1.00 55.13 360 SER D O 1
ATOM 3557 N N . GLN D 2 19 ? -26.506 60.165 -2.870 1.00 55.73 361 GLN D N 1
ATOM 3558 C CA . GLN D 2 19 ? -25.893 61.448 -2.537 1.00 57.81 361 GLN D CA 1
ATOM 3559 C C . GLN D 2 19 ? -26.411 62.608 -3.365 1.00 57.56 361 GLN D C 1
ATOM 3560 O O . GLN D 2 19 ? -25.861 63.710 -3.259 1.00 56.03 361 GLN D O 1
ATOM 3566 N N . HIS D 2 20 ? -27.399 62.372 -4.231 1.00 57.22 362 HIS D N 1
ATOM 3567 C CA . HIS D 2 20 ? -27.858 63.346 -5.225 1.00 54.31 362 HIS D CA 1
ATOM 3568 C C . HIS D 2 20 ? -26.783 63.653 -6.252 1.00 53.22 362 HIS D C 1
ATOM 3569 O O . HIS D 2 20 ? -26.739 64.754 -6.803 1.00 55.97 362 HIS D O 1
ATOM 3576 N N . LEU D 2 21 ? -25.862 62.722 -6.464 1.00 49.46 363 LEU D N 1
ATOM 3577 C CA . LEU D 2 21 ? -24.767 62.933 -7.400 1.00 52.37 363 LEU D CA 1
ATOM 3578 C C . LEU D 2 21 ? -24.958 62.201 -8.716 1.00 50.59 363 LEU D C 1
ATOM 3579 O O . LEU D 2 21 ? -23.997 62.083 -9.491 1.00 47.14 363 LEU D O 1
ATOM 3584 N N . GLU D 2 22 ? -26.150 61.640 -8.945 1.00 51.01 364 GLU D N 1
ATOM 3585 C CA . GLU D 2 22 ? -26.371 60.773 -10.099 1.00 51.57 364 GLU D CA 1
ATOM 3586 C C . GLU D 2 22 ? -25.946 61.435 -11.393 1.00 48.08 364 GLU D C 1
ATOM 3587 O O . GLU D 2 22 ? -25.557 60.745 -12.343 1.00 48.96 364 GLU D O 1
ATOM 3593 N N . GLU D 2 23 ? -25.971 62.770 -11.445 1.00 45.48 365 GLU D N 1
ATOM 3594 C CA . GLU D 2 23 ? -25.603 63.433 -12.688 1.00 50.82 365 GLU D CA 1
ATOM 3595 C C . GLU D 2 23 ? -24.171 63.137 -13.134 1.00 53.60 365 GLU D C 1
ATOM 3596 O O . GLU D 2 23 ? -23.844 63.412 -14.291 1.00 56.39 365 GLU D O 1
ATOM 3602 N N . PHE D 2 24 ? -23.310 62.587 -12.268 1.00 52.60 366 PHE D N 1
ATOM 3603 C CA . PHE D 2 24 ? -21.920 62.298 -12.634 1.00 52.37 366 PHE D CA 1
ATOM 3604 C C . PHE D 2 24 ? -21.671 60.851 -13.043 1.00 55.34 366 PHE D C 1
ATOM 3605 O O . PHE D 2 24 ? -20.534 60.486 -13.311 1.00 58.29 366 PHE D O 1
ATOM 3613 N N . LEU D 2 25 ? -22.689 60.010 -13.097 1.00 58.39 367 LEU D N 1
ATOM 3614 C CA . LEU D 2 25 ? -22.438 58.636 -13.513 1.00 55.45 367 LEU D CA 1
ATOM 3615 C C . LEU D 2 25 ? -21.940 58.538 -14.956 1.00 52.92 367 LEU D C 1
ATOM 3616 O O . LEU D 2 25 ? -21.016 57.754 -15.206 1.00 52.51 367 LEU D O 1
ATOM 3621 N N . PRO D 2 26 ? -22.455 59.296 -15.926 1.00 55.05 368 PRO D N 1
ATOM 3622 C CA . PRO D 2 26 ? -21.890 59.181 -17.281 1.00 55.85 368 PRO D CA 1
ATOM 3623 C C . PRO D 2 26 ? -20.460 59.699 -17.408 1.00 62.12 368 PRO D C 1
ATOM 3624 O O . PRO D 2 26 ? -19.740 59.224 -18.294 1.00 62.68 368 PRO D O 1
ATOM 3628 N N . ILE D 2 27 ? -20.015 60.648 -16.569 1.00 64.85 369 ILE D N 1
ATOM 3629 C CA . ILE D 2 27 ? -18.615 61.072 -16.643 1.00 64.93 369 ILE D CA 1
ATOM 3630 C C . ILE D 2 27 ? -17.714 60.085 -15.908 1.00 67.44 369 ILE D C 1
ATOM 3631 O O . ILE D 2 27 ? -16.621 59.758 -16.382 1.00 70.06 369 ILE D O 1
ATOM 3636 N N . PHE D 2 28 ? -18.156 59.559 -14.765 1.00 64.86 370 PHE D N 1
ATOM 3637 C CA . PHE D 2 28 ? -17.343 58.549 -14.098 1.00 62.71 370 PHE D CA 1
ATOM 3638 C C . PHE D 2 28 ? -17.182 57.307 -14.960 1.00 64.67 370 PHE D C 1
ATOM 3639 O O . PHE D 2 28 ? -16.142 56.645 -14.912 1.00 65.82 370 PHE D O 1
ATOM 3647 N N . MET D 2 29 ? -18.184 56.971 -15.758 1.00 65.47 371 MET D N 1
ATOM 3648 C CA . MET D 2 29 ? -18.051 55.756 -16.544 1.00 67.93 371 MET D CA 1
ATOM 3649 C C . MET D 2 29 ? -17.083 55.944 -17.705 1.00 67.86 371 MET D C 1
ATOM 3650 O O . MET D 2 29 ? -16.267 55.059 -17.975 1.00 68.07 371 MET D O 1
ATOM 3655 N N . ARG D 2 30 ? -17.133 57.087 -18.396 1.00 68.97 372 ARG D N 1
ATOM 3656 C CA . ARG D 2 30 ? -16.216 57.217 -19.519 1.00 70.55 372 ARG D CA 1
ATOM 3657 C C . ARG D 2 30 ? -14.790 57.428 -19.043 1.00 71.47 372 ARG D C 1
ATOM 3658 O O . ARG D 2 30 ? -13.856 57.196 -19.817 1.00 74.39 372 ARG D O 1
ATOM 3666 N N . GLU D 2 31 ? -14.600 57.813 -17.783 1.00 66.21 373 GLU D N 1
ATOM 3667 C CA . GLU D 2 31 ? -13.283 57.782 -17.164 1.00 62.09 373 GLU D CA 1
ATOM 3668 C C . GLU D 2 31 ? -12.998 56.436 -16.518 1.00 60.77 373 GLU D C 1
ATOM 3669 O O . GLU D 2 31 ? -11.968 56.280 -15.857 1.00 61.96 373 GLU D O 1
ATOM 3675 N N . GLN D 2 32 ? -13.898 55.472 -16.693 1.00 61.07 374 GLN D N 1
ATOM 3676 C CA . GLN D 2 32 ? -13.756 54.114 -16.161 1.00 58.97 374 GLN D CA 1
ATOM 3677 C C . GLN D 2 32 ? -13.507 54.127 -14.661 1.00 51.95 374 GLN D C 1
ATOM 3678 O O . GLN D 2 32 ? -12.664 53.397 -14.136 1.00 51.43 374 GLN D O 1
ATOM 3684 N N . ILE D 2 33 ? -14.309 54.920 -13.967 1.00 48.33 375 ILE D N 1
ATOM 3685 C CA . ILE D 2 33 ? -14.210 55.073 -12.524 1.00 50.76 375 ILE D CA 1
ATOM 3686 C C . ILE D 2 33 ? -15.287 54.193 -11.907 1.00 53.20 375 ILE D C 1
ATOM 3687 O O . ILE D 2 33 ? -16.463 54.562 -11.881 1.00 55.87 375 ILE D O 1
ATOM 3692 N N . ASP D 2 34 ? -14.893 53.051 -11.359 1.00 54.20 376 ASP D N 1
ATOM 3693 C CA . ASP D 2 34 ? -15.852 52.309 -10.560 1.00 54.30 376 ASP D CA 1
ATOM 3694 C C . ASP D 2 34 ? -15.830 52.886 -9.151 1.00 51.20 376 ASP D C 1
ATOM 3695 O O . ASP D 2 34 ? -15.156 53.884 -8.881 1.00 47.19 376 ASP D O 1
ATOM 3700 N N . LEU D 2 35 ? -16.601 52.289 -8.240 1.00 50.67 377 LEU D N 1
ATOM 3701 C CA . LEU D 2 35 ? -16.591 52.808 -6.879 1.00 48.43 377 LEU D CA 1
ATOM 3702 C C . LEU D 2 35 ? -15.239 52.561 -6.228 1.00 55.41 377 LEU D C 1
ATOM 3703 O O . LEU D 2 35 ? -14.790 53.364 -5.401 1.00 60.74 377 LEU D O 1
ATOM 3708 N N . GLU D 2 36 ? -14.569 51.470 -6.617 1.00 54.80 378 GLU D N 1
ATOM 3709 C CA . GLU D 2 36 ? -13.219 51.212 -6.144 1.00 55.09 378 GLU D CA 1
ATOM 3710 C C . GLU D 2 36 ? -12.317 52.396 -6.446 1.00 55.56 378 GLU D C 1
ATOM 3711 O O . GLU D 2 36 ? -11.668 52.943 -5.552 1.00 57.71 378 GLU D O 1
ATOM 3717 N N . ALA D 2 37 ? -12.291 52.813 -7.713 1.00 53.25 379 ALA D N 1
ATOM 3718 C CA . ALA D 2 37 ? -11.405 53.872 -8.155 1.00 50.94 379 ALA D CA 1
ATOM 3719 C C . ALA D 2 37 ? -11.826 55.214 -7.579 1.00 55.20 379 ALA D C 1
ATOM 3720 O O . ALA D 2 37 ? -10.972 56.062 -7.278 1.00 57.02 379 ALA D O 1
ATOM 3722 N N . LEU D 2 38 ? -13.137 55.425 -7.410 1.00 54.41 380 LEU D N 1
ATOM 3723 C CA . LEU D 2 38 ? -13.616 56.696 -6.883 1.00 52.76 380 LEU D CA 1
ATOM 3724 C C . LEU D 2 38 ? -13.010 56.986 -5.514 1.00 56.29 380 LEU D C 1
ATOM 3725 O O . LEU D 2 38 ? -12.555 58.108 -5.252 1.00 57.80 380 LEU D O 1
ATOM 3730 N N . LEU D 2 39 ? -12.950 55.969 -4.642 1.00 55.71 381 LEU D N 1
ATOM 3731 C CA . LEU D 2 39 ? -12.404 56.168 -3.305 1.00 57.68 381 LEU D CA 1
ATOM 3732 C C . LEU D 2 39 ? -10.902 56.439 -3.325 1.00 56.39 381 LEU D C 1
ATOM 3733 O O . LEU D 2 39 ? -10.367 56.943 -2.334 1.00 57.61 381 LEU D O 1
ATOM 3738 N N . LEU D 2 40 ? -10.215 56.132 -4.429 1.00 55.26 382 LEU D N 1
ATOM 3739 C CA . LEU D 2 40 ? -8.803 56.470 -4.632 1.00 52.23 382 LEU D CA 1
ATOM 3740 C C . LEU D 2 40 ? -8.587 57.884 -5.184 1.00 49.95 382 LEU D C 1
ATOM 3741 O O . LEU D 2 40 ? -7.449 58.249 -5.510 1.00 43.34 382 LEU D O 1
ATOM 3746 N N . CYS D 2 41 ? -9.653 58.658 -5.368 1.00 53.05 383 CYS D N 1
ATOM 3747 C CA . CYS D 2 41 ? -9.581 59.955 -6.024 1.00 51.67 383 CYS D CA 1
ATOM 3748 C C . CYS D 2 41 ? -9.402 61.073 -5.009 1.00 50.50 383 CYS D C 1
ATOM 3749 O O . CYS D 2 41 ? -10.031 61.081 -3.938 1.00 46.99 383 CYS D O 1
ATOM 3752 N N . SER D 2 42 ? -8.548 62.019 -5.363 1.00 48.33 384 SER D N 1
ATOM 3753 C CA . SER D 2 42 ? -8.337 63.195 -4.545 1.00 46.78 384 SER D CA 1
ATOM 3754 C C . SER D 2 42 ? -9.167 64.351 -5.074 1.00 48.51 384 SER D C 1
ATOM 3755 O O . SER D 2 42 ? -9.700 64.311 -6.195 1.00 46.01 384 SER D O 1
ATOM 3758 N N . ASP D 2 43 ? -9.178 65.442 -4.295 1.00 46.06 385 ASP D N 1
ATOM 3759 C CA . ASP D 2 43 ? -9.777 66.663 -4.807 1.00 45.48 385 ASP D CA 1
ATOM 3760 C C . ASP D 2 43 ? -9.128 67.059 -6.132 1.00 46.92 385 ASP D C 1
ATOM 3761 O O . ASP D 2 43 ? -9.813 67.537 -7.050 1.00 46.01 385 ASP D O 1
ATOM 3766 N N . GLU D 2 44 ? -7.813 66.823 -6.278 1.00 47.74 386 GLU D N 1
ATOM 3767 C CA . GLU D 2 44 ? -7.189 67.227 -7.532 1.00 52.40 386 GLU D CA 1
ATOM 3768 C C . GLU D 2 44 ? -7.504 66.257 -8.664 1.00 49.03 386 GLU D C 1
ATOM 3769 O O . GLU D 2 44 ? -7.626 66.685 -9.821 1.00 53.50 386 GLU D O 1
ATOM 3775 N N . ASP D 2 45 ? -7.651 64.964 -8.362 1.00 86.71 387 ASP D N 1
ATOM 3776 C CA . ASP D 2 45 ? -8.130 64.026 -9.371 1.00 72.87 387 ASP D CA 1
ATOM 3777 C C . ASP D 2 45 ? -9.479 64.465 -9.931 1.00 68.15 387 ASP D C 1
ATOM 3778 O O . ASP D 2 45 ? -9.721 64.376 -11.142 1.00 69.81 387 ASP D O 1
ATOM 3783 N N . LEU D 2 46 ? -10.375 64.945 -9.060 1.00 60.69 388 LEU D N 1
ATOM 3784 C CA . LEU D 2 46 ? -11.706 65.318 -9.512 1.00 58.00 388 LEU D CA 1
ATOM 3785 C C . LEU D 2 46 ? -11.733 66.687 -10.180 1.00 61.48 388 LEU D C 1
ATOM 3786 O O . LEU D 2 46 ? -12.623 66.953 -11.000 1.00 62.28 388 LEU D O 1
ATOM 3791 N N . GLN D 2 47 ? -10.800 67.578 -9.830 1.00 66.06 389 GLN D N 1
ATOM 3792 C CA . GLN D 2 47 ? -10.621 68.782 -10.637 1.00 67.29 389 GLN D CA 1
ATOM 3793 C C . GLN D 2 47 ? -10.167 68.432 -12.046 1.00 68.93 389 GLN D C 1
ATOM 3794 O O . GLN D 2 47 ? -10.468 69.157 -13.000 1.00 70.94 389 GLN D O 1
ATOM 3800 N N . ASN D 2 48 ? -9.433 67.335 -12.202 1.00 70.93 390 ASN D N 1
ATOM 3801 C CA . ASN D 2 48 ? -8.907 67.024 -13.523 1.00 76.07 390 ASN D CA 1
ATOM 3802 C C . ASN D 2 48 ? -10.014 66.617 -14.489 1.00 77.29 390 ASN D C 1
ATOM 3803 O O . ASN D 2 48 ? -9.893 66.852 -15.697 1.00 80.64 390 ASN D O 1
ATOM 3808 N N . ILE D 2 49 ? -11.109 66.052 -13.983 1.00 70.94 391 ILE D N 1
ATOM 3809 C CA . ILE D 2 49 ? -12.251 65.705 -14.820 1.00 66.83 391 ILE D CA 1
ATOM 3810 C C . ILE D 2 49 ? -13.288 66.813 -14.786 1.00 66.30 391 ILE D C 1
ATOM 3811 O O . ILE D 2 49 ? -14.456 66.576 -15.108 1.00 69.56 391 ILE D O 1
ATOM 3816 N N . HIS D 2 50 ? -12.895 67.994 -14.288 1.00 67.45 392 HIS D N 1
ATOM 3817 C CA . HIS D 2 50 ? -13.711 69.225 -14.350 1.00 67.57 392 HIS D CA 1
ATOM 3818 C C . HIS D 2 50 ? -14.945 69.173 -13.459 1.00 68.24 392 HIS D C 1
ATOM 3819 O O . HIS D 2 50 ? -15.992 69.719 -13.806 1.00 70.55 392 HIS D O 1
ATOM 3826 N N . MET D 2 51 ? -14.828 68.547 -12.298 1.00 67.87 393 MET D N 1
ATOM 3827 C CA . MET D 2 51 ? -15.888 68.634 -11.303 1.00 62.01 393 MET D CA 1
ATOM 3828 C C . MET D 2 51 ? -15.765 69.951 -10.539 1.00 54.75 393 MET D C 1
ATOM 3829 O O . MET D 2 51 ? -14.689 70.293 -10.043 1.00 55.14 393 MET D O 1
ATOM 3834 N N . GLN D 2 52 ? -16.861 70.697 -10.463 1.00 55.99 394 GLN D N 1
ATOM 3835 C CA . GLN D 2 52 ? -16.845 71.979 -9.776 1.00 58.43 394 GLN D CA 1
ATOM 3836 C C . GLN D 2 52 ? -16.674 71.780 -8.268 1.00 58.15 394 GLN D C 1
ATOM 3837 O O . GLN D 2 52 ? -16.925 70.696 -7.719 1.00 55.78 394 GLN D O 1
ATOM 3843 N N . LEU D 2 53 ? -16.258 72.860 -7.595 1.00 56.21 395 LEU D N 1
ATOM 3844 C CA . LEU D 2 53 ? -15.955 72.787 -6.169 1.00 54.49 395 LEU D CA 1
ATOM 3845 C C . LEU D 2 53 ? -17.119 72.184 -5.382 1.00 52.56 395 LEU D C 1
ATOM 3846 O O . LEU D 2 53 ? -16.914 71.320 -4.519 1.00 53.93 395 LEU D O 1
ATOM 3851 N N . GLY D 2 54 ? -18.349 72.609 -5.680 1.00 51.58 396 GLY D N 1
ATOM 3852 C CA . GLY D 2 54 ? -19.501 72.176 -4.925 1.00 44.39 396 GLY D CA 1
ATOM 3853 C C . GLY D 2 54 ? -19.656 70.677 -4.863 1.00 47.06 396 GLY D C 1
ATOM 3854 O O . GLY D 2 54 ? -19.720 70.076 -3.789 1.00 48.72 396 GLY D O 1
ATOM 3855 N N . PRO D 2 55 ? -19.731 70.031 -6.022 1.00 48.03 397 PRO D N 1
ATOM 3856 C CA . PRO D 2 55 ? -19.840 68.570 -6.009 1.00 45.27 397 PRO D CA 1
ATOM 3857 C C . PRO D 2 55 ? -18.594 67.883 -5.503 1.00 49.27 397 PRO D C 1
ATOM 3858 O O . PRO D 2 55 ? -18.710 66.808 -4.903 1.00 49.67 397 PRO D O 1
ATOM 3862 N N . ARG D 2 56 ? -17.404 68.472 -5.697 1.00 50.78 398 ARG D N 1
ATOM 3863 C CA . ARG D 2 56 ? -16.206 67.824 -5.174 1.00 48.17 398 ARG D CA 1
ATOM 3864 C C . ARG D 2 56 ? -16.312 67.664 -3.677 1.00 47.71 398 ARG D C 1
ATOM 3865 O O . ARG D 2 56 ? -16.060 66.580 -3.152 1.00 48.45 398 ARG D O 1
ATOM 3873 N N . LYS D 2 57 ? -16.731 68.724 -2.975 1.00 49.50 399 LYS D N 1
ATOM 3874 C CA . LYS D 2 57 ? -16.929 68.627 -1.536 1.00 49.85 399 LYS D CA 1
ATOM 3875 C C . LYS D 2 57 ? -17.982 67.579 -1.188 1.00 56.32 399 LYS D C 1
ATOM 3876 O O . LYS D 2 57 ? -17.779 66.773 -0.275 1.00 61.82 399 LYS D O 1
ATOM 3882 N N . LYS D 2 58 ? -19.105 67.551 -1.914 1.00 54.01 400 LYS D N 1
ATOM 3883 C CA . LYS D 2 58 ? -20.147 66.584 -1.578 1.00 50.14 400 LYS D CA 1
ATOM 3884 C C . LYS D 2 58 ? -19.679 65.160 -1.824 1.00 49.80 400 LYS D C 1
ATOM 3885 O O . LYS D 2 58 ? -19.897 64.285 -0.981 1.00 54.76 400 LYS D O 1
ATOM 3891 N N . VAL D 2 59 ? -19.024 64.904 -2.959 1.00 48.01 401 VAL D N 1
ATOM 3892 C CA . VAL D 2 59 ? -18.444 63.578 -3.198 1.00 48.50 401 VAL D CA 1
ATOM 3893 C C . VAL D 2 59 ? -17.431 63.229 -2.109 1.00 49.08 401 VAL D C 1
ATOM 3894 O O . VAL D 2 59 ? -17.477 62.147 -1.516 1.00 49.07 401 VAL D O 1
ATOM 3898 N N . LEU D 2 60 ? -16.485 64.129 -1.844 1.00 49.79 402 LEU D N 1
ATOM 3899 C CA . LEU D 2 60 ? -15.387 63.752 -0.968 1.00 52.09 402 LEU D CA 1
ATOM 3900 C C . LEU D 2 60 ? -15.886 63.512 0.445 1.00 54.52 402 LEU D C 1
ATOM 3901 O O . LEU D 2 60 ? -15.438 62.576 1.121 1.00 55.29 402 LEU D O 1
ATOM 3906 N N . SER D 2 61 ? -16.836 64.332 0.890 1.00 55.75 403 SER D N 1
ATOM 3907 C CA . SER D 2 61 ? -17.474 64.113 2.179 1.00 56.67 403 SER D CA 1
ATOM 3908 C C . SER D 2 61 ? -18.096 62.733 2.234 1.00 60.38 403 SER D C 1
ATOM 3909 O O . SER D 2 61 ? -17.880 61.980 3.191 1.00 68.40 403 SER D O 1
ATOM 3912 N N . ALA D 2 62 ? -18.851 62.374 1.189 1.00 53.96 404 ALA D N 1
ATOM 3913 C CA . ALA D 2 62 ? -19.501 61.069 1.142 1.00 51.54 404 ALA D CA 1
ATOM 3914 C C . ALA D 2 62 ? -18.485 59.940 1.148 1.00 54.79 404 ALA D C 1
ATOM 3915 O O . ALA D 2 62 ? -18.729 58.885 1.743 1.00 60.59 404 ALA D O 1
ATOM 3917 N N . ILE D 2 63 ? -17.346 60.140 0.480 1.00 54.78 405 ILE D N 1
ATOM 3918 C CA . ILE D 2 63 ? -16.310 59.112 0.416 1.00 55.85 405 ILE D CA 1
ATOM 3919 C C . ILE D 2 63 ? -15.676 58.897 1.778 1.00 59.44 405 ILE D C 1
ATOM 3920 O O . ILE D 2 63 ? -15.363 57.767 2.165 1.00 63.25 405 ILE D O 1
ATOM 3925 N N . ASP D 2 64 ? -15.452 59.967 2.521 1.00 62.92 406 ASP D N 1
ATOM 3926 C CA . ASP D 2 64 ? -14.731 59.779 3.764 1.00 70.29 406 ASP D CA 1
ATOM 3927 C C . ASP D 2 64 ? -15.640 59.215 4.845 1.00 67.78 406 ASP D C 1
ATOM 3928 O O . ASP D 2 64 ? -15.189 58.411 5.674 1.00 69.18 406 ASP D O 1
ATOM 3933 N N . LYS D 2 65 ? -16.915 59.606 4.832 1.00 63.62 407 LYS D N 1
ATOM 3934 C CA . LYS D 2 65 ? -17.879 59.008 5.743 1.00 64.14 407 LYS D CA 1
ATOM 3935 C C . LYS D 2 65 ? -17.908 57.495 5.577 1.00 66.20 407 LYS D C 1
ATOM 3936 O O . LYS D 2 65 ? -17.882 56.752 6.563 1.00 72.91 407 LYS D O 1
ATOM 3942 N N . ARG D 2 66 ? -17.934 57.028 4.324 1.00 59.32 408 ARG D N 1
ATOM 3943 C CA . ARG D 2 66 ? -17.932 55.598 4.036 1.00 57.25 408 ARG D CA 1
ATOM 3944 C C . ARG D 2 66 ? -16.612 54.938 4.418 1.00 56.32 408 ARG D C 1
ATOM 3945 O O . ARG D 2 66 ? -16.609 53.825 4.944 1.00 59.01 408 ARG D O 1
ATOM 3953 N N . LYS D 2 67 ? -15.481 55.567 4.099 1.00 57.10 409 LYS D N 1
ATOM 3954 C CA . LYS D 2 67 ? -14.198 54.964 4.445 1.00 64.85 409 LYS D CA 1
ATOM 3955 C C . LYS D 2 67 ? -14.081 54.780 5.951 1.00 68.00 409 LYS D C 1
ATOM 3956 O O . LYS D 2 67 ? -13.581 53.750 6.429 1.00 70.88 409 LYS D O 1
ATOM 3962 N N . GLN D 2 68 ? -14.569 55.765 6.711 1.00 68.77 410 GLN D N 1
ATOM 3963 C CA . GLN D 2 68 ? -14.436 55.732 8.159 1.00 74.16 410 GLN D CA 1
ATOM 3964 C C . GLN D 2 68 ? -15.288 54.625 8.773 1.00 74.22 410 GLN D C 1
ATOM 3965 O O . GLN D 2 68 ? -14.772 53.781 9.516 1.00 79.04 410 GLN D O 1
ATOM 3971 N N . VAL D 2 69 ? -16.591 54.589 8.466 1.00 66.41 411 VAL D N 1
ATOM 3972 C CA . VAL D 2 69 ? -17.439 53.593 9.119 1.00 67.02 411 VAL D CA 1
ATOM 3973 C C . VAL D 2 69 ? -17.177 52.182 8.613 1.00 67.68 411 VAL D C 1
ATOM 3974 O O . VAL D 2 69 ? -17.573 51.223 9.279 1.00 71.91 411 VAL D O 1
ATOM 3978 N N . LEU D 2 70 ? -16.514 52.015 7.464 1.00 64.72 412 LEU D N 1
ATOM 3979 C CA . LEU D 2 70 ? -16.004 50.689 7.128 1.00 68.25 412 LEU D CA 1
ATOM 3980 C C . LEU D 2 70 ? -14.791 50.326 7.982 1.00 75.72 412 LEU D C 1
ATOM 3981 O O . LEU D 2 70 ? -14.559 49.144 8.247 1.00 80.08 412 LEU D O 1
ATOM 3986 N N . GLN D 2 71 ? -13.995 51.311 8.415 1.00 78.28 413 GLN D N 1
ATOM 3987 C CA . GLN D 2 71 ? -12.893 50.997 9.329 1.00 81.81 413 GLN D CA 1
ATOM 3988 C C . GLN D 2 71 ? -13.395 50.816 10.761 1.00 86.39 413 GLN D C 1
ATOM 3989 O O . GLN D 2 71 ? -13.002 49.861 11.440 1.00 91.22 413 GLN D O 1
ATOM 3991 N N . GLN D 2 72 ? -14.280 51.701 11.225 1.00 82.75 414 GLN D N 1
ATOM 3992 C CA . GLN D 2 72 ? -14.834 51.647 12.578 1.00 86.74 414 GLN D CA 1
ATOM 3993 C C . GLN D 2 72 ? -16.349 51.666 12.450 1.00 75.53 414 GLN D C 1
ATOM 3994 O O . GLN D 2 72 ? -16.977 52.736 12.392 1.00 72.45 414 GLN D O 1
ATOM 3996 N N . PRO D 2 73 ? -16.979 50.495 12.405 1.00 78.43 415 PRO D N 1
ATOM 3997 C CA . PRO D 2 73 ? -18.450 50.470 12.318 1.00 78.02 415 PRO D CA 1
ATOM 3998 C C . PRO D 2 73 ? -19.146 51.081 13.528 1.00 80.08 415 PRO D C 1
ATOM 3999 O O . PRO D 2 73 ? -20.170 51.758 13.372 1.00 77.77 415 PRO D O 1
ATOM 4003 N N . GLY D 2 74 ? -18.631 50.851 14.737 1.00 89.12 416 GLY D N 1
ATOM 4004 C CA . GLY D 2 74 ? -19.334 51.277 15.929 1.00 92.02 416 GLY D CA 1
ATOM 4005 C C . GLY D 2 74 ? -20.451 50.313 16.279 1.00 96.63 416 GLY D C 1
ATOM 4006 O O . GLY D 2 74 ? -20.574 49.214 15.727 1.00 96.26 416 GLY D O 1
ATOM 4007 N N . GLN D 2 75 ? -21.276 50.739 17.229 1.00 99.26 417 GLN D N 1
ATOM 4008 C CA . GLN D 2 75 ? -22.477 49.998 17.573 1.00 97.79 417 GLN D CA 1
ATOM 4009 C C . GLN D 2 75 ? -23.570 50.245 16.541 1.00 91.04 417 GLN D C 1
ATOM 4010 O O . GLN D 2 75 ? -23.596 51.271 15.854 1.00 87.35 417 GLN D O 1
ATOM 4016 N N . LEU D 2 76 ? -24.479 49.279 16.439 1.00 87.80 418 LEU D N 1
ATOM 4017 C CA . LEU D 2 76 ? -25.716 49.476 15.691 1.00 82.46 418 LEU D CA 1
ATOM 4018 C C . LEU D 2 76 ? -26.590 50.529 16.348 1.00 84.22 418 LEU D C 1
ATOM 4019 O O . LEU D 2 76 ? -26.888 50.445 17.537 1.00 87.66 418 LEU D O 1
ATOM 4024 N N . VAL D 2 77 ? -27.029 51.501 15.567 1.00 67.07 419 VAL D N 1
ATOM 4025 C CA . VAL D 2 77 ? -27.934 52.530 16.058 1.00 67.06 419 VAL D CA 1
ATOM 4026 C C . VAL D 2 77 ? -29.274 52.399 15.341 1.00 71.65 419 VAL D C 1
ATOM 4027 O O . VAL D 2 77 ? -29.353 51.909 14.211 1.00 73.36 419 VAL D O 1
ATOM 4031 N N . ASP D 2 78 ? -30.335 52.844 16.009 1.00 70.89 420 ASP D N 1
ATOM 4032 C CA . ASP D 2 78 ? -31.660 52.966 15.405 1.00 69.26 420 ASP D CA 1
ATOM 4033 C C . ASP D 2 78 ? -31.873 54.395 14.911 1.00 70.35 420 ASP D C 1
ATOM 4034 O O . ASP D 2 78 ? -31.776 55.348 15.693 1.00 71.03 420 ASP D O 1
ATOM 4039 N N . THR D 2 79 ? -32.171 54.537 13.616 1.00 69.09 421 THR D N 1
ATOM 4040 C CA . THR D 2 79 ? -32.491 55.820 13.005 1.00 67.67 421 THR D CA 1
ATOM 4041 C C . THR D 2 79 ? -34.003 55.922 12.886 1.00 73.13 421 THR D C 1
ATOM 4042 O O . THR D 2 79 ? -34.618 55.187 12.107 1.00 73.77 421 THR D O 1
ATOM 4046 N 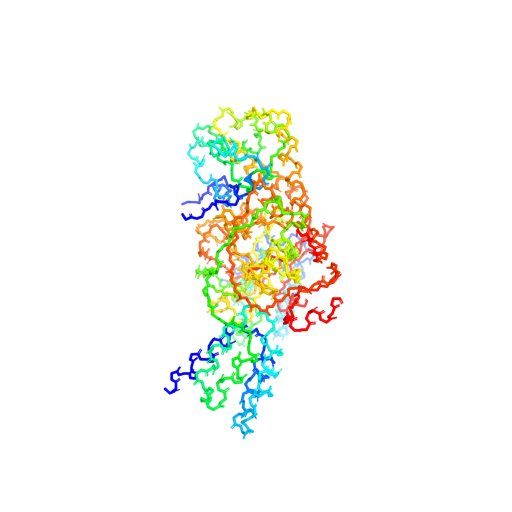N . SER D 2 80 ? -34.601 56.836 13.642 1.00 77.88 422 SER D N 1
ATOM 4047 C CA . SER D 2 80 ? -36.037 57.049 13.545 1.00 80.04 422 SER D CA 1
ATOM 4048 C C . SER D 2 80 ? -36.358 57.842 12.284 1.00 81.13 422 SER D C 1
ATOM 4049 O O . SER D 2 80 ? -35.732 58.869 12.010 1.00 80.65 422 SER D O 1
ATOM 4052 N N . LEU D 2 81 ? -37.334 57.361 11.521 1.00 84.35 423 LEU D N 1
ATOM 4053 C CA . LEU D 2 81 ? -37.780 58.039 10.308 1.00 86.00 423 LEU D CA 1
ATOM 4054 C C . LEU D 2 81 ? -39.239 58.501 10.396 1.00 92.09 423 LEU D C 1
ATOM 4055 O O . LEU D 2 81 ? -40.112 57.772 10.896 1.00 94.72 423 LEU D O 1
#

CATH classification: 1.20.1160.20 (+1 more: 2.30.42.10)

GO terms:
  GO:0005515 protein binding (F, IPI)
  GO:0030507 spectrin binding (F, IDA)
  GO:0005737 cytoplasm (C, IDA)
  GO:0045177 apical part of cell (C, IDA)
  GO:0032420 stereocilium (C, TAS)
  GO:0045494 photoreceptor cell maintenance (P, IMP)
  GO:0050953 sensory perception of light stimulus (P, IMP)
  GO:0050957 equilibrioception (P, IMP)
  GO:0000086 G2/M transition of mitotic cell cycle (P, IMP)
  GO:0007605 sensory perception of sound (P, IMP)
  GO:0005902 microvillus (C, IDA)
  GO:0005903 brush border (C, IDA)
  GO:1904970 brush border assembly (P, IDA)
  GO:0065003 protein-containing complex assembly (P, IDA)
  GO:1904106 protein localization to microvillus (P, IMP)
  GO:1904970 brush border assembly (P, IMP)
  GO:0005829 cytosol (C, IDA)